Protein AF-A0A6N0JJJ0-F1 (afdb_monomer_lite)

Radius of gyration: 20.91 Å; chains: 1; bounding box: 57×47×56 Å

InterPro domains:
  IPR013830 SGNH hydrolase-type esterase domain [PF13472] (263-363)
  IPR036514 SGNH hydrolase superfamily [G3DSA:3.40.50.1110] (247-381)

Structure (mmCIF, N/CA/C/O backbone):
data_AF-A0A6N0JJJ0-F1
#
_entry.id   AF-A0A6N0JJJ0-F1
#
loop_
_atom_site.group_PDB
_atom_site.id
_atom_site.type_symbol
_atom_site.label_atom_id
_atom_site.label_alt_id
_atom_site.label_comp_id
_atom_site.label_asym_id
_atom_site.label_entity_id
_atom_site.label_seq_id
_atom_site.pdbx_PDB_ins_code
_atom_site.Cartn_x
_atom_site.Cartn_y
_atom_site.Cartn_z
_atom_site.occupancy
_atom_site.B_iso_or_equiv
_atom_site.auth_seq_id
_atom_site.auth_comp_id
_atom_site.auth_asym_id
_atom_site.auth_atom_id
_atom_site.pdbx_PDB_model_num
ATOM 1 N N . MET A 1 1 ? 23.566 4.523 -9.262 1.00 83.75 1 MET A N 1
ATOM 2 C CA . MET A 1 1 ? 22.625 4.003 -8.247 1.00 83.75 1 MET A CA 1
ATOM 3 C C . MET A 1 1 ? 23.111 4.468 -6.891 1.00 83.75 1 MET A C 1
ATOM 5 O O . MET A 1 1 ? 24.315 4.448 -6.682 1.00 83.75 1 MET A O 1
ATOM 9 N N . VAL A 1 2 ? 22.217 4.938 -6.024 1.00 90.56 2 VAL A N 1
ATOM 10 C CA . VAL A 1 2 ? 22.573 5.382 -4.672 1.00 90.56 2 VAL A CA 1
ATOM 11 C C . VAL A 1 2 ? 22.391 4.201 -3.726 1.00 90.56 2 VAL A C 1
ATOM 13 O O . VAL A 1 2 ? 21.317 3.600 -3.693 1.00 90.56 2 VAL A O 1
ATOM 16 N N . THR A 1 3 ? 23.437 3.852 -2.982 1.00 96.56 3 THR A N 1
ATOM 17 C CA . THR A 1 3 ? 23.423 2.700 -2.080 1.00 96.56 3 THR A CA 1
ATOM 18 C C . THR A 1 3 ? 24.256 2.958 -0.837 1.00 96.56 3 THR A C 1
ATOM 20 O O . THR A 1 3 ? 25.206 3.735 -0.865 1.00 96.56 3 THR A O 1
ATOM 23 N N . SER A 1 4 ? 23.910 2.255 0.231 1.00 98.00 4 SER A N 1
ATOM 24 C CA . SER A 1 4 ? 24.699 2.110 1.450 1.00 98.00 4 SER A CA 1
ATOM 25 C C . SER A 1 4 ? 24.478 0.702 2.006 1.00 98.00 4 SER A C 1
ATOM 27 O O . SER A 1 4 ? 23.735 -0.089 1.420 1.00 98.00 4 SER A O 1
ATOM 29 N N . THR A 1 5 ? 25.107 0.368 3.124 1.00 98.19 5 THR A N 1
ATOM 30 C CA . THR A 1 5 ? 24.914 -0.920 3.806 1.00 98.19 5 THR A CA 1
ATOM 31 C C . THR A 1 5 ? 24.770 -0.699 5.295 1.00 98.19 5 THR A C 1
ATOM 33 O O . THR A 1 5 ? 25.382 0.219 5.847 1.00 98.19 5 THR A O 1
ATOM 36 N N . THR A 1 6 ? 23.985 -1.543 5.955 1.00 98.56 6 THR A N 1
ATOM 37 C CA . THR A 1 6 ? 23.808 -1.460 7.400 1.00 98.56 6 THR A CA 1
ATOM 38 C C . THR A 1 6 ? 25.115 -1.759 8.135 1.00 98.56 6 THR A C 1
ATOM 40 O O . THR A 1 6 ? 25.863 -2.660 7.759 1.00 98.56 6 THR A O 1
ATOM 43 N N . THR A 1 7 ? 25.411 -1.014 9.199 1.00 98.50 7 THR A N 1
ATOM 44 C CA . THR A 1 7 ? 26.616 -1.244 10.028 1.00 98.50 7 THR A CA 1
ATOM 45 C C . THR A 1 7 ? 26.375 -2.234 11.164 1.00 98.50 7 THR A C 1
ATOM 47 O O . THR A 1 7 ? 27.320 -2.790 11.717 1.00 98.50 7 THR A O 1
ATOM 50 N N . ARG A 1 8 ? 25.108 -2.480 11.506 1.00 98.25 8 ARG A N 1
ATOM 51 C CA . ARG A 1 8 ? 24.664 -3.475 12.488 1.00 98.25 8 ARG A CA 1
ATOM 52 C C . ARG A 1 8 ? 23.281 -4.003 12.118 1.00 98.25 8 ARG A C 1
ATOM 54 O O . ARG A 1 8 ? 22.615 -3.433 11.255 1.00 98.25 8 ARG A O 1
ATOM 61 N N . ALA A 1 9 ? 22.865 -5.077 12.782 1.00 98.12 9 ALA A N 1
ATOM 62 C CA . ALA A 1 9 ? 21.513 -5.600 12.645 1.00 98.12 9 ALA A CA 1
ATOM 63 C C . ALA A 1 9 ? 20.462 -4.562 13.079 1.00 98.12 9 ALA A C 1
ATOM 65 O O . ALA A 1 9 ? 20.727 -3.714 13.938 1.00 98.12 9 ALA A O 1
ATOM 66 N N . VAL A 1 10 ? 19.283 -4.639 12.467 1.00 98.25 10 VAL A N 1
ATOM 67 C CA . VAL A 1 10 ? 18.126 -3.782 12.748 1.00 98.25 10 VAL A CA 1
ATOM 68 C C . VAL A 1 10 ? 16.939 -4.675 13.060 1.00 98.25 10 VAL A C 1
ATOM 70 O O . VAL A 1 10 ? 16.629 -5.568 12.273 1.00 98.25 10 VAL A O 1
ATOM 73 N N . ASP A 1 11 ? 16.259 -4.418 14.172 1.00 97.69 11 ASP A N 1
ATOM 74 C CA . ASP A 1 11 ? 15.086 -5.191 14.571 1.00 97.69 11 ASP A CA 1
ATOM 75 C C . ASP A 1 11 ? 13.821 -4.718 13.844 1.00 97.69 11 ASP A C 1
ATOM 77 O O . ASP A 1 11 ? 13.705 -3.553 13.437 1.00 97.69 11 ASP A O 1
ATOM 81 N N . ILE A 1 12 ? 12.830 -5.609 13.743 1.00 96.06 12 ILE A N 1
ATOM 82 C CA . ILE A 1 12 ? 11.472 -5.246 13.315 1.00 96.06 12 ILE A CA 1
ATOM 83 C C . ILE A 1 12 ? 10.945 -4.139 14.232 1.00 96.06 12 ILE A C 1
ATOM 85 O O . ILE A 1 12 ? 11.099 -4.192 15.449 1.00 96.06 12 ILE A O 1
ATOM 89 N N . GLY A 1 13 ? 10.294 -3.134 13.652 1.00 94.38 13 GLY A N 1
ATOM 90 C CA . GLY A 1 13 ? 9.742 -2.016 14.411 1.00 94.38 13 GLY A CA 1
ATOM 91 C C . GLY A 1 13 ? 10.728 -0.864 14.642 1.00 94.38 13 GLY A C 1
ATOM 92 O O . GLY A 1 13 ? 10.315 0.187 15.135 1.00 94.38 13 GLY A O 1
ATOM 93 N N . SER A 1 14 ? 11.998 -1.004 14.248 1.00 96.06 14 SER A N 1
ATOM 94 C CA . SER A 1 14 ? 12.982 0.080 14.355 1.00 96.06 14 SER A CA 1
ATOM 95 C C . SER A 1 14 ? 12.623 1.258 13.448 1.00 96.06 14 SER A C 1
ATOM 97 O O . SER A 1 14 ? 12.231 1.075 12.294 1.00 96.06 14 SER A O 1
ATOM 99 N N . LEU A 1 15 ? 12.798 2.481 13.951 1.00 96.06 15 LEU A N 1
ATOM 100 C CA . LEU A 1 15 ? 12.712 3.702 13.142 1.00 96.06 15 LEU A CA 1
ATOM 101 C C . LEU A 1 15 ? 14.075 4.137 12.602 1.00 96.06 15 LEU A C 1
ATOM 103 O O . LEU A 1 15 ? 14.122 5.012 11.752 1.00 96.06 15 LEU A O 1
ATOM 107 N N . GLU A 1 16 ? 15.174 3.553 13.066 1.00 97.31 16 GLU A N 1
ATOM 108 C CA . GLU A 1 16 ? 16.522 3.912 12.636 1.00 97.31 16 GLU A CA 1
ATOM 109 C C . GLU A 1 16 ? 17.175 2.751 11.883 1.00 97.31 16 GLU A C 1
ATOM 111 O O . GLU A 1 16 ? 17.168 1.614 12.353 1.00 97.31 16 GLU A O 1
ATOM 116 N N . ILE A 1 17 ? 17.765 3.054 10.726 1.00 98.19 17 ILE A N 1
ATOM 117 C CA . ILE A 1 17 ? 18.648 2.156 9.983 1.00 98.19 17 ILE A CA 1
ATOM 118 C C . ILE A 1 17 ? 20.065 2.753 10.036 1.00 98.19 17 ILE A C 1
ATOM 120 O O . ILE A 1 17 ? 20.337 3.749 9.358 1.00 98.19 17 ILE A O 1
ATOM 124 N N . PRO A 1 18 ? 20.980 2.182 10.835 1.00 98.44 18 PRO A N 1
ATOM 125 C CA . PRO A 1 18 ? 22.372 2.605 10.886 1.00 98.44 18 PRO A CA 1
ATOM 126 C C . PRO A 1 18 ? 23.096 2.094 9.640 1.00 98.44 18 PRO A C 1
ATOM 128 O O . PRO A 1 18 ? 23.033 0.905 9.332 1.00 98.44 18 PRO A O 1
ATOM 131 N N . VAL A 1 19 ? 23.785 2.977 8.924 1.00 98.62 19 VAL A N 1
ATOM 132 C CA . VAL A 1 19 ? 24.446 2.682 7.647 1.00 98.62 19 VAL A CA 1
ATOM 133 C C . VAL A 1 19 ? 25.861 3.254 7.603 1.00 98.62 19 VAL A C 1
ATOM 135 O O . VAL A 1 19 ? 26.217 4.104 8.415 1.00 98.62 19 VAL A O 1
ATOM 138 N N . ILE A 1 20 ? 26.682 2.784 6.662 1.00 98.38 20 ILE A N 1
ATOM 139 C CA . ILE A 1 20 ? 28.057 3.285 6.493 1.00 98.38 20 ILE A CA 1
ATOM 140 C C . ILE A 1 20 ? 28.052 4.767 6.102 1.00 98.38 20 ILE A C 1
ATOM 142 O O . ILE A 1 20 ? 28.790 5.559 6.681 1.00 98.38 20 ILE A O 1
ATOM 146 N N . ASP A 1 21 ? 27.203 5.132 5.144 1.00 97.81 21 ASP A N 1
ATOM 147 C CA . ASP A 1 21 ? 27.036 6.507 4.672 1.00 97.81 21 ASP A CA 1
ATOM 148 C C . ASP A 1 21 ? 25.556 6.791 4.398 1.00 97.81 21 ASP A C 1
ATOM 150 O O . ASP A 1 21 ? 24.941 6.172 3.525 1.00 97.81 21 ASP A O 1
ATOM 154 N N . ALA A 1 22 ? 24.971 7.697 5.178 1.00 97.94 22 ALA A N 1
ATOM 155 C CA . ALA A 1 22 ? 23.600 8.162 5.015 1.00 97.94 22 ALA A CA 1
ATOM 156 C C . ALA A 1 22 ? 23.509 9.461 4.192 1.00 97.94 22 ALA A C 1
ATOM 158 O O . ALA A 1 22 ? 22.423 9.814 3.733 1.00 97.94 22 ALA A O 1
ATOM 159 N N . THR A 1 23 ? 24.629 10.152 3.943 1.00 97.38 23 THR A N 1
ATOM 160 C CA . THR A 1 23 ? 24.660 11.471 3.278 1.00 97.38 23 THR A CA 1
ATOM 161 C C . THR A 1 23 ? 24.245 11.413 1.806 1.00 97.38 23 THR A C 1
ATOM 163 O O . THR A 1 23 ? 23.787 12.410 1.227 1.00 97.38 23 THR A O 1
ATOM 166 N N . VAL A 1 24 ? 24.345 10.219 1.217 1.00 96.31 24 VAL A N 1
ATOM 167 C CA . VAL A 1 24 ? 23.892 9.906 -0.141 1.00 96.31 24 VAL A CA 1
ATOM 168 C C . VAL A 1 24 ? 22.366 9.908 -0.280 1.00 96.31 24 VAL A C 1
ATOM 170 O O . VAL A 1 24 ? 21.855 10.040 -1.392 1.00 96.31 24 VAL A O 1
ATOM 173 N N . PHE A 1 25 ? 21.629 9.804 0.828 1.00 97.19 25 PHE A N 1
ATOM 174 C CA . PHE A 1 25 ? 20.171 9.850 0.850 1.00 97.19 25 PHE A CA 1
ATOM 175 C C . PHE A 1 25 ? 19.642 11.234 1.240 1.00 97.19 25 PHE A C 1
ATOM 177 O O . PHE A 1 25 ? 20.377 12.104 1.714 1.00 97.19 25 PHE A O 1
ATOM 184 N N . LYS A 1 26 ? 18.341 11.455 1.022 1.00 95.38 26 LYS A N 1
ATOM 185 C CA . LYS A 1 26 ? 17.643 12.705 1.356 1.00 95.38 26 LYS A CA 1
ATOM 186 C C . LYS A 1 26 ? 16.394 12.439 2.192 1.00 95.38 26 LYS A C 1
ATOM 188 O O . LYS A 1 26 ? 15.794 11.370 2.109 1.00 95.38 26 LYS A O 1
ATOM 193 N N . ALA A 1 27 ? 15.995 13.431 2.988 1.00 94.38 27 ALA A N 1
ATOM 194 C CA . ALA A 1 27 ? 14.685 13.428 3.632 1.00 94.38 27 ALA A CA 1
ATOM 195 C C . ALA A 1 27 ? 13.569 13.299 2.580 1.00 94.38 27 ALA A C 1
ATOM 197 O O . ALA A 1 27 ? 13.736 13.724 1.437 1.00 94.38 27 ALA A O 1
ATOM 198 N N . ASP A 1 28 ? 12.459 12.673 2.967 1.00 91.69 28 ASP A N 1
ATOM 199 C CA . ASP A 1 28 ? 11.288 12.371 2.132 1.00 91.69 28 ASP A CA 1
ATOM 200 C C . ASP A 1 28 ? 11.542 11.424 0.948 1.00 91.69 28 ASP A C 1
ATOM 202 O O . ASP A 1 28 ? 10.639 11.138 0.161 1.00 91.69 28 ASP A O 1
ATOM 206 N N . GLN A 1 29 ? 12.746 10.861 0.846 1.00 92.88 29 GLN A N 1
ATOM 207 C CA . GLN A 1 29 ? 13.073 9.862 -0.158 1.00 92.88 29 GLN A CA 1
ATOM 208 C C . GLN A 1 29 ? 12.495 8.493 0.217 1.00 92.88 29 GLN A C 1
ATOM 210 O O . GLN A 1 29 ? 12.649 8.021 1.345 1.00 92.88 29 GLN A O 1
ATOM 215 N N . LEU A 1 30 ? 11.888 7.816 -0.759 1.00 94.75 30 LEU A N 1
ATOM 216 C CA . LEU A 1 30 ? 11.569 6.393 -0.663 1.00 94.75 30 LEU A CA 1
ATOM 217 C C . LEU A 1 30 ? 12.840 5.566 -0.926 1.00 94.75 30 LEU A C 1
ATOM 219 O O . LEU A 1 30 ? 13.530 5.763 -1.934 1.00 94.75 30 LEU A O 1
ATOM 223 N N . ILE A 1 31 ? 13.140 4.634 -0.028 1.00 97.44 31 ILE A N 1
ATOM 224 C CA . ILE A 1 31 ? 14.268 3.700 -0.112 1.00 97.44 31 ILE A CA 1
ATOM 225 C C . ILE A 1 31 ? 13.790 2.254 -0.121 1.00 97.44 31 ILE A C 1
ATOM 227 O O . ILE A 1 31 ? 12.649 1.968 0.243 1.00 97.44 31 ILE A O 1
ATOM 231 N N . CYS A 1 32 ? 14.688 1.359 -0.525 1.00 97.75 32 CYS A N 1
ATOM 232 C CA . CYS A 1 32 ? 14.530 -0.086 -0.426 1.00 97.75 32 CYS A CA 1
ATOM 233 C C . CYS A 1 32 ? 15.623 -0.673 0.459 1.00 97.75 32 CYS A C 1
ATOM 235 O O . CYS A 1 32 ? 16.742 -0.166 0.462 1.00 97.75 32 CYS A O 1
ATOM 237 N N . PHE A 1 33 ? 15.332 -1.759 1.156 1.00 97.75 33 PHE A N 1
ATOM 238 C CA . PHE A 1 33 ? 16.313 -2.502 1.942 1.00 97.75 33 PHE A CA 1
ATOM 239 C C . PHE A 1 33 ? 15.950 -3.985 1.985 1.00 97.75 33 PHE A C 1
ATOM 241 O O . PHE A 1 33 ? 14.793 -4.352 1.770 1.00 97.75 33 PHE A O 1
ATOM 248 N N . VAL A 1 34 ? 16.951 -4.829 2.229 1.00 98.06 34 VAL A N 1
ATOM 249 C CA . VAL A 1 34 ? 16.802 -6.290 2.216 1.00 98.06 34 VAL A CA 1
ATOM 250 C C . VAL A 1 34 ? 16.662 -6.815 3.640 1.00 98.06 34 VAL A C 1
ATOM 252 O O . VAL A 1 34 ? 17.499 -6.532 4.498 1.00 98.06 34 VAL A O 1
ATOM 255 N N . GLY A 1 35 ? 15.589 -7.564 3.886 1.00 97.94 35 GLY A N 1
ATOM 256 C CA . GLY A 1 35 ? 15.343 -8.236 5.156 1.00 97.94 35 GLY A CA 1
ATOM 257 C C . GLY A 1 35 ? 16.169 -9.513 5.318 1.00 97.94 35 GLY A C 1
ATOM 258 O O . GLY A 1 35 ? 16.729 -10.049 4.362 1.00 97.94 35 GLY A O 1
ATOM 259 N N . THR A 1 36 ? 16.223 -10.040 6.540 1.00 97.81 36 THR A N 1
ATOM 260 C CA . THR A 1 36 ? 16.864 -11.336 6.847 1.00 97.81 36 THR A CA 1
ATOM 261 C C . THR A 1 36 ? 16.178 -12.536 6.185 1.00 97.81 36 THR A C 1
ATOM 263 O O . THR A 1 36 ? 16.749 -13.621 6.132 1.00 97.81 36 THR A O 1
ATOM 266 N N . ASP A 1 37 ? 14.973 -12.342 5.660 1.00 96.69 37 ASP A N 1
ATOM 267 C CA . ASP A 1 37 ? 14.190 -13.297 4.877 1.00 96.69 37 ASP A CA 1
ATOM 268 C C . ASP A 1 37 ? 14.508 -13.256 3.368 1.00 96.69 37 ASP A C 1
ATOM 270 O O . ASP A 1 37 ? 13.809 -13.884 2.573 1.00 96.69 37 ASP A O 1
ATOM 274 N N . ASN A 1 38 ? 15.547 -12.514 2.962 1.00 95.81 38 ASN A N 1
ATOM 275 C CA . ASN A 1 38 ? 15.940 -12.285 1.568 1.00 95.81 38 ASN A CA 1
ATOM 276 C C . ASN A 1 38 ? 14.847 -11.629 0.707 1.00 95.81 38 ASN A C 1
ATOM 278 O O . ASN A 1 38 ? 14.834 -11.776 -0.525 1.00 95.81 38 ASN A O 1
ATOM 282 N N . GLN A 1 39 ? 13.938 -10.888 1.340 1.00 97.62 39 GLN A N 1
ATOM 283 C CA . GLN A 1 39 ? 12.946 -10.084 0.646 1.00 97.62 39 GLN A CA 1
ATOM 284 C C . GLN A 1 39 ? 13.274 -8.594 0.707 1.00 97.62 39 GLN A C 1
ATOM 286 O O . GLN A 1 39 ? 13.921 -8.095 1.627 1.00 97.62 39 GLN A O 1
ATOM 291 N N . TYR A 1 40 ? 12.793 -7.869 -0.293 1.00 98.25 40 TYR A N 1
ATOM 292 C CA . TYR A 1 40 ? 12.917 -6.431 -0.412 1.00 98.25 40 TYR A CA 1
ATOM 293 C C . TYR A 1 40 ? 11.726 -5.743 0.259 1.00 98.25 40 TYR A C 1
ATOM 295 O O . TYR A 1 40 ? 10.553 -6.116 0.107 1.00 98.25 40 TYR A O 1
ATOM 303 N N . TYR A 1 41 ? 12.050 -4.700 1.007 1.00 97.75 41 TYR A N 1
ATOM 304 C CA . TYR A 1 41 ? 11.126 -3.849 1.739 1.00 97.75 41 TYR A CA 1
ATOM 305 C C . TYR A 1 41 ? 11.364 -2.396 1.358 1.00 97.75 41 TYR A C 1
ATOM 307 O O . TYR A 1 41 ? 12.441 -2.045 0.882 1.00 97.75 41 TYR A O 1
ATOM 315 N N . SER A 1 42 ? 10.364 -1.546 1.575 1.00 96.25 42 SER A N 1
ATOM 316 C CA . SER A 1 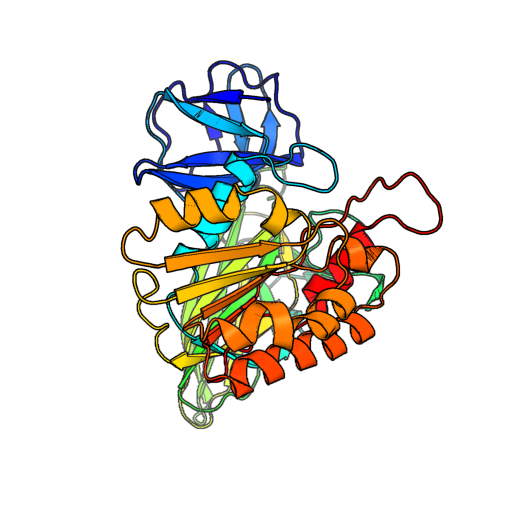42 ? 10.458 -0.110 1.321 1.00 96.25 42 SER A CA 1
ATOM 317 C C . SER A 1 42 ? 10.195 0.702 2.583 1.00 96.25 42 SER A C 1
ATOM 319 O O . SER A 1 42 ? 9.371 0.311 3.410 1.00 96.25 42 SER A O 1
ATOM 321 N N . GLY A 1 43 ? 10.820 1.872 2.686 1.00 95.69 43 GLY A N 1
ATOM 322 C CA . GLY A 1 43 ? 10.572 2.839 3.755 1.00 95.69 43 GLY A CA 1
ATOM 323 C C . GLY A 1 43 ? 10.810 4.266 3.277 1.00 95.69 43 GLY A C 1
ATOM 324 O O . GLY A 1 43 ? 11.537 4.484 2.311 1.00 95.69 43 GLY A O 1
ATOM 325 N N . VAL A 1 44 ? 10.187 5.243 3.935 1.00 95.88 44 VAL A N 1
ATOM 326 C CA . VAL A 1 44 ? 10.394 6.667 3.626 1.00 95.88 44 VAL A CA 1
ATOM 327 C C . VAL A 1 44 ? 11.302 7.279 4.677 1.00 95.88 44 VAL A C 1
ATOM 329 O O . VAL A 1 44 ? 11.062 7.109 5.872 1.00 95.88 44 VAL A O 1
ATOM 332 N N . ILE A 1 45 ? 12.319 8.007 4.235 1.00 96.69 45 ILE A N 1
ATOM 333 C CA . ILE A 1 45 ? 13.266 8.693 5.109 1.00 96.69 45 ILE A CA 1
ATOM 334 C C . ILE A 1 45 ? 12.602 9.931 5.717 1.00 96.69 45 ILE A C 1
ATOM 336 O O . ILE A 1 45 ? 12.078 10.783 5.006 1.00 96.69 45 ILE A O 1
ATOM 340 N N . LYS A 1 46 ? 12.650 10.056 7.042 1.00 95.12 46 LYS A N 1
ATOM 341 C CA . LYS A 1 46 ? 12.330 11.291 7.766 1.00 95.12 46 LYS A CA 1
ATOM 342 C C . LYS A 1 46 ? 13.525 12.240 7.752 1.00 95.12 46 LYS A C 1
ATOM 344 O O . LYS A 1 46 ? 13.371 13.410 7.426 1.00 95.12 46 LYS A O 1
ATOM 349 N N . SER A 1 47 ? 14.707 11.731 8.086 1.00 96.00 47 SER A N 1
ATOM 350 C CA . SER A 1 47 ? 15.970 12.466 8.033 1.00 96.00 47 SER A CA 1
ATOM 351 C C . SER A 1 47 ? 17.139 11.509 7.805 1.00 96.00 47 SER A C 1
ATOM 353 O O . SER A 1 47 ? 17.062 10.323 8.123 1.00 96.00 47 SER A O 1
ATOM 355 N N . ALA A 1 48 ? 18.224 12.031 7.240 1.00 97.06 48 ALA A N 1
ATOM 356 C CA . ALA A 1 48 ? 19.474 11.307 7.058 1.00 97.06 48 ALA A CA 1
ATOM 357 C C . ALA A 1 48 ? 20.597 12.078 7.762 1.00 97.06 48 ALA A C 1
ATOM 359 O O . ALA A 1 48 ? 20.777 13.271 7.510 1.00 97.06 48 ALA A O 1
ATOM 360 N N . GLY A 1 49 ? 21.297 11.409 8.678 1.00 96.50 49 GLY A N 1
ATOM 361 C CA . GLY A 1 49 ? 22.517 11.907 9.309 1.00 96.50 49 GLY A CA 1
ATOM 362 C C . GLY A 1 49 ? 23.754 11.582 8.468 1.00 96.50 49 GLY A C 1
ATOM 363 O O . GLY A 1 49 ? 23.677 11.468 7.246 1.00 96.50 49 GLY A O 1
ATOM 364 N N . SER A 1 50 ? 24.901 11.395 9.124 1.00 97.25 50 SER A N 1
ATOM 365 C CA . SER A 1 50 ? 26.116 10.885 8.471 1.00 97.25 50 SER A CA 1
ATOM 366 C C . SER A 1 50 ? 26.124 9.358 8.366 1.00 97.25 50 SER A C 1
ATOM 368 O O . SER A 1 50 ? 26.462 8.824 7.318 1.00 97.25 50 SER A O 1
ATOM 370 N N . THR A 1 51 ? 25.711 8.658 9.426 1.00 97.88 51 THR A N 1
ATOM 371 C CA . THR A 1 51 ? 25.773 7.186 9.539 1.00 97.88 51 THR A CA 1
ATOM 372 C C . THR A 1 51 ? 24.446 6.553 9.962 1.00 97.88 51 THR A C 1
ATOM 374 O O . THR A 1 51 ? 24.388 5.380 10.333 1.00 97.88 51 THR A O 1
ATOM 377 N N . SER A 1 52 ? 23.347 7.306 9.920 1.00 97.69 52 SER A N 1
ATOM 378 C CA . SER A 1 52 ? 22.023 6.761 10.205 1.00 97.69 52 SER A CA 1
ATOM 379 C C . SER A 1 52 ? 20.920 7.408 9.384 1.00 97.69 52 SER A C 1
ATOM 381 O O . SER A 1 52 ? 20.958 8.591 9.039 1.00 97.69 52 SER A O 1
ATOM 383 N N . ILE A 1 53 ? 19.930 6.584 9.058 1.00 98.25 53 ILE A N 1
ATOM 384 C CA . ILE A 1 53 ? 18.706 6.960 8.367 1.00 98.25 53 ILE A CA 1
ATOM 385 C C . ILE A 1 53 ? 17.563 6.804 9.363 1.00 98.25 53 ILE A C 1
ATOM 387 O O . ILE A 1 53 ? 17.311 5.703 9.849 1.00 98.25 53 ILE A O 1
ATOM 391 N N . LEU A 1 54 ? 16.847 7.889 9.641 1.00 97.44 54 LEU A N 1
ATOM 392 C CA . LEU A 1 54 ? 15.607 7.849 10.407 1.00 97.44 54 LEU A CA 1
ATOM 393 C C . LEU A 1 54 ? 14.434 7.675 9.439 1.00 97.44 54 LEU A C 1
ATOM 395 O O . LEU A 1 54 ? 14.287 8.450 8.496 1.00 97.44 54 LEU A O 1
ATOM 399 N N . LEU A 1 55 ? 13.582 6.685 9.673 1.00 97.12 55 LEU A N 1
ATOM 400 C CA . LEU A 1 55 ? 12.389 6.377 8.895 1.00 97.12 55 LEU A CA 1
ATOM 401 C C . LEU A 1 55 ? 11.154 7.115 9.425 1.00 97.12 55 LEU A C 1
ATOM 403 O O . LEU A 1 55 ? 11.004 7.363 10.621 1.00 97.12 55 LEU A O 1
ATOM 407 N N . LYS A 1 56 ? 10.213 7.399 8.523 1.00 95.81 56 LYS A N 1
ATOM 408 C CA . LYS A 1 56 ? 8.877 7.912 8.857 1.00 95.81 56 LYS A CA 1
ATOM 409 C C . LYS A 1 56 ? 7.921 6.837 9.365 1.00 95.81 56 LYS A C 1
ATOM 411 O O . LYS A 1 56 ? 6.954 7.150 10.049 1.00 95.81 56 LYS A O 1
ATOM 416 N N . THR A 1 57 ? 8.141 5.579 9.007 1.00 94.25 57 THR A N 1
ATOM 417 C CA . THR A 1 57 ? 7.364 4.440 9.511 1.00 94.25 57 THR A CA 1
ATOM 418 C C . THR A 1 57 ? 8.325 3.349 9.934 1.00 94.25 57 THR A C 1
ATOM 420 O O . THR A 1 57 ? 9.410 3.219 9.371 1.00 94.25 57 THR A O 1
ATOM 423 N N . ALA A 1 58 ? 7.942 2.605 10.963 1.00 93.88 58 ALA A N 1
ATOM 424 C CA . ALA A 1 58 ? 8.784 1.562 11.519 1.00 93.88 58 ALA A CA 1
ATOM 425 C C . ALA A 1 58 ? 9.101 0.468 10.487 1.00 93.88 58 ALA A C 1
ATOM 427 O O . ALA A 1 58 ? 8.210 0.058 9.733 1.00 93.88 58 ALA A O 1
ATOM 428 N N . SER A 1 59 ? 10.347 -0.020 10.486 1.00 94.94 59 SER A N 1
ATOM 429 C CA . SER A 1 59 ? 10.785 -1.088 9.588 1.00 94.94 59 SER A CA 1
ATOM 430 C C . SER A 1 59 ? 9.876 -2.313 9.742 1.00 94.94 59 SER A C 1
ATOM 432 O O . SER A 1 59 ? 9.689 -2.797 10.863 1.00 94.94 59 SER A O 1
ATOM 434 N N . PRO A 1 60 ? 9.301 -2.836 8.647 1.00 93.75 60 PRO A N 1
ATOM 435 C CA . PRO A 1 60 ? 8.431 -4.007 8.699 1.00 93.75 60 PRO A CA 1
ATOM 436 C C . PRO A 1 60 ? 9.202 -5.325 8.860 1.00 93.75 60 PRO A C 1
ATOM 438 O O . PRO A 1 60 ? 8.573 -6.350 9.098 1.00 93.75 60 PRO A O 1
ATOM 441 N N . ALA A 1 61 ? 10.530 -5.306 8.719 1.00 96.50 61 ALA A N 1
ATOM 442 C CA . ALA A 1 61 ? 11.383 -6.489 8.734 1.00 96.50 61 ALA A CA 1
ATOM 443 C C . ALA A 1 61 ? 12.672 -6.245 9.524 1.00 96.50 61 ALA A C 1
ATOM 445 O O . ALA A 1 61 ? 13.096 -5.099 9.701 1.00 96.50 61 ALA A O 1
ATOM 446 N N . ALA A 1 62 ? 13.285 -7.338 9.979 1.00 98.06 62 ALA A N 1
ATOM 447 C CA . ALA A 1 62 ? 14.631 -7.312 10.529 1.00 98.06 62 ALA A CA 1
ATOM 448 C C . ALA A 1 62 ? 15.651 -7.272 9.385 1.00 98.06 62 ALA A C 1
ATOM 450 O O . ALA A 1 62 ? 15.438 -7.899 8.347 1.00 98.06 62 ALA A O 1
ATOM 451 N N . LEU A 1 63 ? 16.758 -6.554 9.573 1.00 98.44 63 LEU A N 1
ATOM 452 C CA . LEU A 1 63 ? 17.863 -6.473 8.617 1.00 98.44 63 LEU A CA 1
ATOM 453 C C . LEU A 1 63 ? 19.126 -7.041 9.269 1.00 98.44 63 LEU A C 1
ATOM 455 O O . LEU A 1 63 ? 19.412 -6.762 10.435 1.00 98.44 63 LEU A O 1
ATOM 459 N N . ALA A 1 64 ? 19.911 -7.800 8.507 1.00 98.25 64 ALA A N 1
ATOM 460 C CA . ALA A 1 64 ? 21.235 -8.238 8.940 1.00 98.25 64 ALA A CA 1
ATOM 461 C C . ALA A 1 64 ? 22.226 -7.060 8.974 1.00 98.25 64 ALA A C 1
ATOM 463 O O . ALA A 1 64 ? 22.005 -6.032 8.332 1.00 98.25 64 ALA A O 1
ATOM 464 N N . ALA A 1 65 ? 23.347 -7.215 9.683 1.00 98.25 65 ALA A N 1
ATOM 465 C CA . ALA A 1 65 ? 24.504 -6.341 9.486 1.00 98.25 65 ALA A CA 1
ATOM 466 C C . ALA A 1 65 ? 25.073 -6.550 8.070 1.00 98.25 65 ALA A C 1
ATOM 468 O O . ALA A 1 65 ? 25.152 -7.684 7.600 1.00 98.25 65 ALA A O 1
ATOM 469 N N . GLY A 1 66 ? 25.451 -5.470 7.388 1.00 98.25 66 GLY A N 1
ATOM 470 C CA . GLY A 1 66 ? 25.881 -5.506 5.989 1.00 98.25 66 GLY A CA 1
ATOM 471 C C . GLY A 1 66 ? 24.737 -5.621 4.974 1.00 98.25 66 GLY A C 1
ATOM 472 O O . GLY A 1 66 ? 25.006 -5.683 3.776 1.00 98.25 66 GLY A O 1
ATOM 473 N N . ALA A 1 67 ? 23.472 -5.621 5.411 1.00 98.19 67 ALA A N 1
ATOM 474 C CA . ALA A 1 67 ? 22.327 -5.620 4.508 1.00 98.19 67 ALA A CA 1
ATOM 475 C C . ALA A 1 67 ? 22.320 -4.337 3.659 1.00 98.19 67 ALA A C 1
ATOM 477 O O . ALA A 1 67 ? 22.548 -3.243 4.187 1.00 98.19 67 ALA A O 1
ATOM 478 N N . PRO A 1 68 ? 22.063 -4.432 2.348 1.00 98.00 68 PRO A N 1
ATOM 479 C CA . PRO A 1 68 ? 22.113 -3.267 1.490 1.00 98.00 68 PRO A CA 1
ATOM 480 C C . PRO A 1 68 ? 20.854 -2.399 1.606 1.00 98.00 68 PRO A C 1
ATOM 482 O O . PRO A 1 68 ? 19.741 -2.883 1.837 1.00 98.00 68 PRO A O 1
ATOM 485 N N . VAL A 1 69 ? 21.053 -1.096 1.410 1.00 98.31 69 VAL A N 1
ATOM 486 C CA . VAL A 1 69 ? 20.020 -0.056 1.408 1.00 98.31 69 VAL A CA 1
ATOM 487 C C . VAL A 1 69 ? 20.164 0.764 0.130 1.00 98.31 69 VAL A C 1
ATOM 489 O O . VAL A 1 69 ? 21.244 1.274 -0.155 1.00 98.31 69 VAL A O 1
ATOM 492 N N . TYR A 1 70 ? 19.080 0.928 -0.624 1.00 98.06 70 TYR A N 1
ATOM 493 C CA . TYR A 1 70 ? 19.076 1.507 -1.969 1.00 98.06 70 TYR A CA 1
ATOM 494 C C . TYR A 1 70 ? 18.058 2.637 -2.114 1.00 98.06 70 TYR A C 1
ATOM 496 O O . TYR A 1 70 ? 17.031 2.659 -1.436 1.00 98.06 70 TYR A O 1
ATOM 504 N N . ASN A 1 71 ? 18.264 3.538 -3.076 1.00 96.81 71 ASN A N 1
ATOM 505 C CA . ASN A 1 71 ? 17.190 4.425 -3.524 1.00 96.81 71 ASN A CA 1
ATOM 506 C C . ASN A 1 71 ? 16.077 3.642 -4.246 1.00 96.81 71 ASN A C 1
ATOM 508 O O . ASN A 1 71 ? 16.353 2.803 -5.108 1.00 96.81 71 ASN A O 1
ATOM 512 N N . PHE A 1 72 ? 14.811 3.956 -3.949 1.00 96.75 72 PHE A N 1
ATOM 513 C CA . PHE A 1 72 ? 13.672 3.291 -4.591 1.00 96.75 72 PHE A CA 1
ATOM 514 C C . PHE A 1 72 ? 13.472 3.730 -6.038 1.00 96.75 72 PHE A C 1
ATOM 516 O O . PHE A 1 72 ? 13.238 2.895 -6.898 1.00 96.75 72 PHE A O 1
ATOM 523 N N . TYR A 1 73 ? 13.551 5.030 -6.326 1.00 93.94 73 TYR A N 1
ATOM 524 C CA . TYR A 1 73 ? 13.302 5.581 -7.662 1.00 93.94 73 TYR A CA 1
ATOM 525 C C . TYR A 1 73 ? 14.598 5.796 -8.434 1.00 93.94 73 TYR A C 1
ATOM 527 O O . TYR A 1 73 ? 15.545 6.352 -7.881 1.00 93.94 73 TYR A O 1
ATOM 535 N N . ARG A 1 74 ? 14.639 5.409 -9.716 1.00 92.12 74 ARG A N 1
ATOM 536 C CA . ARG A 1 74 ? 15.763 5.741 -10.616 1.00 92.12 74 ARG A CA 1
ATOM 537 C C . ARG A 1 74 ? 15.603 7.113 -11.277 1.00 92.12 74 ARG A C 1
ATOM 539 O O . ARG A 1 74 ? 16.602 7.723 -11.635 1.00 92.12 74 ARG A O 1
ATOM 546 N N . ASN A 1 75 ? 14.360 7.553 -11.473 1.00 88.62 75 ASN A N 1
ATOM 547 C CA . ASN A 1 75 ? 13.968 8.849 -12.035 1.00 88.62 75 ASN A CA 1
ATOM 548 C C . ASN A 1 75 ? 12.557 9.222 -11.541 1.00 88.62 75 ASN A C 1
ATOM 550 O O . ASN A 1 75 ? 12.004 8.499 -10.712 1.00 88.62 75 ASN A O 1
ATOM 554 N N . GLU A 1 76 ? 11.958 10.313 -12.034 1.00 82.06 76 GLU A N 1
ATOM 555 C CA . GLU A 1 76 ? 10.671 10.795 -11.510 1.00 82.06 76 GLU A CA 1
ATOM 556 C C . GLU A 1 76 ? 9.464 9.881 -11.775 1.00 82.06 76 GLU A C 1
ATOM 558 O O . GLU A 1 76 ? 8.410 10.095 -11.181 1.00 82.06 76 GLU A O 1
ATOM 563 N N . ALA A 1 77 ? 9.592 8.891 -12.663 1.00 85.06 77 ALA A N 1
ATOM 564 C CA . ALA A 1 77 ? 8.469 8.070 -13.120 1.00 85.06 77 ALA A CA 1
ATOM 565 C C . ALA A 1 77 ? 8.654 6.565 -12.891 1.00 85.06 77 ALA A C 1
ATOM 567 O O . ALA A 1 77 ? 7.689 5.821 -13.022 1.00 85.06 77 ALA A O 1
ATOM 568 N N . HIS A 1 78 ? 9.866 6.100 -12.578 1.00 91.00 78 HIS A N 1
ATOM 569 C CA . HIS A 1 78 ? 10.172 4.673 -12.495 1.00 91.00 78 HIS A CA 1
ATOM 570 C C . HIS A 1 78 ? 10.992 4.329 -11.257 1.00 91.00 78 HIS A C 1
ATOM 572 O O . HIS A 1 78 ? 11.964 5.009 -10.905 1.00 91.00 78 HIS A O 1
ATOM 578 N N . ALA A 1 79 ? 10.655 3.192 -10.656 1.00 94.31 79 ALA A N 1
ATOM 579 C CA . ALA A 1 79 ? 11.505 2.549 -9.673 1.00 94.31 79 ALA A CA 1
ATOM 580 C C . ALA A 1 79 ? 12.871 2.151 -10.270 1.00 94.31 79 ALA A C 1
ATOM 582 O O . ALA A 1 79 ? 13.023 1.969 -11.480 1.00 94.31 79 ALA A O 1
ATOM 583 N N . SER A 1 80 ? 13.874 2.032 -9.406 1.00 95.88 80 SER A N 1
ATOM 584 C CA . SER A 1 80 ? 15.119 1.309 -9.655 1.00 95.88 80 SER A CA 1
ATOM 585 C C . SER A 1 80 ? 14.848 -0.197 -9.700 1.00 95.88 80 SER A C 1
ATOM 587 O O . SER A 1 80 ? 13.737 -0.640 -9.408 1.00 95.88 80 SER A O 1
ATOM 589 N N . GLU A 1 81 ? 15.855 -0.994 -10.045 1.00 96.56 81 GLU A N 1
ATOM 590 C CA . GLU A 1 81 ? 15.777 -2.458 -9.978 1.00 96.56 81 GLU A CA 1
ATOM 591 C C . GLU A 1 81 ? 15.239 -2.929 -8.618 1.00 96.56 81 GLU A C 1
ATOM 593 O O . GLU A 1 81 ? 14.184 -3.556 -8.542 1.00 96.56 81 GLU A O 1
ATOM 598 N N . TYR A 1 82 ? 15.875 -2.499 -7.527 1.00 97.44 82 TYR A N 1
ATOM 599 C CA . TYR A 1 82 ? 15.481 -2.894 -6.174 1.00 97.44 82 TYR A CA 1
ATOM 600 C C . TYR A 1 82 ? 14.149 -2.288 -5.718 1.00 97.44 82 TYR A C 1
ATOM 602 O O . TYR A 1 82 ? 13.454 -2.890 -4.901 1.00 97.44 82 TYR A O 1
ATOM 610 N N . GLY A 1 83 ? 13.748 -1.140 -6.276 1.00 97.06 83 GLY A N 1
ATOM 611 C CA . GLY A 1 83 ? 12.394 -0.612 -6.097 1.00 97.06 83 GLY A CA 1
ATOM 612 C C . GLY A 1 83 ? 11.331 -1.509 -6.728 1.00 97.06 83 GLY A C 1
ATOM 613 O O . GLY A 1 83 ? 10.311 -1.782 -6.098 1.00 97.06 83 GLY A O 1
ATOM 614 N N . ASN A 1 84 ? 11.589 -2.045 -7.926 1.00 96.69 84 ASN A N 1
ATOM 615 C CA . ASN A 1 84 ? 10.712 -3.053 -8.526 1.00 96.69 84 ASN A CA 1
ATOM 616 C C . ASN A 1 84 ? 10.704 -4.332 -7.684 1.00 96.69 84 ASN A C 1
ATOM 618 O O . ASN A 1 84 ? 9.638 -4.894 -7.453 1.00 96.69 84 ASN A O 1
ATOM 622 N N . TYR A 1 85 ? 11.850 -4.751 -7.142 1.00 97.94 85 TYR A N 1
ATOM 623 C CA . TYR A 1 85 ? 11.902 -5.949 -6.302 1.00 97.94 85 TYR A CA 1
ATOM 624 C C . TYR A 1 85 ? 11.080 -5.787 -5.016 1.00 97.94 85 TYR A C 1
ATOM 626 O O . TYR A 1 85 ? 10.326 -6.688 -4.653 1.00 97.94 85 TYR A O 1
ATOM 634 N N . ALA A 1 86 ? 11.138 -4.612 -4.379 1.00 97.44 86 ALA A N 1
ATOM 635 C CA . ALA A 1 86 ? 10.309 -4.291 -3.219 1.00 97.44 86 ALA A CA 1
ATOM 636 C C . ALA A 1 86 ? 8.804 -4.304 -3.545 1.00 97.44 86 ALA A C 1
ATOM 638 O O . ALA A 1 86 ? 8.004 -4.749 -2.719 1.00 97.44 86 ALA A O 1
ATOM 639 N N . ILE A 1 87 ? 8.411 -3.857 -4.747 1.00 95.56 87 ILE A N 1
ATOM 640 C CA . ILE A 1 87 ? 7.022 -3.955 -5.223 1.00 95.56 87 ILE A CA 1
ATOM 641 C C . ILE A 1 87 ? 6.604 -5.421 -5.350 1.00 95.56 87 ILE A C 1
ATOM 643 O O . ILE A 1 87 ? 5.542 -5.785 -4.843 1.00 95.56 87 ILE A O 1
ATOM 647 N N . ILE A 1 88 ? 7.419 -6.269 -5.984 1.00 96.69 88 ILE A N 1
ATOM 648 C CA . ILE A 1 88 ? 7.081 -7.683 -6.210 1.00 96.69 88 ILE A CA 1
ATOM 649 C C . ILE A 1 88 ? 6.972 -8.451 -4.901 1.00 96.69 88 ILE A C 1
ATOM 651 O O . ILE A 1 88 ? 5.929 -9.053 -4.640 1.00 96.69 88 ILE A O 1
ATOM 655 N N . ASP A 1 89 ? 7.972 -8.351 -4.032 1.00 97.56 89 ASP A N 1
ATOM 656 C CA . ASP A 1 89 ? 7.933 -9.042 -2.744 1.00 97.56 89 ASP A CA 1
ATOM 657 C C . ASP A 1 89 ? 6.788 -8.517 -1.873 1.00 97.56 89 ASP A C 1
ATOM 659 O O . ASP A 1 89 ? 6.051 -9.285 -1.253 1.00 97.56 89 ASP A O 1
ATOM 663 N N . GLY A 1 90 ? 6.564 -7.199 -1.888 1.00 94.88 90 GLY A N 1
ATOM 664 C CA . GLY A 1 90 ? 5.420 -6.578 -1.230 1.00 94.88 90 GLY A CA 1
ATOM 665 C C . GLY A 1 90 ? 4.078 -7.081 -1.754 1.00 94.88 90 GLY A C 1
ATOM 666 O O . GLY A 1 90 ? 3.133 -7.180 -0.975 1.00 94.88 90 GLY A O 1
ATOM 667 N N . SER A 1 91 ? 3.986 -7.415 -3.038 1.00 92.62 91 SER A N 1
ATOM 668 C CA . SER A 1 91 ? 2.763 -7.920 -3.665 1.00 92.62 91 SER A CA 1
ATOM 669 C C . SER A 1 91 ? 2.500 -9.371 -3.294 1.00 92.62 91 SER A C 1
ATOM 671 O O . SER A 1 91 ? 1.401 -9.689 -2.849 1.00 92.62 91 SER A O 1
ATOM 673 N N . ILE A 1 92 ? 3.518 -10.230 -3.395 1.00 93.44 92 ILE A N 1
ATOM 674 C CA . ILE A 1 92 ? 3.419 -11.649 -3.025 1.00 93.44 92 ILE A CA 1
ATOM 675 C C . ILE A 1 92 ? 3.039 -11.786 -1.545 1.00 93.44 92 ILE A C 1
ATOM 677 O O . ILE A 1 92 ? 2.107 -12.517 -1.222 1.00 93.44 92 ILE A O 1
ATOM 681 N N . ARG A 1 93 ? 3.666 -11.006 -0.649 1.00 91.69 93 ARG A N 1
ATOM 682 C CA . ARG A 1 93 ? 3.311 -10.982 0.784 1.00 91.69 93 ARG A CA 1
ATOM 683 C C . ARG A 1 93 ? 1.858 -10.579 1.048 1.00 91.69 93 ARG A C 1
ATOM 685 O O . ARG A 1 93 ? 1.275 -11.007 2.038 1.00 91.69 93 ARG A O 1
ATOM 692 N N . GLN A 1 94 ? 1.286 -9.712 0.214 1.00 87.44 94 GLN A N 1
ATOM 693 C CA . GLN A 1 94 ? -0.068 -9.192 0.417 1.00 87.44 94 GLN A CA 1
ATOM 694 C C . GLN A 1 94 ? -1.158 -10.097 -0.164 1.00 87.44 94 GLN A C 1
ATOM 696 O O . GLN A 1 94 ? -2.281 -10.081 0.339 1.00 87.44 94 GLN A O 1
ATOM 701 N N . LEU A 1 95 ? -0.847 -10.888 -1.190 1.00 88.12 95 LEU A N 1
ATOM 702 C CA . LEU A 1 95 ? -1.800 -11.744 -1.898 1.00 88.12 95 LEU A CA 1
ATOM 703 C C . LEU A 1 95 ? -2.000 -13.083 -1.184 1.00 88.12 95 LEU A C 1
ATOM 705 O O . LEU A 1 95 ? -1.671 -14.148 -1.697 1.00 88.12 95 LEU A O 1
ATOM 709 N N . THR A 1 96 ? -2.565 -13.023 0.019 1.00 83.06 96 THR A N 1
ATOM 710 C CA . THR A 1 96 ? -2.889 -14.221 0.815 1.00 83.06 96 THR A CA 1
ATOM 711 C C . THR A 1 96 ? -4.332 -14.691 0.623 1.00 83.06 96 THR A C 1
ATOM 713 O O . THR A 1 96 ? -4.644 -15.855 0.873 1.00 83.06 96 THR A O 1
ATOM 716 N N . HIS A 1 97 ? -5.217 -13.804 0.169 1.00 84.94 97 HIS A N 1
ATOM 717 C CA . HIS A 1 97 ? -6.635 -14.070 -0.058 1.00 84.94 97 HIS A CA 1
ATOM 718 C C . HIS A 1 97 ? -7.211 -13.138 -1.128 1.00 84.94 97 HIS A C 1
ATOM 720 O O . HIS A 1 97 ? -6.676 -12.054 -1.367 1.00 84.94 97 HIS A O 1
ATOM 726 N N . ALA A 1 98 ? -8.290 -13.584 -1.769 1.00 85.44 98 ALA A N 1
ATOM 727 C CA . ALA A 1 98 ? -9.080 -12.783 -2.684 1.00 85.44 98 ALA A CA 1
ATOM 728 C C . ALA A 1 98 ? -10.039 -11.885 -1.898 1.00 85.44 98 ALA A C 1
ATOM 730 O O . ALA A 1 98 ? -10.659 -12.287 -0.905 1.00 85.44 98 ALA A O 1
ATOM 731 N N . GLU A 1 99 ? -10.167 -10.655 -2.372 1.00 88.50 99 GLU A N 1
ATOM 732 C CA . GLU A 1 99 ? -10.984 -9.617 -1.768 1.00 88.50 99 GLU A CA 1
ATOM 733 C C . GLU A 1 99 ? -12.048 -9.142 -2.763 1.00 88.50 99 GLU A C 1
ATOM 735 O O . GLU A 1 99 ? -11.795 -8.988 -3.958 1.00 88.50 99 GLU A O 1
ATOM 740 N N . MET A 1 100 ? -13.249 -8.893 -2.251 1.00 88.25 100 MET A N 1
ATOM 741 C CA . MET A 1 100 ? -14.325 -8.211 -2.964 1.00 88.25 100 MET A CA 1
ATOM 742 C C . MET A 1 100 ? -14.638 -6.918 -2.222 1.00 88.25 100 MET A C 1
ATOM 744 O O . MET A 1 100 ? -14.946 -6.955 -1.027 1.00 88.25 100 MET A O 1
ATOM 748 N N . HIS A 1 101 ? -14.580 -5.775 -2.904 1.00 90.69 101 HIS A N 1
ATOM 749 C CA . HIS A 1 101 ? -15.006 -4.511 -2.317 1.00 90.69 101 HIS A CA 1
ATOM 750 C C . HIS A 1 101 ? -16.490 -4.565 -1.939 1.00 90.69 101 HIS A C 1
ATOM 752 O O . HIS A 1 101 ? -17.323 -5.055 -2.700 1.00 90.69 101 HIS A O 1
ATOM 758 N N . VAL A 1 102 ? -16.823 -4.071 -0.746 1.00 91.94 102 VAL A N 1
ATOM 759 C CA . VAL A 1 102 ? -18.207 -4.038 -0.254 1.00 91.94 102 VAL A CA 1
ATOM 760 C C . VAL A 1 102 ? -18.656 -2.613 0.014 1.00 91.94 102 VAL A C 1
ATOM 762 O O . VAL A 1 102 ? -19.682 -2.180 -0.503 1.00 91.94 102 VAL A O 1
ATOM 765 N N . VAL A 1 103 ? -17.899 -1.876 0.827 1.00 93.38 103 VAL A N 1
ATOM 766 C CA . VAL A 1 103 ? -18.249 -0.508 1.219 1.00 93.38 103 VAL A CA 1
ATOM 767 C C . VAL A 1 103 ? -17.003 0.363 1.259 1.00 93.38 103 VAL A C 1
ATOM 769 O O . VAL A 1 103 ? -15.924 -0.060 1.673 1.00 93.38 103 VAL A O 1
ATOM 772 N N . THR A 1 104 ? -17.191 1.618 0.866 1.00 93.31 104 THR A N 1
ATOM 773 C CA . THR A 1 104 ? -16.228 2.699 1.033 1.00 93.31 104 THR A CA 1
ATOM 774 C C . THR A 1 104 ? -16.845 3.791 1.897 1.00 93.31 104 THR A C 1
ATOM 776 O O . THR A 1 104 ? -17.940 4.258 1.591 1.00 93.31 104 THR A O 1
ATOM 779 N N . GLN A 1 105 ? -16.124 4.258 2.916 1.00 94.50 105 GLN A N 1
ATOM 780 C CA . GLN A 1 105 ? -16.482 5.477 3.644 1.00 94.50 105 GLN A CA 1
ATOM 781 C C . GLN A 1 105 ? -15.480 6.585 3.333 1.00 94.50 105 GLN A C 1
ATOM 783 O O . GLN A 1 105 ? -14.268 6.397 3.452 1.00 94.50 105 GLN A O 1
ATOM 788 N N . SER A 1 106 ? -15.995 7.744 2.916 1.00 92.88 106 SER A N 1
ATOM 789 C CA . SER A 1 106 ? -15.196 8.962 2.736 1.00 92.88 106 SER A CA 1
ATOM 790 C C . SER A 1 106 ? -14.499 9.333 4.048 1.00 92.88 106 SER A C 1
ATOM 792 O O . SER A 1 106 ? -15.100 9.126 5.099 1.00 92.88 106 SER A O 1
ATOM 794 N N . PRO A 1 107 ? -13.308 9.957 4.033 1.00 93.00 107 PRO A N 1
ATOM 795 C CA . PRO A 1 107 ? -12.693 10.454 5.264 1.00 93.00 107 PRO A CA 1
ATOM 796 C C . PRO A 1 107 ? -13.599 11.393 6.086 1.00 93.00 107 PRO A C 1
ATOM 798 O O . PRO A 1 107 ? -13.443 11.502 7.295 1.00 93.00 107 PRO A O 1
ATOM 801 N N . ALA A 1 108 ? -14.590 12.036 5.458 1.00 92.94 108 ALA A N 1
ATOM 802 C CA . ALA A 1 108 ? -15.597 12.832 6.160 1.00 92.94 108 ALA A CA 1
ATOM 803 C C . ALA A 1 108 ? -16.478 12.017 7.136 1.00 92.94 108 ALA A C 1
ATOM 805 O O . ALA A 1 108 ? -17.198 12.610 7.931 1.00 92.94 108 ALA A O 1
ATOM 806 N N . SER A 1 109 ? -16.441 10.677 7.096 1.00 95.50 109 SER A N 1
ATOM 807 C CA . SER A 1 109 ? -17.136 9.821 8.067 1.00 95.50 109 SER A CA 1
ATOM 808 C C . SER A 1 109 ? -16.467 9.788 9.440 1.00 95.50 109 SER A C 1
ATOM 810 O O . SER A 1 109 ? -17.061 9.261 10.380 1.00 95.50 109 SER A O 1
ATOM 812 N N . TRP A 1 110 ? -15.218 10.251 9.545 1.00 97.81 110 TRP A N 1
ATOM 813 C CA . TRP A 1 110 ? -14.493 10.313 10.807 1.00 97.81 110 TRP A CA 1
ATOM 814 C C . TRP A 1 110 ? -14.994 11.487 11.645 1.00 97.81 110 TRP A C 1
ATOM 816 O O . TRP A 1 110 ? -14.964 12.636 11.209 1.00 97.81 110 TRP A O 1
ATOM 826 N N . VAL A 1 111 ? -15.406 11.198 12.874 1.00 98.06 111 VAL A N 1
ATOM 827 C CA . VAL A 1 111 ? -15.798 12.191 13.877 1.00 98.06 111 VAL A CA 1
ATOM 828 C C . VAL A 1 111 ? -14.926 12.052 15.116 1.00 98.06 111 VAL A C 1
ATOM 830 O O . VAL A 1 111 ? -14.373 10.982 15.375 1.00 98.06 111 VAL A O 1
ATOM 833 N N . GLY A 1 112 ? -14.783 13.135 15.881 1.00 97.94 112 GLY A N 1
ATOM 834 C CA . GLY A 1 112 ? -14.035 13.113 17.137 1.00 97.94 112 GLY A CA 1
ATOM 835 C C . GLY A 1 112 ? -14.554 12.027 18.080 1.00 97.94 112 GLY A C 1
ATOM 836 O O . GLY A 1 112 ? -15.761 11.847 18.228 1.00 97.94 112 GLY A O 1
ATOM 837 N N . SER A 1 113 ? -13.638 11.293 18.705 1.00 96.50 113 SER A N 1
ATOM 838 C CA . SER A 1 113 ? -13.950 10.296 19.729 1.00 96.50 113 SER A CA 1
ATOM 839 C C . SER A 1 113 ? -13.140 10.574 20.993 1.00 96.50 113 SER A C 1
ATOM 841 O O . SER A 1 113 ? -11.990 11.029 20.932 1.00 96.50 113 SER A O 1
ATOM 843 N N . SER A 1 114 ? -13.755 10.321 22.152 1.00 94.62 114 SER A N 1
ATOM 844 C CA . SER A 1 114 ? -13.235 10.768 23.448 1.00 94.62 114 SER A CA 1
ATOM 845 C C . SER A 1 114 ? -12.969 12.284 23.424 1.00 94.62 114 SER A C 1
ATOM 847 O O . SER A 1 114 ? -13.896 13.050 23.184 1.00 94.62 114 SER A O 1
ATOM 849 N N . SER A 1 115 ? -11.732 12.733 23.650 1.00 95.75 115 SER A N 1
ATOM 850 C CA . SER A 1 115 ? -11.341 14.149 23.598 1.00 95.75 115 SER A CA 1
ATOM 851 C C . SER A 1 115 ? -10.637 14.556 22.294 1.00 95.75 115 SER A C 1
ATOM 853 O O . SER A 1 115 ? -10.048 15.633 22.230 1.00 95.75 115 SER A O 1
ATOM 855 N N . GLY A 1 116 ? -10.648 13.700 21.264 1.00 97.62 116 GLY A N 1
ATOM 856 C CA . GLY A 1 116 ? -10.048 14.005 19.964 1.00 97.62 116 GLY A CA 1
ATOM 857 C C . GLY A 1 116 ? -10.923 14.927 19.113 1.00 97.62 116 GLY A C 1
ATOM 858 O O . GLY A 1 116 ? -12.148 14.814 19.119 1.00 97.62 116 GLY A O 1
ATOM 859 N N . VAL A 1 117 ? -10.289 15.821 18.354 1.00 98.12 117 VAL A N 1
ATOM 860 C CA . VAL A 1 117 ? -10.950 16.752 17.425 1.00 98.12 117 VAL A CA 1
ATOM 861 C C . VAL A 1 117 ? -10.560 16.400 15.995 1.00 98.12 117 VAL A C 1
ATOM 863 O O . VAL A 1 117 ? -9.380 16.191 15.722 1.00 98.12 117 VAL A O 1
ATOM 866 N N . VAL A 1 118 ? -11.535 16.358 15.084 1.00 98.25 118 VAL A N 1
ATOM 867 C CA . VAL A 1 118 ? -11.315 16.048 13.664 1.00 98.25 118 VAL A CA 1
ATOM 868 C C . VAL A 1 118 ? -11.572 17.283 12.806 1.00 98.25 118 VAL A C 1
ATOM 870 O O . VAL A 1 118 ? -12.618 17.918 12.925 1.00 98.25 118 VAL A O 1
ATOM 873 N N . THR A 1 119 ? -10.630 17.601 11.922 1.00 97.25 119 THR A N 1
ATOM 874 C CA . THR A 1 119 ? -10.748 18.643 10.894 1.00 97.25 119 THR A CA 1
ATOM 875 C C . THR A 1 119 ? -10.327 18.100 9.527 1.00 97.25 119 THR A C 1
ATOM 877 O O . THR A 1 119 ? -9.810 16.989 9.411 1.00 97.25 119 THR A O 1
ATOM 880 N N . GLN A 1 120 ? -10.573 18.857 8.457 1.00 95.62 120 GLN A N 1
ATOM 881 C CA . GLN A 1 120 ? -10.132 18.473 7.115 1.00 95.62 120 GLN A CA 1
ATOM 882 C C . GLN A 1 120 ? -8.644 18.794 6.910 1.00 95.62 120 GLN A C 1
ATOM 884 O O . GLN A 1 120 ? -8.223 19.938 7.072 1.00 95.62 120 GLN A O 1
ATOM 889 N N . ASP A 1 121 ? -7.867 17.802 6.482 1.00 93.19 121 ASP A N 1
ATOM 890 C CA . ASP A 1 121 ? -6.493 17.961 6.009 1.00 93.19 121 ASP A CA 1
ATOM 891 C C . ASP A 1 121 ? -6.500 18.393 4.536 1.00 93.19 121 ASP A C 1
ATOM 893 O O . ASP A 1 121 ? -6.714 17.589 3.618 1.00 93.19 121 ASP A O 1
ATOM 897 N N . GLN A 1 122 ? -6.269 19.684 4.309 1.00 89.50 122 GLN A N 1
ATOM 898 C CA . GLN A 1 122 ? -6.233 20.295 2.977 1.00 89.50 122 GLN A CA 1
ATOM 899 C C . GLN A 1 122 ? -4.812 20.387 2.400 1.00 89.50 122 GLN A C 1
ATOM 901 O O . GLN A 1 122 ? -4.606 20.997 1.352 1.00 89.50 122 GLN A O 1
ATOM 906 N N . THR A 1 123 ? -3.810 19.800 3.063 1.00 88.06 123 THR A N 1
ATOM 907 C CA . THR A 1 123 ? -2.414 19.974 2.658 1.00 88.06 123 THR A CA 1
ATOM 908 C C . THR A 1 123 ? -2.080 19.208 1.374 1.00 88.06 123 THR A C 1
ATOM 910 O O . THR A 1 123 ? -2.446 18.043 1.176 1.00 88.06 123 THR A O 1
ATOM 913 N N . PHE A 1 124 ? -1.326 19.842 0.477 1.00 86.06 124 PHE A N 1
ATOM 914 C CA . PHE A 1 124 ? -0.848 19.217 -0.753 1.00 86.06 124 PHE A CA 1
ATOM 915 C C . PHE A 1 124 ? 0.525 18.557 -0.531 1.00 86.06 124 PHE A C 1
ATOM 917 O O . PHE A 1 124 ? 1.558 19.063 -0.954 1.00 86.06 124 PHE A O 1
ATOM 924 N N . THR A 1 125 ? 0.555 17.422 0.181 1.00 86.81 125 THR A N 1
ATOM 925 C CA . THR A 1 125 ? 1.809 16.705 0.511 1.00 86.81 125 THR A CA 1
ATOM 926 C C . THR A 1 125 ? 1.667 15.189 0.369 1.00 86.81 125 THR A C 1
ATOM 928 O O . THR A 1 125 ? 0.578 14.660 0.578 1.00 86.81 125 THR A O 1
ATOM 931 N N . TYR A 1 126 ? 2.749 14.457 0.078 1.00 87.19 126 TYR A N 1
ATOM 932 C CA . TYR A 1 126 ? 2.725 12.980 0.087 1.00 87.19 126 TYR A CA 1
ATOM 933 C C . TYR A 1 126 ? 2.318 12.377 1.445 1.00 87.19 126 TYR A C 1
ATOM 935 O O . TYR A 1 126 ? 2.050 11.185 1.520 1.00 87.19 126 TYR A O 1
ATOM 943 N N . ASN A 1 127 ? 2.271 13.194 2.500 1.00 89.62 127 ASN A N 1
ATOM 944 C CA . ASN A 1 127 ? 1.891 12.823 3.855 1.00 89.62 127 ASN A CA 1
ATOM 945 C C . ASN A 1 127 ? 0.381 12.967 4.131 1.00 89.62 127 ASN A C 1
ATOM 947 O O . ASN A 1 127 ? -0.084 12.485 5.163 1.00 89.62 127 ASN A O 1
ATOM 951 N N . ASN A 1 128 ? -0.392 13.578 3.227 1.00 91.62 128 ASN A N 1
ATOM 952 C CA . ASN A 1 128 ? -1.849 13.651 3.334 1.00 91.62 128 ASN A CA 1
ATOM 953 C C . ASN A 1 128 ? -2.491 12.415 2.667 1.00 91.62 128 ASN A C 1
ATOM 955 O O . ASN A 1 128 ? -2.354 12.253 1.451 1.00 91.62 128 ASN A O 1
ATOM 959 N N . PRO A 1 129 ? -3.218 11.558 3.413 1.00 92.56 129 PRO A N 1
ATOM 960 C CA . PRO A 1 129 ? -3.886 10.377 2.863 1.00 92.56 129 PRO A CA 1
ATOM 961 C C . PRO A 1 129 ? -5.166 10.695 2.063 1.00 92.56 129 PRO A C 1
ATOM 963 O O . PRO A 1 129 ? -5.866 9.770 1.655 1.00 92.56 129 PRO A O 1
ATOM 966 N N . GLY A 1 130 ? -5.502 11.972 1.861 1.00 91.38 130 GLY A N 1
ATOM 967 C CA . GLY A 1 130 ? -6.642 12.428 1.068 1.00 91.38 130 GLY A CA 1
ATOM 968 C C . GLY A 1 130 ? -6.273 13.195 -0.206 1.00 91.38 130 GLY A C 1
ATOM 969 O O . GLY A 1 130 ? -5.110 13.487 -0.503 1.00 91.38 130 GLY A O 1
ATOM 970 N N . ALA A 1 131 ? -7.306 13.548 -0.971 1.00 85.88 131 ALA A N 1
ATOM 971 C CA . ALA A 1 131 ? -7.191 14.177 -2.283 1.00 85.88 131 ALA A CA 1
ATOM 972 C C . ALA A 1 131 ? -8.149 15.370 -2.434 1.00 85.88 131 ALA A C 1
ATOM 974 O O . ALA A 1 131 ? -9.355 15.185 -2.621 1.00 85.88 131 ALA A O 1
ATOM 975 N N . LEU A 1 132 ? -7.588 16.587 -2.430 1.00 80.38 132 LEU A N 1
ATOM 976 C CA . LEU A 1 132 ? -8.307 17.862 -2.583 1.00 80.38 132 LEU A CA 1
ATOM 977 C C . LEU A 1 132 ? -9.249 17.868 -3.798 1.00 80.38 132 LEU A C 1
ATOM 979 O O . LEU A 1 132 ? -10.420 18.205 -3.664 1.00 80.38 132 LEU A O 1
ATOM 983 N N . ILE A 1 133 ? -8.762 17.434 -4.966 1.00 78.81 133 ILE A N 1
ATOM 984 C CA . ILE A 1 133 ? -9.508 17.504 -6.236 1.00 78.81 133 ILE A CA 1
ATOM 985 C C . ILE A 1 133 ? -10.790 16.658 -6.256 1.00 78.81 133 ILE A C 1
ATOM 987 O O . ILE A 1 133 ? -11.700 16.926 -7.032 1.00 78.81 133 ILE A O 1
ATOM 991 N N . THR A 1 134 ? -10.870 15.640 -5.398 1.00 80.06 134 THR A N 1
ATOM 992 C CA . THR A 1 134 ? -12.029 14.733 -5.308 1.00 80.06 134 THR A CA 1
ATOM 993 C C . THR A 1 134 ? -12.979 15.108 -4.168 1.00 80.06 134 THR A C 1
ATOM 995 O O . THR A 1 134 ? -13.976 14.426 -3.942 1.00 80.06 134 THR A O 1
ATOM 998 N N . GLY A 1 135 ? -12.647 16.141 -3.382 1.00 83.19 135 GLY A N 1
ATOM 999 C CA . GLY A 1 135 ? -13.346 16.470 -2.137 1.00 83.19 135 GLY A CA 1
ATOM 1000 C C . GLY A 1 135 ? -13.146 15.445 -1.009 1.00 83.19 135 GLY A C 1
ATOM 1001 O O . GLY A 1 135 ? -13.753 15.574 0.052 1.00 83.19 135 GLY A O 1
ATOM 1002 N N . ARG A 1 136 ? -12.293 14.426 -1.199 1.00 84.62 136 ARG A N 1
ATOM 1003 C CA . ARG A 1 136 ? -11.971 13.393 -0.198 1.00 84.62 136 ARG A CA 1
ATOM 1004 C C . ARG A 1 136 ? -10.744 13.801 0.615 1.00 84.62 136 ARG A C 1
ATOM 1006 O O . ARG A 1 136 ? -9.702 13.148 0.555 1.00 84.62 136 ARG A O 1
ATOM 1013 N N . PHE A 1 137 ? -10.856 14.921 1.321 1.00 90.25 137 PHE A N 1
ATOM 1014 C CA . PHE A 1 137 ? -9.820 15.446 2.219 1.00 90.25 137 PHE A CA 1
ATOM 1015 C C . PHE A 1 137 ? -9.416 14.415 3.265 1.00 90.25 137 PHE A C 1
ATOM 1017 O O . PHE A 1 137 ? -10.277 13.677 3.718 1.00 90.25 137 PHE A O 1
ATOM 1024 N N . GLY A 1 138 ? -8.152 14.376 3.687 1.00 94.12 138 GLY A N 1
ATOM 1025 C CA . GLY A 1 138 ? -7.789 13.580 4.860 1.00 94.12 138 GLY A CA 1
ATOM 1026 C C . GLY A 1 138 ? -8.535 14.090 6.099 1.00 94.12 138 GLY A C 1
ATOM 1027 O O . GLY A 1 138 ? -8.922 15.256 6.160 1.00 94.12 138 GLY A O 1
ATOM 1028 N N . ALA A 1 139 ? -8.749 13.234 7.089 1.00 96.94 139 ALA A N 1
ATOM 1029 C CA . ALA A 1 139 ? -9.267 13.629 8.393 1.00 96.94 139 ALA A CA 1
ATOM 1030 C C . ALA A 1 139 ? -8.086 13.845 9.346 1.00 96.94 139 ALA A C 1
ATOM 1032 O O . ALA A 1 139 ? -7.498 12.876 9.827 1.00 96.94 139 ALA A O 1
ATOM 1033 N N . LEU A 1 140 ? -7.719 15.105 9.590 1.00 97.19 140 LEU A N 1
ATOM 1034 C CA . LEU A 1 140 ? -6.697 15.475 10.565 1.00 97.19 140 LEU A CA 1
ATOM 1035 C C . LEU A 1 140 ? -7.283 15.347 11.969 1.00 97.19 140 LEU A C 1
ATOM 1037 O O . LEU A 1 140 ? -8.234 16.041 12.325 1.00 97.19 140 LEU A O 1
ATOM 1041 N N . VAL A 1 141 ? -6.693 14.478 12.775 1.00 97.62 141 VAL A N 1
ATOM 1042 C CA . VAL A 1 141 ? -7.090 14.227 14.155 1.00 97.62 141 VAL A CA 1
ATOM 1043 C C . VAL A 1 141 ? -6.097 14.905 15.088 1.00 97.62 141 VAL A C 1
ATOM 1045 O O . VAL A 1 141 ? -4.896 14.648 15.028 1.00 97.62 141 VAL A O 1
ATOM 1048 N N . THR A 1 142 ? -6.603 15.770 15.961 1.00 97.25 142 THR A N 1
ATOM 1049 C CA . THR A 1 142 ? -5.841 16.402 17.040 1.00 97.25 142 THR A CA 1
ATOM 1050 C C . THR A 1 142 ? -6.233 15.775 18.368 1.00 97.25 142 THR A C 1
ATOM 1052 O O . THR A 1 142 ? -7.393 15.828 18.777 1.00 97.25 142 THR A O 1
ATOM 1055 N N . CYS A 1 143 ? -5.255 15.190 19.050 1.00 97.12 143 CYS A N 1
ATOM 1056 C CA . CYS A 1 143 ? -5.440 14.447 20.286 1.00 97.12 143 CYS A CA 1
ATOM 1057 C C . CYS A 1 143 ? -4.743 15.173 21.439 1.00 97.12 143 CYS A C 1
ATOM 1059 O O . CYS A 1 143 ? -3.527 15.345 21.373 1.00 97.12 143 CYS A O 1
ATOM 1061 N N . PRO A 1 144 ? -5.443 15.552 22.524 1.00 95.50 144 PRO A N 1
ATOM 1062 C CA . PRO A 1 144 ? -4.800 16.156 23.693 1.00 95.50 144 PRO A CA 1
ATOM 1063 C C . PRO A 1 144 ? -4.068 15.136 24.583 1.00 95.50 144 PRO A C 1
ATOM 1065 O O . PRO A 1 144 ? -3.224 15.519 25.389 1.00 95.50 144 PRO A O 1
ATOM 1068 N N . GLY A 1 145 ? -4.371 13.840 24.459 1.00 94.44 145 GLY A N 1
ATOM 1069 C CA . GLY A 1 145 ? -3.819 12.811 25.337 1.00 94.44 145 GLY A CA 1
ATOM 1070 C C . GLY A 1 145 ? -4.065 11.385 24.857 1.00 94.44 145 GLY A C 1
ATOM 1071 O O . GLY A 1 145 ? -4.538 11.159 23.739 1.00 94.44 145 GLY A O 1
ATOM 1072 N N . LEU A 1 146 ? -3.736 10.427 25.725 1.00 95.62 146 LEU A N 1
ATOM 1073 C CA . LEU A 1 146 ? -3.924 8.995 25.498 1.00 95.62 146 LEU A CA 1
ATOM 1074 C C . LEU A 1 146 ? -5.393 8.677 25.183 1.00 95.62 146 LEU A C 1
ATOM 1076 O O . LEU A 1 146 ? -6.298 9.249 25.786 1.00 95.62 146 LEU A O 1
ATOM 1080 N N . SER A 1 147 ? -5.625 7.745 24.259 1.00 95.69 147 SER A N 1
ATOM 1081 C CA . SER A 1 147 ? -6.947 7.280 23.811 1.00 95.69 147 SER A CA 1
ATOM 1082 C C . SER A 1 147 ? -7.823 8.302 23.082 1.00 95.69 147 SER A C 1
ATOM 1084 O O . SER A 1 147 ? -8.811 7.893 22.477 1.00 95.69 147 SER A O 1
ATOM 1086 N N . ALA A 1 148 ? -7.475 9.592 23.069 1.00 97.50 148 ALA A N 1
ATOM 1087 C CA . ALA A 1 148 ? -8.144 10.566 22.214 1.00 97.50 148 ALA A CA 1
ATOM 1088 C C . ALA A 1 148 ? -7.958 10.193 20.737 1.00 97.50 148 ALA A C 1
ATOM 1090 O O . ALA A 1 148 ? -6.896 9.692 20.348 1.00 97.50 148 ALA A O 1
ATOM 1091 N N . GLY A 1 149 ? -8.972 10.434 19.908 1.00 97.81 149 GLY A N 1
ATOM 1092 C CA . GLY A 1 149 ? -8.909 10.001 18.520 1.00 97.81 149 GLY A CA 1
ATOM 1093 C C . GLY A 1 149 ? -10.154 10.311 17.709 1.00 97.81 149 GLY A C 1
ATOM 1094 O O . GLY A 1 149 ? -10.868 11.272 17.987 1.00 97.81 149 GLY A O 1
ATOM 1095 N N . ALA A 1 150 ? -10.445 9.454 16.738 1.00 98.50 150 ALA A N 1
ATOM 1096 C CA . ALA A 1 150 ? -11.619 9.545 15.882 1.00 98.50 150 ALA A CA 1
ATOM 1097 C C . ALA A 1 150 ? -12.324 8.190 15.745 1.00 98.50 150 ALA A C 1
ATOM 1099 O O . ALA A 1 150 ? -11.689 7.138 15.821 1.00 98.50 150 ALA A O 1
ATOM 1100 N N . ALA A 1 151 ? -13.631 8.226 15.507 1.00 98.50 151 ALA A N 1
ATOM 1101 C CA . ALA A 1 151 ? -14.438 7.060 15.173 1.00 98.50 151 ALA A CA 1
ATOM 1102 C C . ALA A 1 151 ? -15.123 7.264 13.819 1.00 98.50 151 ALA A C 1
ATOM 1104 O O . ALA A 1 151 ? -15.499 8.387 13.480 1.00 98.50 151 ALA A O 1
ATOM 1105 N N . SER A 1 152 ? -15.258 6.202 13.027 1.00 98.38 152 SER A N 1
ATOM 1106 C CA . SER A 1 152 ? -16.024 6.251 11.782 1.00 98.38 152 SER A CA 1
ATOM 1107 C C . SER A 1 152 ? -17.520 6.075 12.049 1.00 98.38 152 SER A C 1
ATOM 1109 O O . SER A 1 152 ? -17.932 5.601 13.109 1.00 98.38 152 SER A O 1
ATOM 1111 N N . SER A 1 153 ? -18.361 6.441 11.080 1.00 97.06 153 SER A N 1
ATOM 1112 C CA . SER A 1 153 ? -19.785 6.098 11.141 1.00 97.06 153 SER A CA 1
ATOM 1113 C C . SER A 1 153 ? -19.980 4.571 11.080 1.00 97.06 153 SER A C 1
ATOM 1115 O O . SER A 1 153 ? -19.255 3.914 10.327 1.00 97.06 153 SER A O 1
ATOM 1117 N N . PRO A 1 154 ? -20.965 3.992 11.790 1.00 97.19 154 PRO A N 1
ATOM 1118 C CA . PRO A 1 154 ? -21.271 2.568 11.679 1.00 97.19 154 PRO A CA 1
ATOM 1119 C C . PRO A 1 154 ? -21.685 2.151 10.263 1.00 97.19 154 PRO A C 1
ATOM 1121 O O . PRO A 1 154 ? -22.373 2.888 9.556 1.00 97.19 154 PRO A O 1
ATOM 1124 N N . VAL A 1 155 ? -21.300 0.938 9.870 1.00 96.94 155 VAL A N 1
ATOM 1125 C CA . VAL A 1 155 ? -21.664 0.291 8.604 1.00 96.94 155 VAL A CA 1
ATOM 1126 C C . VAL A 1 155 ? -22.278 -1.070 8.900 1.00 96.94 155 VAL A C 1
ATOM 1128 O O . VAL A 1 155 ? -21.698 -1.876 9.624 1.00 96.94 155 VAL A O 1
ATOM 1131 N N . ALA A 1 156 ? -23.436 -1.352 8.308 1.00 95.62 156 ALA A N 1
ATOM 1132 C CA . ALA A 1 156 ? -24.004 -2.694 8.314 1.00 95.62 156 ALA A CA 1
ATOM 1133 C C . ALA A 1 156 ? -23.271 -3.568 7.288 1.00 95.62 156 ALA A C 1
ATOM 1135 O O . ALA A 1 156 ? -23.258 -3.261 6.094 1.00 95.62 156 ALA A O 1
ATOM 1136 N N . LEU A 1 157 ? -22.678 -4.667 7.748 1.00 93.69 157 LEU A N 1
ATOM 1137 C CA . LEU A 1 157 ? -22.051 -5.673 6.895 1.00 93.69 157 LEU A CA 1
ATOM 1138 C C . LEU A 1 157 ? -22.819 -6.989 7.024 1.00 93.69 157 LEU A C 1
ATOM 1140 O O . LEU A 1 157 ? -23.387 -7.298 8.069 1.00 93.69 157 LEU A O 1
ATOM 1144 N N . ARG A 1 158 ? -22.839 -7.788 5.953 1.00 92.88 158 ARG A N 1
ATOM 1145 C CA . ARG A 1 158 ? -23.331 -9.169 6.050 1.00 92.88 158 ARG A CA 1
ATOM 1146 C C . ARG A 1 158 ? -22.385 -9.974 6.939 1.00 92.88 158 ARG A C 1
ATOM 1148 O O . ARG A 1 158 ? -21.234 -9.591 7.113 1.00 92.88 158 ARG A O 1
ATOM 1155 N N . ALA A 1 159 ? -22.858 -11.101 7.459 1.00 93.69 159 ALA A N 1
ATOM 1156 C CA . ALA A 1 159 ? -21.988 -12.019 8.181 1.00 93.69 159 ALA A CA 1
ATOM 1157 C C . ALA A 1 159 ? -20.880 -12.558 7.264 1.00 93.69 159 ALA A C 1
ATOM 1159 O O . ALA A 1 159 ? -21.133 -12.922 6.107 1.00 93.69 159 ALA A O 1
ATOM 1160 N N . GLY A 1 160 ? -19.657 -12.621 7.780 1.00 94.88 160 GLY A N 1
ATOM 1161 C CA . GLY A 1 160 ? -18.507 -13.129 7.041 1.00 94.88 160 GLY A CA 1
ATOM 1162 C C . GLY A 1 160 ? -17.182 -12.583 7.548 1.00 94.88 160 GLY A C 1
ATOM 1163 O O . GLY A 1 160 ? -17.131 -11.873 8.548 1.00 94.88 160 GLY A O 1
ATOM 1164 N N . VAL A 1 161 ? -16.114 -12.926 6.830 1.00 95.75 161 VAL A N 1
ATOM 1165 C CA . VAL A 1 161 ? -14.753 -12.457 7.098 1.00 95.75 161 VAL A CA 1
ATOM 1166 C C . VAL A 1 161 ? -14.447 -11.257 6.208 1.00 95.75 161 VAL A C 1
ATOM 1168 O O . VAL A 1 161 ? -14.744 -11.264 5.010 1.00 95.75 161 VAL A O 1
ATOM 1171 N N . TYR A 1 162 ? -13.840 -10.235 6.794 1.00 95.62 162 TYR A N 1
ATOM 1172 C CA . TYR A 1 162 ? -13.515 -8.978 6.140 1.00 95.62 162 TYR A CA 1
ATOM 1173 C C . TYR A 1 162 ? -12.078 -8.568 6.431 1.00 95.62 162 TYR A C 1
ATOM 1175 O O . TYR A 1 162 ? -11.543 -8.860 7.498 1.00 95.62 162 TYR A O 1
ATOM 1183 N N . ASN A 1 163 ? -11.499 -7.826 5.494 1.00 94.38 163 ASN A N 1
ATOM 1184 C CA . ASN A 1 163 ? -10.302 -7.030 5.685 1.00 94.38 163 ASN A CA 1
ATOM 1185 C C . ASN A 1 163 ? -10.685 -5.556 5.538 1.00 94.38 163 ASN A C 1
ATOM 1187 O O . ASN A 1 163 ? -11.171 -5.138 4.482 1.00 94.38 163 ASN A O 1
ATOM 1191 N N . VAL A 1 164 ? -10.495 -4.758 6.586 1.00 96.12 164 VAL A N 1
ATOM 1192 C CA . VAL A 1 164 ? -10.640 -3.303 6.478 1.00 96.12 164 VAL A CA 1
ATOM 1193 C C . VAL A 1 164 ? -9.298 -2.671 6.157 1.00 96.12 164 VAL A C 1
ATOM 1195 O O . VAL A 1 164 ? -8.285 -3.018 6.759 1.00 96.12 164 VAL A O 1
ATOM 1198 N N . GLN A 1 165 ? -9.297 -1.732 5.216 1.00 95.12 165 GLN A N 1
ATOM 1199 C CA . GLN A 1 165 ? -8.106 -1.029 4.759 1.00 95.12 165 GLN A CA 1
ATOM 1200 C C . GLN A 1 165 ? -8.254 0.474 4.997 1.00 95.12 165 GLN A C 1
ATOM 1202 O O . GLN A 1 165 ? -9.246 1.073 4.572 1.00 95.12 165 GLN A O 1
ATOM 1207 N N . VAL A 1 166 ? -7.267 1.084 5.658 1.00 95.69 166 VAL A N 1
ATOM 1208 C CA . VAL A 1 166 ? -7.245 2.525 5.954 1.00 95.69 166 VAL A CA 1
ATOM 1209 C C . VAL A 1 166 ? -5.826 3.073 5.801 1.00 95.69 166 VAL A C 1
ATOM 1211 O O . VAL A 1 166 ? -4.928 2.631 6.521 1.00 95.69 166 VAL A O 1
ATOM 1214 N N . PRO A 1 167 ? -5.569 4.030 4.892 1.00 94.88 167 PRO A N 1
ATOM 1215 C CA . PRO A 1 167 ? -4.305 4.745 4.873 1.00 94.88 167 PRO A CA 1
ATOM 1216 C C . PRO A 1 167 ? -4.271 5.744 6.032 1.00 94.88 167 PRO A C 1
ATOM 1218 O O . PRO A 1 167 ? -5.189 6.545 6.206 1.00 94.88 167 PRO A O 1
ATOM 1221 N N . ILE A 1 168 ? -3.208 5.689 6.829 1.00 96.00 168 ILE A N 1
ATOM 1222 C CA . ILE A 1 168 ? -3.020 6.531 8.011 1.00 96.00 168 ILE A CA 1
ATOM 1223 C C . ILE A 1 168 ? -1.644 7.167 7.939 1.00 96.00 168 ILE A C 1
ATOM 1225 O O . ILE A 1 168 ? -0.649 6.456 7.815 1.00 96.00 168 ILE A O 1
ATOM 1229 N N . ASN A 1 169 ? -1.581 8.490 8.070 1.00 95.88 169 ASN A N 1
ATOM 1230 C CA . ASN A 1 169 ? -0.357 9.146 8.501 1.00 95.88 169 ASN A CA 1
ATOM 1231 C C . ASN A 1 169 ? -0.346 9.164 10.028 1.00 95.88 169 ASN A C 1
ATOM 1233 O O . ASN A 1 169 ? -1.169 9.843 10.633 1.00 95.88 169 ASN A O 1
ATOM 1237 N N . VAL A 1 170 ? 0.592 8.438 10.639 1.00 93.56 170 VAL A N 1
ATOM 1238 C CA . VAL A 1 170 ? 0.728 8.345 12.106 1.00 93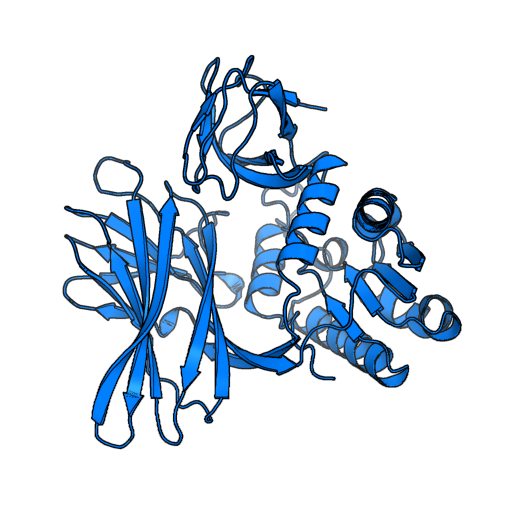.56 170 VAL A CA 1
ATOM 1239 C C . VAL A 1 170 ? 1.072 9.702 12.742 1.00 93.56 170 VAL A C 1
ATOM 1241 O O . VAL A 1 170 ? 0.880 9.886 13.940 1.00 93.56 170 VAL A O 1
ATOM 1244 N N . GLY A 1 171 ? 1.547 10.652 11.929 1.00 91.62 171 GLY A N 1
ATOM 1245 C CA . GLY A 1 171 ? 1.867 12.016 12.318 1.00 91.62 171 GLY A CA 1
ATOM 1246 C C . GLY A 1 171 ? 2.925 12.074 13.415 1.00 91.62 171 GLY A C 1
ATOM 1247 O O . GLY A 1 171 ? 3.838 11.244 13.452 1.00 91.62 171 GLY A O 1
ATOM 1248 N N . GLN A 1 172 ? 2.840 13.081 14.282 1.00 89.69 172 GLN A N 1
ATOM 1249 C CA . GLN A 1 172 ? 3.821 13.315 15.343 1.00 89.69 172 GLN A CA 1
ATOM 1250 C C . GLN A 1 172 ? 3.133 13.566 16.678 1.00 89.69 172 GLN A C 1
ATOM 1252 O O . GLN A 1 172 ? 2.037 14.129 16.755 1.00 89.69 172 GLN A O 1
ATOM 1257 N N . ARG A 1 173 ? 3.826 13.200 17.753 1.00 93.94 173 ARG A N 1
ATOM 1258 C CA . ARG A 1 173 ? 3.486 13.669 19.096 1.00 93.94 173 ARG A CA 1
ATOM 1259 C C . ARG A 1 173 ? 3.895 15.130 19.252 1.00 93.94 173 ARG A C 1
ATOM 1261 O O . ARG A 1 173 ? 4.809 15.607 18.575 1.00 93.94 173 ARG A O 1
ATOM 1268 N N . VAL A 1 174 ? 3.261 15.825 20.194 1.00 89.00 174 VAL A N 1
ATOM 1269 C CA . VAL A 1 174 ? 3.684 17.169 20.612 1.00 89.00 174 VAL A CA 1
ATOM 1270 C C . VAL A 1 174 ? 5.175 17.135 20.966 1.00 89.00 174 VAL A C 1
ATOM 1272 O O . VAL A 1 174 ? 5.621 16.272 21.721 1.00 89.00 174 VAL A O 1
ATOM 1275 N N . GLY A 1 175 ? 5.950 18.049 20.377 1.00 87.56 175 GLY A N 1
ATOM 1276 C CA . GLY A 1 175 ? 7.415 18.066 20.474 1.00 87.56 175 GLY A CA 1
ATOM 1277 C C . GLY A 1 175 ? 8.154 17.339 19.341 1.00 87.56 175 GLY A C 1
ATOM 1278 O O . GLY A 1 175 ? 9.376 17.278 19.374 1.00 87.56 175 GLY A O 1
ATOM 1279 N N . GLY A 1 176 ? 7.448 16.812 18.332 1.00 87.44 176 GLY A N 1
ATOM 1280 C CA . GLY A 1 176 ? 8.059 16.239 17.123 1.00 87.44 176 GLY A CA 1
ATOM 1281 C C . GLY A 1 176 ? 8.537 14.790 17.265 1.00 87.44 176 GLY A C 1
ATOM 1282 O O . GLY A 1 176 ? 9.268 14.295 16.407 1.00 87.44 176 GLY A O 1
ATOM 1283 N N . TYR A 1 177 ? 8.135 14.104 18.337 1.00 90.19 177 TYR A N 1
ATOM 1284 C CA . TYR A 1 177 ? 8.502 12.710 18.585 1.00 90.19 177 TYR A CA 1
ATOM 1285 C C . TYR A 1 177 ? 7.663 11.738 17.752 1.00 90.19 177 TYR A C 1
ATOM 1287 O O . TYR A 1 177 ? 6.510 12.018 17.407 1.00 90.19 177 TYR A O 1
ATOM 1295 N N . ALA A 1 178 ? 8.226 10.553 17.508 1.00 92.56 178 ALA A N 1
ATOM 1296 C CA . ALA A 1 178 ? 7.489 9.430 16.947 1.00 92.56 178 ALA A CA 1
ATOM 1297 C C . ALA A 1 178 ? 6.270 9.085 17.814 1.00 92.56 178 ALA A C 1
ATOM 1299 O O . ALA A 1 178 ? 6.335 9.137 19.046 1.00 92.56 178 ALA A O 1
ATOM 1300 N N . GLY A 1 179 ? 5.170 8.723 17.166 1.00 92.81 179 GLY A N 1
ATOM 1301 C CA . GLY A 1 179 ? 3.929 8.320 17.804 1.00 92.81 179 GLY A CA 1
ATOM 1302 C C . GLY A 1 179 ? 3.452 6.962 17.318 1.00 92.81 179 GLY A C 1
ATOM 1303 O O . GLY A 1 179 ? 3.877 6.457 16.280 1.00 92.81 179 GLY A O 1
ATOM 1304 N N . ALA A 1 180 ? 2.543 6.375 18.084 1.00 94.75 180 ALA A N 1
ATOM 1305 C CA . ALA A 1 180 ? 1.745 5.236 17.664 1.00 94.75 180 ALA A CA 1
ATOM 1306 C C . ALA A 1 180 ? 0.240 5.550 17.617 1.00 94.75 180 ALA A C 1
ATOM 1308 O O . ALA A 1 180 ? -0.280 6.298 18.452 1.00 94.75 180 ALA A O 1
ATOM 1309 N N . VAL A 1 181 ? -0.450 4.942 16.652 1.00 96.94 181 VAL A N 1
ATOM 1310 C CA . VAL A 1 181 ? -1.913 4.967 16.506 1.00 96.94 181 VAL A CA 1
ATOM 1311 C C . VAL A 1 181 ? -2.428 3.533 16.581 1.00 96.94 181 VAL A C 1
ATOM 1313 O O . VAL A 1 181 ? -1.891 2.646 15.912 1.00 96.94 181 VAL A O 1
ATOM 1316 N N . ILE A 1 182 ? -3.457 3.317 17.399 1.00 97.38 182 ILE A N 1
ATOM 1317 C CA . ILE A 1 182 ? -4.217 2.064 17.472 1.00 97.38 182 ILE A CA 1
ATOM 1318 C C . ILE A 1 182 ? -5.476 2.229 16.629 1.00 97.38 182 ILE A C 1
ATOM 1320 O O . ILE A 1 182 ? -6.154 3.246 16.742 1.00 97.38 182 ILE A O 1
ATOM 1324 N N . VAL A 1 183 ? -5.790 1.238 15.804 1.00 98.06 183 VAL A N 1
ATOM 1325 C CA . VAL A 1 183 ? -7.029 1.145 15.033 1.00 98.06 183 VAL A CA 1
ATOM 1326 C C . VAL A 1 183 ? -7.763 -0.109 15.468 1.00 98.06 183 VAL A C 1
ATOM 1328 O O . VAL A 1 183 ? -7.291 -1.219 15.224 1.00 98.06 183 VAL A O 1
ATOM 1331 N N . ASP A 1 184 ? -8.917 0.087 16.087 1.00 98.44 184 ASP A N 1
ATOM 1332 C CA . ASP A 1 184 ? -9.821 -0.973 16.505 1.00 98.44 184 ASP A CA 1
ATOM 1333 C C . ASP A 1 184 ? -10.989 -1.084 15.520 1.00 98.44 184 ASP A C 1
ATOM 1335 O O . ASP A 1 184 ? -11.528 -0.077 15.055 1.00 98.44 184 ASP A O 1
ATOM 1339 N N . VAL A 1 185 ? -11.397 -2.315 15.222 1.00 98.44 185 VAL A N 1
ATOM 1340 C CA . VAL A 1 185 ? -12.671 -2.634 14.577 1.00 98.44 185 VAL A CA 1
ATOM 1341 C C . VAL A 1 185 ? -13.655 -2.983 15.682 1.00 98.44 185 VAL A C 1
ATOM 1343 O O . VAL A 1 185 ? -13.465 -3.969 16.394 1.00 98.44 185 VAL A O 1
ATOM 1346 N N . VAL A 1 186 ? -14.700 -2.175 15.829 1.00 98.44 186 VAL A N 1
ATOM 1347 C CA . VAL A 1 186 ? -15.705 -2.332 16.880 1.00 98.44 186 VAL A CA 1
ATOM 1348 C C . VAL A 1 186 ? -17.008 -2.810 16.258 1.00 98.44 186 VAL A C 1
ATOM 1350 O O . VAL A 1 186 ? -17.591 -2.123 15.418 1.00 98.44 186 VAL A O 1
ATOM 1353 N N . GLU A 1 187 ? -17.475 -3.979 16.681 1.00 98.25 187 GLU A N 1
ATOM 1354 C CA . GLU A 1 187 ? -18.782 -4.523 16.324 1.00 98.25 187 GLU A CA 1
ATOM 1355 C C . GLU A 1 187 ? -19.831 -4.083 17.342 1.00 98.25 187 GLU A C 1
ATOM 1357 O O . GLU A 1 187 ? -19.567 -4.071 18.542 1.00 98.25 187 GLU A O 1
ATOM 1362 N N . THR A 1 188 ? -21.025 -3.734 16.867 1.00 98.06 188 THR A N 1
ATOM 1363 C CA . THR A 1 188 ? -22.244 -3.633 17.676 1.00 98.06 188 THR A CA 1
ATOM 1364 C C . THR A 1 188 ? -23.244 -4.660 17.162 1.00 98.06 188 THR A C 1
ATOM 1366 O O . THR A 1 188 ? -23.686 -4.563 16.014 1.00 98.06 188 THR A O 1
ATOM 1369 N N . THR A 1 189 ? -23.580 -5.651 17.988 1.00 95.88 189 THR A N 1
ATOM 1370 C CA . THR A 1 189 ? -24.499 -6.736 17.617 1.00 95.88 189 THR A CA 1
ATOM 1371 C C . THR A 1 189 ? -25.946 -6.249 17.548 1.00 95.88 189 THR A C 1
ATOM 1373 O O . THR A 1 189 ? -26.289 -5.192 18.082 1.00 95.88 189 THR A O 1
ATOM 1376 N N . ALA A 1 190 ? -26.834 -7.053 16.957 1.00 92.69 190 ALA A N 1
ATOM 1377 C CA . ALA A 1 190 ? -28.273 -6.770 16.936 1.00 92.69 190 ALA A CA 1
ATOM 1378 C C . ALA A 1 190 ? -28.894 -6.638 18.346 1.00 92.69 190 ALA A C 1
ATOM 1380 O O . ALA A 1 190 ? -29.909 -5.967 18.513 1.00 92.69 190 ALA A O 1
ATOM 1381 N N . ALA A 1 191 ? -28.271 -7.243 19.364 1.00 94.56 191 ALA A N 1
ATOM 1382 C CA . ALA A 1 191 ? -28.665 -7.117 20.768 1.00 94.56 191 ALA A CA 1
ATOM 1383 C C . ALA A 1 191 ? -28.093 -5.858 21.458 1.00 94.56 191 ALA A C 1
ATOM 1385 O O . ALA A 1 191 ? -28.287 -5.679 22.658 1.00 94.56 191 ALA A O 1
ATOM 1386 N N . GLY A 1 192 ? -27.364 -5.002 20.731 1.00 95.19 192 GLY A N 1
ATOM 1387 C CA . GLY A 1 192 ? -26.752 -3.776 21.250 1.00 95.19 192 GLY A CA 1
ATOM 1388 C C . GLY A 1 192 ? -25.438 -3.983 22.010 1.00 95.19 192 GLY A C 1
ATOM 1389 O O . GLY A 1 192 ? -24.943 -3.043 22.628 1.00 95.19 192 GLY A O 1
ATOM 1390 N N . GLN A 1 193 ? -24.858 -5.188 21.985 1.00 96.56 193 GLN A N 1
ATOM 1391 C CA . GLN A 1 193 ? -23.576 -5.463 22.641 1.00 96.56 193 GLN A CA 1
ATOM 1392 C C . GLN A 1 193 ? -22.415 -4.987 21.775 1.00 96.56 193 GLN A C 1
ATOM 1394 O O . GLN A 1 193 ? -22.425 -5.218 20.566 1.00 96.56 193 GLN A O 1
ATOM 1399 N N . THR A 1 194 ? -21.405 -4.373 22.391 1.00 97.38 194 THR A N 1
ATOM 1400 C CA . THR A 1 194 ? -20.219 -3.870 21.693 1.00 97.38 194 THR A CA 1
ATOM 1401 C C . THR A 1 194 ? -18.966 -4.672 22.030 1.00 97.38 194 THR A C 1
ATOM 1403 O O . THR A 1 194 ? -18.742 -5.035 23.185 1.00 97.38 194 THR A O 1
ATOM 1406 N N . ALA A 1 195 ? -18.136 -4.948 21.023 1.00 97.50 195 ALA A N 1
ATOM 1407 C CA . ALA A 1 195 ? -16.864 -5.646 21.201 1.00 97.50 195 ALA A CA 1
ATOM 1408 C C . ALA A 1 195 ? -15.817 -5.191 20.178 1.00 97.50 195 ALA A C 1
ATOM 1410 O O . ALA A 1 195 ? -16.142 -4.905 19.027 1.00 97.50 195 ALA A O 1
ATOM 1411 N N . VAL A 1 196 ? -14.546 -5.165 20.589 1.00 98.06 196 VAL A N 1
ATOM 1412 C CA . VAL A 1 196 ? -13.415 -5.023 19.662 1.00 98.06 196 VAL A CA 1
ATOM 1413 C C . VAL A 1 196 ? -13.140 -6.389 19.042 1.00 98.06 196 VAL A C 1
ATOM 1415 O O . VAL A 1 196 ? -12.817 -7.339 19.752 1.00 98.06 196 VAL A O 1
ATOM 1418 N N . ILE A 1 197 ? -13.276 -6.484 17.723 1.00 97.75 197 ILE A N 1
ATOM 1419 C CA . ILE A 1 197 ? -13.149 -7.733 16.952 1.00 97.75 197 ILE A CA 1
ATOM 1420 C C . ILE A 1 197 ? -11.932 -7.742 16.017 1.00 97.75 197 ILE A C 1
ATOM 1422 O O . ILE A 1 197 ? -11.729 -8.683 15.252 1.00 97.75 197 ILE A O 1
ATOM 1426 N N . GLY A 1 198 ? -11.112 -6.696 16.088 1.00 97.50 198 GLY A N 1
ATOM 1427 C CA . GLY A 1 198 ? -9.840 -6.586 15.394 1.00 97.50 198 GLY A CA 1
ATOM 1428 C C . GLY A 1 198 ? -9.085 -5.356 15.881 1.00 97.50 198 GLY A C 1
ATOM 1429 O O . GLY A 1 198 ? -9.695 -4.321 16.125 1.00 97.50 198 GLY A O 1
ATOM 1430 N N . THR A 1 199 ? -7.766 -5.466 16.011 1.00 97.62 199 THR A N 1
ATOM 1431 C CA . THR A 1 199 ? -6.900 -4.359 16.431 1.00 97.62 199 THR A CA 1
ATOM 1432 C C . THR A 1 199 ? -5.640 -4.351 15.581 1.00 97.62 199 THR A C 1
ATOM 1434 O O . THR A 1 199 ? -5.074 -5.401 15.265 1.00 97.62 199 THR A O 1
ATOM 1437 N N . GLN A 1 200 ? -5.183 -3.158 15.216 1.00 96.44 200 GLN A N 1
ATOM 1438 C CA . GLN A 1 200 ? -3.876 -2.919 14.615 1.00 96.44 200 GLN A CA 1
ATOM 1439 C C . GLN A 1 200 ? -3.200 -1.733 15.286 1.00 96.44 200 GLN A C 1
ATOM 1441 O O . GLN A 1 200 ? -3.837 -0.720 15.556 1.00 96.44 200 GLN A O 1
ATOM 1446 N N . THR A 1 201 ? -1.890 -1.833 15.484 1.00 94.50 201 THR A N 1
ATOM 1447 C CA . THR A 1 201 ? -1.075 -0.734 16.003 1.00 94.50 201 THR A CA 1
ATOM 1448 C C . THR A 1 201 ? -0.009 -0.390 14.984 1.00 94.50 201 THR A C 1
ATOM 1450 O O . THR A 1 201 ? 0.682 -1.271 14.473 1.00 94.50 201 THR A O 1
ATOM 1453 N N . THR A 1 202 ? 0.152 0.898 14.703 1.00 92.81 202 THR A N 1
ATOM 1454 C CA . THR A 1 202 ? 1.196 1.389 13.805 1.00 92.81 202 THR A CA 1
ATOM 1455 C C . THR A 1 202 ? 2.054 2.433 14.494 1.00 92.81 202 THR A C 1
ATOM 1457 O O . THR A 1 202 ? 1.533 3.342 15.136 1.00 92.81 202 THR A O 1
ATOM 1460 N N . LEU A 1 203 ? 3.370 2.300 14.341 1.00 93.69 203 LEU A N 1
ATOM 1461 C CA . LEU A 1 203 ? 4.378 3.240 14.824 1.00 93.69 203 LEU A CA 1
ATOM 1462 C C . LEU A 1 203 ? 4.911 4.064 13.647 1.00 93.69 203 LEU A C 1
ATOM 1464 O O . LEU A 1 203 ? 5.214 3.521 12.578 1.00 93.69 203 LEU A O 1
ATOM 1468 N N . GLY A 1 204 ? 5.067 5.367 13.854 1.00 92.38 204 GLY A N 1
ATOM 1469 C CA . GLY A 1 204 ? 5.609 6.259 12.841 1.00 92.38 204 GLY A CA 1
ATOM 1470 C C . GLY A 1 204 ? 6.022 7.623 13.374 1.00 92.38 204 GLY A C 1
ATOM 1471 O O . GLY A 1 204 ? 5.836 7.963 14.537 1.00 92.38 204 GLY A O 1
ATOM 1472 N N . ASN A 1 205 ? 6.617 8.399 12.484 1.00 91.31 205 ASN A N 1
ATOM 1473 C CA . ASN A 1 205 ? 7.051 9.768 12.681 1.00 91.31 205 ASN A CA 1
ATOM 1474 C C . ASN A 1 205 ? 6.726 10.544 11.399 1.00 91.31 205 ASN A C 1
ATOM 1476 O O . ASN A 1 205 ? 7.611 10.849 10.597 1.00 91.31 205 ASN A O 1
ATOM 1480 N N . ASP A 1 206 ? 5.433 10.805 11.202 1.00 89.38 206 ASP A N 1
ATOM 1481 C CA . ASP A 1 206 ? 4.874 11.552 10.073 1.00 89.38 206 ASP A CA 1
ATOM 1482 C C . ASP A 1 206 ? 5.015 10.859 8.704 1.00 89.38 206 ASP A C 1
ATOM 1484 O O . ASP A 1 206 ? 5.476 11.451 7.725 1.00 89.38 206 ASP A O 1
ATOM 1488 N N . GLY A 1 207 ? 4.637 9.577 8.642 1.00 89.50 207 GLY A N 1
ATOM 1489 C CA . GLY A 1 207 ? 4.581 8.786 7.411 1.00 89.50 207 GLY A CA 1
ATOM 1490 C C . GLY A 1 207 ? 3.260 8.051 7.226 1.00 89.50 207 GLY A C 1
ATOM 1491 O O . GLY A 1 207 ? 2.667 7.568 8.194 1.00 89.50 207 GLY A O 1
ATOM 1492 N N . ILE A 1 208 ? 2.837 7.934 5.964 1.00 91.88 208 ILE A N 1
ATOM 1493 C CA . ILE A 1 208 ? 1.657 7.157 5.577 1.00 91.88 208 ILE A CA 1
ATOM 1494 C C . ILE A 1 208 ? 1.966 5.660 5.599 1.00 91.88 208 ILE A C 1
ATOM 1496 O O . ILE A 1 208 ? 2.965 5.206 5.039 1.00 91.88 208 ILE A O 1
ATOM 1500 N N . ARG A 1 209 ? 1.044 4.883 6.169 1.00 91.19 209 ARG A N 1
ATOM 1501 C CA . ARG A 1 209 ? 0.981 3.427 6.054 1.00 91.19 209 ARG A CA 1
ATOM 1502 C C . ARG A 1 209 ? -0.453 2.989 5.784 1.00 91.19 209 ARG A C 1
ATOM 1504 O O . ARG A 1 209 ? -1.389 3.535 6.361 1.00 91.19 209 ARG A O 1
ATOM 1511 N N . LEU A 1 210 ? -0.627 1.986 4.928 1.00 92.31 210 LEU A N 1
ATOM 1512 C CA . LEU A 1 210 ? -1.910 1.306 4.785 1.00 92.31 210 LEU A CA 1
ATOM 1513 C C . LEU A 1 210 ? -2.068 0.305 5.931 1.00 92.31 210 LEU A C 1
ATOM 1515 O O . LEU A 1 210 ? -1.308 -0.659 6.023 1.00 92.31 210 LEU A O 1
ATOM 1519 N N . ILE A 1 211 ? -3.041 0.545 6.801 1.00 93.81 211 ILE A N 1
ATOM 1520 C CA . ILE A 1 211 ? -3.437 -0.390 7.850 1.00 93.81 211 ILE A CA 1
ATOM 1521 C C . ILE A 1 211 ? -4.454 -1.356 7.269 1.00 93.81 211 ILE A C 1
ATOM 1523 O O . ILE A 1 211 ? -5.403 -0.931 6.614 1.00 93.81 211 ILE A O 1
ATOM 1527 N N . LYS A 1 212 ? -4.226 -2.648 7.503 1.00 94.00 212 LYS A N 1
ATOM 1528 C CA . LYS A 1 212 ? -5.113 -3.746 7.125 1.00 94.00 212 LYS A CA 1
ATOM 1529 C C . LYS A 1 212 ? -5.472 -4.521 8.386 1.00 94.00 212 LYS A C 1
ATOM 1531 O O . LYS A 1 212 ? -4.568 -4.919 9.117 1.00 94.00 212 LYS A O 1
ATOM 1536 N N . CYS A 1 213 ? -6.757 -4.702 8.662 1.00 95.56 213 CYS A N 1
ATOM 1537 C CA . CYS A 1 213 ? -7.223 -5.438 9.834 1.00 95.56 213 CYS A CA 1
ATOM 1538 C C . CYS A 1 213 ? -8.282 -6.462 9.422 1.00 95.56 213 CYS A C 1
ATOM 1540 O O . CYS A 1 213 ? -9.330 -6.103 8.885 1.00 95.56 213 CYS A O 1
ATOM 1542 N N . MET A 1 214 ? -7.989 -7.734 9.681 1.00 95.38 214 MET A N 1
ATOM 1543 C CA . MET A 1 214 ? -8.906 -8.846 9.455 1.00 95.38 214 MET A CA 1
ATOM 1544 C C . MET A 1 214 ? -9.868 -8.987 10.635 1.00 95.38 214 MET A C 1
ATOM 1546 O O . MET A 1 214 ? -9.434 -8.942 11.785 1.00 95.38 214 MET A O 1
ATOM 1550 N N . PHE A 1 215 ? -11.151 -9.196 10.359 1.00 96.75 215 PHE A N 1
ATOM 1551 C CA . PHE A 1 215 ? -12.183 -9.415 11.374 1.00 96.75 215 PHE A CA 1
ATOM 1552 C C . PHE A 1 215 ? -13.338 -10.250 10.812 1.00 96.75 215 PHE A C 1
ATOM 1554 O O . PHE A 1 215 ? -13.440 -10.459 9.602 1.00 96.75 215 PHE A O 1
ATOM 1561 N N . SER A 1 216 ? -14.211 -10.746 11.688 1.00 96.62 216 SER A N 1
ATOM 1562 C CA . SER A 1 216 ? -15.440 -11.449 11.300 1.00 96.62 216 SER A CA 1
ATOM 1563 C C . SER A 1 216 ? -16.655 -10.772 11.913 1.00 96.62 216 SER A C 1
ATOM 1565 O O . SER A 1 216 ? -16.586 -10.325 13.051 1.00 96.62 216 SER A O 1
ATOM 1567 N N . THR A 1 217 ? -17.757 -10.711 11.172 1.00 94.56 217 THR A N 1
ATOM 1568 C CA . THR A 1 217 ? -19.012 -10.093 11.623 1.00 94.56 217 THR A CA 1
ATOM 1569 C C . THR A 1 217 ? -20.126 -11.116 11.767 1.00 94.56 217 THR A C 1
ATOM 1571 O O . THR A 1 217 ? -20.213 -12.089 11.008 1.00 94.56 217 THR A O 1
ATOM 1574 N N . GLN A 1 218 ? -21.016 -10.865 12.722 1.00 93.25 218 GLN A N 1
ATOM 1575 C CA . GLN A 1 218 ? -22.225 -11.650 12.943 1.00 93.25 218 GLN A CA 1
ATOM 1576 C C . GLN A 1 218 ? -23.412 -11.102 12.126 1.00 93.25 218 GLN A C 1
ATOM 1578 O O . GLN A 1 218 ? -23.420 -9.933 11.725 1.00 93.25 218 GLN A O 1
ATOM 1583 N N . PRO A 1 219 ? -24.443 -11.925 11.851 1.00 93.19 219 PRO A N 1
ATOM 1584 C CA . PRO A 1 219 ? -25.655 -11.454 11.189 1.00 93.19 219 PRO A CA 1
ATOM 1585 C C . PRO A 1 219 ? -26.335 -10.321 11.971 1.00 93.19 219 PRO A C 1
ATOM 1587 O O . PRO A 1 219 ? -26.556 -10.430 13.173 1.00 93.19 219 PRO A O 1
ATOM 1590 N N . GLY A 1 220 ? -26.711 -9.249 11.271 1.00 89.50 220 GLY A N 1
ATOM 1591 C CA . GLY A 1 220 ? -27.417 -8.111 11.868 1.00 89.50 220 GLY A CA 1
ATOM 1592 C C . GLY A 1 220 ? -26.531 -7.136 12.649 1.00 89.50 220 GLY A C 1
ATOM 1593 O O . GLY A 1 220 ? -27.054 -6.167 13.192 1.00 89.50 220 GLY A O 1
ATOM 1594 N N . SER A 1 221 ? -25.215 -7.356 12.692 1.00 94.81 221 SER A N 1
ATOM 1595 C CA . SER A 1 221 ? -24.270 -6.434 13.320 1.00 94.81 221 SER A CA 1
ATOM 1596 C C . SER A 1 221 ? -23.972 -5.205 12.460 1.00 94.81 221 SER A C 1
ATOM 1598 O O . SER A 1 221 ? -24.051 -5.224 11.227 1.00 94.81 221 SER A O 1
ATOM 1600 N N . THR A 1 222 ? -23.529 -4.140 13.125 1.00 97.56 222 THR A N 1
ATOM 1601 C CA . THR A 1 222 ? -22.817 -3.029 12.484 1.00 97.56 222 THR A CA 1
ATOM 1602 C C . THR A 1 222 ? -21.373 -2.994 12.959 1.00 97.56 222 THR A C 1
ATOM 1604 O O . THR A 1 222 ? -21.065 -3.447 14.060 1.00 97.56 222 THR A O 1
ATOM 1607 N N . VAL A 1 223 ? -20.483 -2.449 12.136 1.00 98.06 223 VAL A N 1
ATOM 1608 C CA . VAL A 1 223 ? -19.087 -2.210 12.503 1.00 98.06 223 VAL A CA 1
ATOM 1609 C C . VAL A 1 223 ? -18.720 -0.752 12.301 1.00 98.06 223 VAL A C 1
ATOM 1611 O O . VAL A 1 223 ? -19.184 -0.113 11.361 1.00 98.06 223 VAL A O 1
ATOM 1614 N N . HIS A 1 224 ? -17.852 -0.231 13.155 1.00 98.12 224 HIS A N 1
ATOM 1615 C CA . HIS A 1 224 ? -17.158 1.030 12.922 1.00 98.12 224 HIS A CA 1
ATOM 1616 C C . HIS A 1 224 ? -15.686 0.880 13.291 1.00 98.12 224 HIS A C 1
ATOM 1618 O O . HIS A 1 224 ? -15.285 -0.088 13.939 1.00 98.12 224 HIS A O 1
ATOM 1624 N N . LEU A 1 225 ? -14.874 1.833 12.851 1.00 98.38 225 LEU A N 1
ATOM 1625 C CA . LEU A 1 225 ? -13.478 1.910 13.249 1.00 98.38 225 LEU A CA 1
ATOM 1626 C C . LEU A 1 225 ? -13.293 2.939 14.346 1.00 98.38 225 LEU A C 1
ATOM 1628 O O . LEU A 1 225 ? -13.914 4.000 14.309 1.00 98.38 225 LEU A O 1
ATOM 1632 N N . GLN A 1 226 ? -12.372 2.662 15.261 1.00 98.31 226 GLN A N 1
ATOM 1633 C CA . GLN A 1 226 ? -11.892 3.625 16.238 1.00 98.31 226 GLN A CA 1
ATOM 1634 C C . GLN A 1 226 ? -10.375 3.762 16.113 1.00 98.31 226 GLN A C 1
ATOM 1636 O O . GLN A 1 226 ? -9.635 2.821 16.380 1.00 98.31 226 GLN A O 1
ATOM 1641 N N . ALA A 1 227 ? -9.903 4.937 15.703 1.00 98.12 227 ALA A N 1
ATOM 1642 C CA . ALA A 1 227 ? -8.485 5.259 15.608 1.00 98.12 227 ALA A CA 1
ATOM 1643 C C . ALA A 1 227 ? -8.082 6.152 16.784 1.00 98.12 227 ALA A C 1
ATOM 1645 O O . ALA A 1 227 ? -8.635 7.239 16.949 1.00 98.12 227 ALA A O 1
ATOM 1646 N N . ARG A 1 228 ? -7.126 5.715 17.606 1.00 97.62 228 ARG A N 1
ATOM 1647 C CA . ARG A 1 228 ? -6.768 6.363 18.875 1.00 97.62 228 ARG A CA 1
ATOM 1648 C C . ARG A 1 228 ? -5.274 6.603 19.006 1.00 97.62 228 ARG A C 1
ATOM 1650 O O . ARG A 1 228 ? -4.453 5.775 18.612 1.00 97.62 228 ARG A O 1
ATOM 1657 N N . ASN A 1 229 ? -4.931 7.715 19.646 1.00 96.88 229 ASN A N 1
ATOM 1658 C CA . ASN A 1 229 ? -3.577 7.996 20.097 1.00 96.88 229 ASN A CA 1
ATOM 1659 C C . ASN A 1 229 ? -3.153 6.960 21.151 1.00 96.88 229 ASN A C 1
ATOM 1661 O O . ASN A 1 229 ? -3.765 6.868 22.217 1.00 96.88 229 ASN A O 1
ATOM 1665 N N . ALA A 1 230 ? -2.091 6.209 20.865 1.00 95.25 230 ALA A N 1
ATOM 1666 C CA . ALA A 1 230 ? -1.542 5.203 21.774 1.00 95.25 230 ALA A CA 1
ATOM 1667 C C . ALA A 1 230 ? -0.522 5.779 22.771 1.00 95.25 230 ALA A C 1
ATOM 1669 O O . ALA A 1 230 ? 0.015 5.057 23.606 1.00 95.25 230 ALA A O 1
ATOM 1670 N N . ASN A 1 231 ? -0.209 7.070 22.660 1.00 92.81 231 ASN A N 1
ATOM 1671 C CA . ASN A 1 231 ? 0.885 7.694 23.389 1.00 92.81 231 ASN A CA 1
ATOM 1672 C C . ASN A 1 231 ? 0.365 8.524 24.563 1.00 92.81 231 ASN A C 1
ATOM 1674 O O . ASN A 1 231 ? -0.720 9.104 24.508 1.00 92.81 231 ASN A O 1
ATOM 1678 N N . SER A 1 232 ? 1.186 8.659 25.605 1.00 89.00 232 SER A N 1
ATOM 1679 C CA . SER A 1 232 ? 0.981 9.702 26.607 1.00 89.00 232 SER A CA 1
ATOM 1680 C C . SER A 1 232 ? 1.240 11.087 25.995 1.00 89.00 232 SER A C 1
ATOM 1682 O O . SER A 1 232 ? 2.175 11.276 25.205 1.00 89.00 232 SER A O 1
ATOM 1684 N N . GLY A 1 233 ? 0.411 12.063 26.369 1.00 90.50 233 GLY A N 1
ATOM 1685 C CA . GLY A 1 233 ? 0.473 13.430 25.847 1.00 90.50 233 GLY A CA 1
ATOM 1686 C C . GLY A 1 233 ? -0.180 13.609 24.474 1.00 90.50 233 GLY A C 1
ATOM 1687 O O . GLY A 1 233 ? -0.762 12.678 23.911 1.00 90.50 233 GLY A O 1
ATOM 1688 N N . GLY A 1 234 ? -0.111 14.838 23.962 1.00 94.25 234 GLY A N 1
ATOM 1689 C CA . GLY A 1 234 ? -0.790 15.212 22.727 1.00 94.25 234 GLY A CA 1
ATOM 1690 C C . GLY A 1 234 ? -0.135 14.652 21.461 1.00 94.25 234 GLY A C 1
ATOM 1691 O O . GLY A 1 234 ? 1.074 14.406 21.428 1.00 94.25 234 GLY A O 1
ATOM 1692 N N . ALA A 1 235 ? -0.932 14.478 20.409 1.00 95.38 235 ALA A N 1
ATOM 1693 C CA . ALA A 1 235 ? -0.490 14.013 19.098 1.00 95.38 235 ALA A CA 1
ATOM 1694 C C . ALA A 1 235 ? -1.401 14.523 17.974 1.00 95.38 235 ALA A C 1
ATOM 1696 O O . ALA A 1 235 ? -2.560 14.866 18.210 1.00 95.38 235 ALA A O 1
ATOM 1697 N N . HIS A 1 236 ? -0.877 14.512 16.751 1.00 95.06 236 HIS A N 1
ATOM 1698 C CA . HIS A 1 236 ? -1.647 14.719 15.529 1.00 95.06 236 HIS A CA 1
ATOM 1699 C C . HIS A 1 236 ? -1.424 13.542 14.587 1.00 95.06 236 HIS A C 1
ATOM 1701 O O . HIS A 1 236 ? -0.287 13.100 14.444 1.00 95.06 236 HIS A O 1
ATOM 1707 N N . PHE A 1 237 ? -2.479 13.059 13.936 1.00 96.62 237 PHE A N 1
ATOM 1708 C CA . PHE A 1 237 ? -2.402 12.043 12.882 1.00 96.62 237 PHE A CA 1
ATOM 1709 C C . PHE A 1 237 ? -3.501 12.277 11.840 1.00 96.62 237 PHE A C 1
ATOM 1711 O O . PHE A 1 237 ? -4.526 12.870 12.163 1.00 96.62 237 PHE A O 1
ATOM 1718 N N . SER A 1 238 ? -3.310 11.814 10.604 1.00 96.75 238 SER A N 1
ATOM 1719 C CA . SER A 1 238 ? -4.306 11.963 9.530 1.00 96.75 238 SER A CA 1
ATOM 1720 C C . SER A 1 238 ? -4.848 10.603 9.097 1.00 96.75 238 SER A C 1
ATOM 1722 O O . SER A 1 238 ? -4.083 9.669 8.849 1.00 96.75 238 SER A O 1
ATOM 1724 N N . LEU A 1 239 ? -6.169 10.499 8.965 1.00 97.25 239 LEU A N 1
ATOM 1725 C CA . LEU A 1 239 ? -6.875 9.303 8.505 1.00 97.25 239 LEU A CA 1
ATOM 1726 C C . LEU A 1 239 ? -7.405 9.509 7.086 1.00 97.25 239 LEU A C 1
ATOM 1728 O O . LEU A 1 239 ? -7.946 10.563 6.756 1.00 97.25 239 LEU A O 1
ATOM 1732 N N . GLY A 1 240 ? -7.260 8.497 6.239 1.00 95.75 240 GLY A N 1
ATOM 1733 C CA . GLY A 1 240 ? -7.836 8.493 4.902 1.00 95.75 240 GLY A CA 1
ATOM 1734 C C . GLY A 1 240 ? -9.171 7.757 4.813 1.00 95.75 240 GLY A C 1
ATOM 1735 O O . GLY A 1 240 ? -9.887 7.552 5.796 1.00 95.75 240 GLY A O 1
ATOM 1736 N N . GLN A 1 241 ? -9.501 7.380 3.581 1.00 94.25 241 GLN A N 1
ATOM 1737 C CA . GLN A 1 241 ? -10.715 6.648 3.235 1.00 94.25 241 GLN A CA 1
ATOM 1738 C C . GLN A 1 241 ? -10.691 5.235 3.822 1.00 94.25 241 GLN A C 1
ATOM 1740 O O . GLN A 1 241 ? -9.653 4.577 3.818 1.00 94.25 241 GLN A O 1
ATOM 1745 N N . ILE A 1 242 ? -11.850 4.748 4.263 1.00 96.00 242 ILE A N 1
ATOM 1746 C CA . ILE A 1 242 ? -12.005 3.380 4.762 1.00 96.00 242 ILE A CA 1
ATOM 1747 C C . ILE A 1 242 ? -12.552 2.508 3.638 1.00 96.00 242 ILE A C 1
ATOM 1749 O O . ILE A 1 242 ? -13.547 2.872 3.005 1.00 96.00 242 ILE A O 1
ATOM 1753 N N . ARG A 1 243 ? -11.933 1.348 3.410 1.00 94.81 243 ARG A N 1
ATOM 1754 C CA . ARG A 1 243 ? -12.443 0.318 2.497 1.00 94.81 243 ARG A CA 1
ATOM 1755 C C . ARG A 1 243 ? -12.694 -0.971 3.258 1.00 94.81 243 ARG A C 1
ATOM 1757 O O . ARG A 1 243 ? -11.781 -1.511 3.872 1.00 94.81 243 ARG A O 1
ATOM 1764 N N . TYR A 1 244 ? -13.923 -1.460 3.186 1.00 94.94 244 TYR A N 1
ATOM 1765 C CA . TYR A 1 244 ? -14.303 -2.773 3.686 1.00 94.94 244 TYR A CA 1
ATOM 1766 C C . TYR A 1 244 ? -14.311 -3.751 2.519 1.00 94.94 244 TYR A C 1
ATOM 1768 O O . TYR A 1 244 ? -15.142 -3.635 1.612 1.00 94.94 244 TYR A O 1
ATOM 1776 N N . CYS A 1 245 ? -13.393 -4.709 2.558 1.00 93.38 245 CYS A N 1
ATOM 1777 C CA . CYS A 1 245 ? -13.298 -5.780 1.583 1.00 93.38 245 CYS A CA 1
ATOM 1778 C C . CYS A 1 245 ? -13.745 -7.088 2.232 1.00 93.38 245 CYS A C 1
ATOM 1780 O O . CYS A 1 245 ? -13.234 -7.464 3.285 1.00 93.38 245 CYS A O 1
ATOM 1782 N N . ARG A 1 246 ? -14.698 -7.792 1.623 1.00 93.31 246 ARG A N 1
ATOM 1783 C CA . ARG A 1 246 ? -15.043 -9.152 2.039 1.00 93.31 246 ARG A CA 1
ATOM 1784 C C . ARG A 1 246 ? -13.980 -10.105 1.523 1.00 93.31 246 ARG A C 1
ATOM 1786 O O . ARG A 1 246 ? -13.627 -10.049 0.346 1.00 93.31 246 ARG A O 1
ATOM 1793 N N . VAL A 1 247 ? -13.524 -11.004 2.381 1.00 92.31 247 VAL A N 1
ATOM 1794 C CA . VAL A 1 247 ? -12.661 -12.106 1.966 1.00 92.31 247 VAL A CA 1
ATOM 1795 C C . VAL A 1 247 ? -13.529 -13.180 1.325 1.00 92.31 247 VAL A C 1
ATOM 1797 O O . VAL A 1 247 ? -14.496 -13.643 1.933 1.00 92.31 247 VAL A O 1
ATOM 1800 N N . THR A 1 248 ? -13.228 -13.507 0.072 1.00 86.62 248 THR A N 1
ATOM 1801 C CA . THR A 1 248 ? -14.059 -14.387 -0.761 1.00 86.62 248 THR A CA 1
ATOM 1802 C C . THR A 1 248 ? -13.447 -15.768 -0.892 1.00 86.62 248 THR A C 1
ATOM 1804 O O . THR A 1 248 ? -14.103 -16.742 -0.544 1.00 86.62 248 THR A O 1
ATOM 1807 N N . ASP A 1 249 ? -12.176 -15.836 -1.279 1.00 78.88 249 ASP A N 1
ATOM 1808 C CA . ASP A 1 249 ? -11.474 -17.087 -1.549 1.00 78.88 249 ASP A CA 1
ATOM 1809 C C . ASP A 1 249 ? -9.994 -17.007 -1.162 1.00 78.88 249 ASP A C 1
ATOM 1811 O O . ASP A 1 249 ? -9.452 -15.946 -0.839 1.00 78.88 249 ASP A O 1
ATOM 1815 N N . LYS A 1 250 ? -9.305 -18.148 -1.208 1.00 77.69 250 LYS A N 1
ATOM 1816 C CA . LYS A 1 250 ? -7.838 -18.171 -1.195 1.00 77.69 250 LYS A CA 1
ATOM 1817 C C . LYS A 1 250 ? -7.319 -17.861 -2.596 1.00 77.69 250 LYS A C 1
ATOM 1819 O O . LYS A 1 250 ? -7.876 -18.332 -3.584 1.00 77.69 250 LYS A O 1
ATOM 1824 N N . ILE A 1 251 ? -6.222 -17.114 -2.679 1.00 81.88 251 ILE A N 1
ATOM 1825 C CA . ILE A 1 251 ? -5.487 -16.962 -3.939 1.00 81.88 251 ILE A CA 1
ATOM 1826 C C . ILE A 1 251 ? -4.982 -18.352 -4.359 1.00 81.88 251 ILE A C 1
ATOM 1828 O O . ILE A 1 251 ? -4.505 -19.113 -3.510 1.00 81.88 251 ILE A O 1
ATOM 1832 N N . LYS A 1 252 ? -5.106 -18.700 -5.649 1.00 84.19 252 LYS A N 1
ATOM 1833 C CA . LYS A 1 252 ? -4.471 -19.907 -6.206 1.00 84.19 252 LYS A CA 1
ATOM 1834 C C . LYS A 1 252 ? -2.968 -19.886 -5.893 1.00 84.19 252 LYS A C 1
ATOM 1836 O O . LYS A 1 252 ? -2.394 -18.816 -5.722 1.00 84.19 252 LYS A O 1
ATOM 1841 N N . ASN A 1 253 ? -2.317 -21.048 -5.831 1.00 91.38 253 ASN A N 1
ATOM 1842 C CA . ASN A 1 253 ? -0.877 -21.089 -5.568 1.00 91.38 253 ASN A CA 1
ATOM 1843 C C . ASN A 1 253 ? -0.115 -20.247 -6.607 1.00 91.38 253 ASN A C 1
ATOM 1845 O O . ASN A 1 253 ? -0.081 -20.609 -7.782 1.00 91.38 253 ASN A O 1
ATOM 1849 N N . LEU A 1 254 ? 0.480 -19.138 -6.156 1.00 93.75 254 LEU A N 1
ATOM 1850 C CA . LEU A 1 254 ? 1.208 -18.211 -7.018 1.00 93.75 254 LEU A CA 1
ATOM 1851 C C . LEU A 1 254 ? 2.500 -18.823 -7.566 1.00 93.75 254 LEU A C 1
ATOM 1853 O O . LEU A 1 254 ? 2.991 -18.364 -8.584 1.00 93.75 254 LEU A O 1
ATOM 1857 N N . ASP A 1 255 ? 3.059 -19.841 -6.910 1.00 96.75 255 ASP A N 1
ATOM 1858 C CA . ASP A 1 255 ? 4.262 -20.539 -7.373 1.00 96.75 255 ASP A CA 1
ATOM 1859 C C . ASP A 1 255 ? 3.897 -21.708 -8.303 1.00 96.75 255 ASP A C 1
ATOM 1861 O O . ASP A 1 255 ? 4.376 -22.827 -8.157 1.00 96.75 255 ASP A O 1
ATOM 1865 N N . SER A 1 256 ? 2.925 -21.502 -9.192 1.00 96.5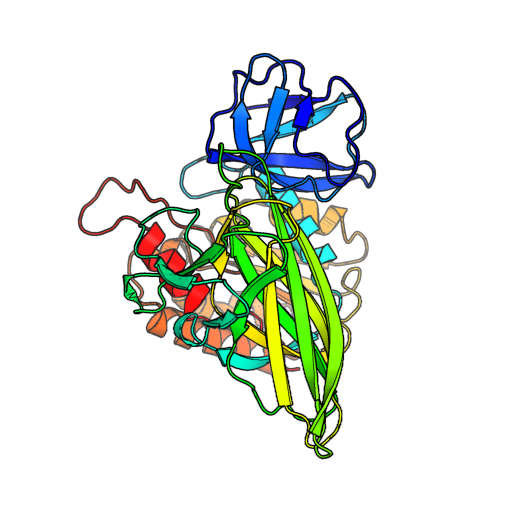0 256 SER A N 1
ATOM 1866 C CA . SER A 1 256 ? 2.514 -22.495 -10.185 1.00 96.50 256 SER A CA 1
ATOM 1867 C C . SER A 1 256 ? 1.691 -21.858 -11.299 1.00 96.50 256 SER A C 1
ATOM 1869 O O . SER A 1 256 ? 1.062 -20.822 -11.101 1.00 96.50 256 SER A O 1
ATOM 1871 N N . GLY A 1 257 ? 1.628 -22.523 -12.451 1.00 97.00 257 GLY A N 1
ATOM 1872 C CA . GLY A 1 257 ? 0.821 -22.063 -13.580 1.00 97.00 257 GLY A CA 1
ATOM 1873 C C . GLY A 1 257 ? 1.472 -20.915 -14.348 1.00 97.00 257 GLY A C 1
ATOM 1874 O O . GLY A 1 257 ? 2.658 -20.620 -14.186 1.00 97.00 257 GLY A O 1
ATOM 1875 N N . ARG A 1 258 ? 0.698 -20.291 -15.237 1.00 98.31 258 ARG A N 1
ATOM 1876 C CA . ARG A 1 258 ? 1.174 -19.238 -16.141 1.00 98.31 258 ARG A CA 1
ATOM 1877 C C . ARG A 1 258 ? 0.723 -17.856 -15.690 1.00 98.31 258 ARG A C 1
ATOM 1879 O O .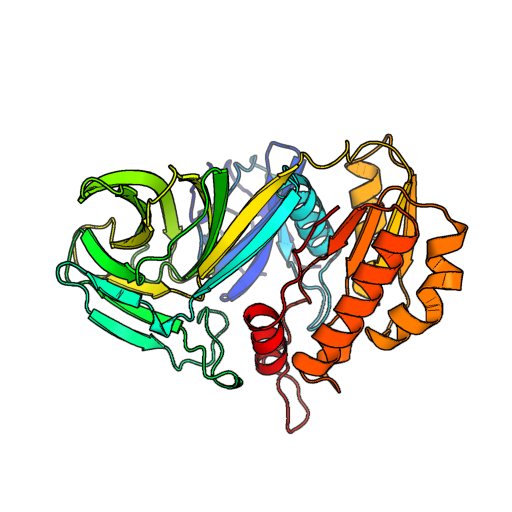 ARG A 1 258 ? -0.471 -17.572 -15.595 1.00 98.31 258 ARG A O 1
ATOM 1886 N N . HIS A 1 259 ? 1.687 -16.964 -15.503 1.00 98.25 259 HIS A N 1
ATOM 1887 C CA . HIS A 1 259 ? 1.492 -15.582 -15.092 1.00 98.25 259 HIS A CA 1
ATOM 1888 C C . HIS A 1 259 ? 1.832 -14.657 -16.254 1.00 98.25 259 HIS A C 1
ATOM 1890 O O . HIS A 1 259 ? 2.966 -14.627 -16.723 1.00 98.25 259 HIS A O 1
ATOM 1896 N N . VAL A 1 260 ? 0.872 -13.852 -16.699 1.00 98.62 260 VAL A N 1
ATOM 1897 C CA . VAL A 1 260 ? 1.129 -12.787 -17.672 1.00 98.62 260 VAL A CA 1
ATOM 1898 C C . VAL A 1 260 ? 1.221 -11.456 -16.941 1.00 98.62 260 VAL A C 1
ATOM 1900 O O . VAL A 1 260 ? 0.243 -10.979 -16.370 1.00 98.62 260 VAL A O 1
ATOM 1903 N N . LEU A 1 261 ? 2.401 -10.845 -16.983 1.00 98.31 261 LEU A N 1
ATOM 1904 C CA . LEU A 1 261 ? 2.646 -9.479 -16.536 1.00 98.31 261 LEU A CA 1
ATOM 1905 C C . LEU A 1 261 ? 2.274 -8.527 -17.677 1.00 98.31 261 LEU A C 1
ATOM 1907 O O . LEU A 1 261 ? 2.976 -8.462 -18.686 1.00 98.31 261 LEU A O 1
ATOM 1911 N N . PHE A 1 262 ? 1.172 -7.799 -17.541 1.00 98.25 262 PHE A N 1
ATOM 1912 C CA . PHE A 1 262 ? 0.575 -6.955 -18.572 1.00 98.25 262 PHE A CA 1
ATOM 1913 C C . PHE A 1 262 ? 0.615 -5.484 -18.161 1.00 98.25 262 PHE A C 1
ATOM 1915 O O . PHE A 1 262 ? 0.113 -5.110 -17.104 1.00 98.25 262 PHE A O 1
ATOM 1922 N N . GLY A 1 263 ? 1.229 -4.622 -18.968 1.00 97.31 263 GLY A N 1
ATOM 1923 C CA . GLY A 1 263 ? 1.399 -3.241 -18.531 1.00 97.31 263 GLY A CA 1
ATOM 1924 C C . GLY A 1 263 ? 2.185 -2.333 -19.447 1.00 97.31 263 GLY A C 1
ATOM 1925 O O . GLY A 1 263 ? 2.384 -2.621 -20.626 1.00 97.31 263 GLY A O 1
ATOM 1926 N N . ASP A 1 264 ? 2.638 -1.233 -18.865 1.00 95.62 264 ASP A N 1
ATOM 1927 C CA . ASP A 1 264 ? 3.414 -0.198 -19.536 1.00 95.62 264 ASP A CA 1
ATOM 1928 C C . ASP A 1 264 ? 4.940 -0.396 -19.362 1.00 95.62 264 ASP A C 1
ATOM 1930 O O . ASP A 1 264 ? 5.444 -1.524 -19.275 1.00 95.62 264 ASP A O 1
ATOM 1934 N N . SER A 1 265 ? 5.702 0.703 -19.315 1.00 95.25 265 SER A N 1
ATOM 1935 C CA . SER A 1 265 ? 7.153 0.721 -19.103 1.00 95.25 265 SER A CA 1
ATOM 1936 C C . SER A 1 265 ? 7.607 0.133 -17.763 1.00 95.25 265 SER A C 1
ATOM 1938 O O . SER A 1 265 ? 8.754 -0.318 -17.671 1.00 95.25 265 SER A O 1
ATOM 1940 N N . TRP A 1 266 ? 6.747 0.095 -16.739 1.00 94.19 266 TRP A N 1
ATOM 1941 C CA . TRP A 1 266 ? 7.054 -0.569 -15.469 1.00 94.19 266 TRP A CA 1
ATOM 1942 C C . TRP A 1 266 ? 7.201 -2.077 -15.638 1.00 94.19 266 TRP A C 1
ATOM 1944 O O . TRP A 1 266 ? 8.119 -2.675 -15.084 1.00 94.19 266 TRP A O 1
ATOM 1954 N N . VAL A 1 267 ? 6.349 -2.676 -16.470 1.00 96.06 267 VAL A N 1
ATOM 1955 C CA . VAL A 1 267 ? 6.427 -4.101 -16.806 1.00 96.06 267 VAL A CA 1
ATOM 1956 C C . VAL A 1 267 ? 7.464 -4.341 -17.901 1.00 96.06 267 VAL A C 1
ATOM 1958 O O . VAL A 1 267 ? 8.162 -5.350 -17.884 1.00 96.06 267 VAL A O 1
ATOM 1961 N N . ALA A 1 268 ? 7.601 -3.422 -18.861 1.00 96.19 268 ALA A N 1
ATOM 1962 C CA . ALA A 1 268 ? 8.458 -3.619 -20.026 1.00 96.19 268 ALA A CA 1
ATOM 1963 C C . ALA A 1 268 ? 9.957 -3.708 -19.691 1.00 96.19 268 ALA A C 1
ATOM 1965 O O . ALA A 1 268 ? 10.697 -4.316 -20.458 1.00 96.19 268 ALA A O 1
ATOM 1966 N N . ASN A 1 269 ? 10.414 -3.129 -18.580 1.00 91.94 269 ASN A N 1
ATOM 1967 C CA . ASN A 1 269 ? 11.843 -3.042 -18.260 1.00 91.94 269 ASN A CA 1
ATOM 1968 C C . ASN A 1 269 ? 12.513 -4.383 -17.884 1.00 91.94 269 ASN A C 1
ATOM 1970 O O . ASN A 1 269 ? 13.735 -4.457 -17.949 1.00 91.94 269 ASN A O 1
ATOM 1974 N N . GLY A 1 270 ? 11.744 -5.416 -17.520 1.00 92.94 270 GLY A N 1
ATOM 1975 C CA . GLY A 1 270 ? 12.256 -6.743 -17.155 1.00 92.94 270 GLY A CA 1
ATOM 1976 C C . GLY A 1 270 ? 12.413 -7.000 -15.653 1.00 92.94 270 GLY A C 1
ATOM 1977 O O . GLY A 1 270 ? 12.126 -8.107 -15.220 1.00 92.94 270 GLY A O 1
ATOM 1978 N N . TRP A 1 271 ? 12.717 -5.995 -14.826 1.00 96.12 271 TRP A N 1
ATOM 1979 C CA . TRP A 1 271 ? 13.021 -6.191 -13.397 1.00 96.12 271 TRP A CA 1
ATOM 1980 C C . TRP A 1 271 ? 11.868 -6.803 -12.589 1.00 96.12 271 TRP A C 1
ATOM 1982 O O . TRP A 1 271 ? 12.086 -7.611 -11.689 1.00 96.12 271 TRP A O 1
ATOM 1992 N N . VAL A 1 272 ? 10.626 -6.443 -12.922 1.00 94.94 272 VAL A N 1
ATOM 1993 C CA . VAL A 1 272 ? 9.420 -7.062 -12.343 1.00 94.94 272 VAL A CA 1
ATOM 1994 C C . VAL A 1 272 ? 9.372 -8.556 -12.673 1.00 94.94 272 VAL A C 1
ATOM 1996 O O . VAL A 1 272 ? 9.122 -9.374 -11.792 1.00 94.94 272 VAL A O 1
ATOM 1999 N N . THR A 1 273 ? 9.647 -8.917 -13.927 1.00 95.94 273 THR A N 1
ATOM 2000 C CA . THR A 1 273 ? 9.682 -10.309 -14.389 1.00 95.94 273 THR A CA 1
ATOM 2001 C C . THR A 1 273 ? 10.814 -11.083 -13.727 1.00 95.94 273 THR A C 1
ATOM 2003 O O . THR A 1 273 ? 10.566 -12.166 -13.209 1.00 95.94 273 THR A O 1
ATOM 2006 N N . ASP A 1 274 ? 12.017 -10.513 -13.668 1.00 97.06 274 ASP A N 1
ATOM 2007 C CA . ASP A 1 274 ? 13.199 -11.171 -13.105 1.00 97.06 274 ASP A CA 1
ATOM 2008 C C . ASP A 1 274 ? 12.996 -11.521 -11.627 1.00 97.06 274 ASP A C 1
ATOM 2010 O O . ASP A 1 274 ? 13.206 -12.667 -11.218 1.00 97.06 274 ASP A O 1
ATOM 2014 N N . ARG A 1 275 ? 12.506 -10.567 -10.819 1.00 97.38 275 ARG A N 1
ATOM 2015 C CA . ARG A 1 275 ? 12.229 -10.848 -9.404 1.00 97.38 275 ARG A CA 1
ATOM 2016 C C . ARG A 1 275 ? 11.092 -11.829 -9.221 1.00 97.38 275 ARG A C 1
ATOM 2018 O O . ARG A 1 275 ? 11.176 -12.675 -8.336 1.00 97.38 275 ARG A O 1
ATOM 2025 N N . MET A 1 276 ? 10.041 -11.716 -10.025 1.00 97.00 276 MET A N 1
ATOM 2026 C CA . MET A 1 276 ? 8.900 -12.610 -9.909 1.00 97.00 276 MET A CA 1
ATOM 2027 C C . MET A 1 276 ? 9.288 -14.055 -10.229 1.00 97.00 276 MET A C 1
ATOM 2029 O O . MET A 1 276 ? 8.931 -14.939 -9.461 1.00 97.00 276 MET A O 1
ATOM 2033 N N . SER A 1 277 ? 10.093 -14.287 -11.269 1.00 97.50 277 SER A N 1
ATOM 2034 C CA . SER A 1 277 ? 10.640 -15.614 -11.586 1.00 97.50 277 SER A CA 1
ATOM 2035 C C . SER A 1 277 ? 11.545 -16.154 -10.475 1.00 97.50 277 SER A C 1
ATOM 2037 O O . SER A 1 277 ? 11.527 -17.346 -10.190 1.00 97.50 277 SER A O 1
ATOM 2039 N N . ALA A 1 278 ? 12.324 -15.290 -9.814 1.00 97.31 278 ALA A N 1
ATOM 2040 C CA . ALA A 1 278 ? 13.156 -15.698 -8.681 1.00 97.31 278 ALA A CA 1
ATOM 2041 C C . ALA A 1 278 ? 12.334 -16.039 -7.425 1.00 97.31 278 ALA A C 1
ATOM 2043 O O . ALA A 1 278 ? 12.717 -16.921 -6.660 1.00 97.31 278 ALA A O 1
ATOM 2044 N N . ALA A 1 279 ? 11.227 -15.329 -7.192 1.00 96.38 279 ALA A N 1
ATOM 2045 C CA . ALA A 1 279 ? 10.350 -15.544 -6.044 1.00 96.38 279 ALA A CA 1
ATOM 2046 C C . ALA A 1 279 ? 9.369 -16.712 -6.244 1.00 96.38 279 ALA A C 1
ATOM 2048 O O . ALA A 1 279 ? 8.907 -17.282 -5.258 1.00 96.38 279 ALA A O 1
ATOM 2049 N N . LEU A 1 280 ? 9.053 -17.043 -7.499 1.00 97.12 280 LEU A N 1
ATOM 2050 C CA . LEU A 1 280 ? 8.083 -18.061 -7.907 1.00 97.12 280 LEU A CA 1
ATOM 2051 C C . LEU A 1 280 ? 8.729 -19.015 -8.936 1.00 97.12 280 LEU A C 1
ATOM 2053 O O . LEU A 1 280 ? 8.369 -18.991 -10.117 1.00 97.12 280 LEU A O 1
ATOM 2057 N N . PRO A 1 281 ? 9.730 -19.817 -8.524 1.00 97.56 281 PRO A N 1
ATOM 2058 C CA . PRO A 1 281 ? 10.549 -20.615 -9.439 1.00 97.56 281 PRO A CA 1
ATOM 2059 C C . PRO A 1 281 ? 9.782 -21.723 -10.176 1.00 97.56 281 PRO A C 1
ATOM 2061 O O . PRO A 1 281 ? 10.291 -22.251 -11.164 1.00 97.56 281 PRO A O 1
ATOM 2064 N N . ASN A 1 282 ? 8.586 -22.093 -9.713 1.00 98.25 282 ASN A N 1
ATOM 2065 C CA . ASN A 1 282 ? 7.758 -23.137 -10.317 1.00 98.25 282 ASN A CA 1
ATOM 2066 C C . ASN A 1 282 ? 6.642 -22.570 -11.218 1.00 98.25 282 ASN A C 1
ATOM 2068 O O . ASN A 1 282 ? 5.850 -23.334 -11.779 1.00 98.25 282 ASN A O 1
ATOM 2072 N N . ALA A 1 283 ? 6.567 -21.245 -11.372 1.00 98.19 283 ALA A N 1
ATOM 2073 C CA . ALA A 1 283 ? 5.618 -20.564 -12.246 1.00 98.19 283 ALA A CA 1
ATOM 2074 C C . ALA A 1 283 ? 6.246 -20.166 -13.597 1.00 98.19 283 ALA A C 1
ATOM 2076 O O . ALA A 1 283 ? 7.419 -19.808 -13.693 1.00 98.19 283 ALA A O 1
ATOM 2077 N N . GLU A 1 284 ? 5.441 -20.163 -14.662 1.00 98.44 284 GLU A N 1
ATOM 2078 C CA . GLU A 1 284 ? 5.825 -19.604 -15.961 1.00 98.44 284 GLU A CA 1
ATOM 2079 C C . GLU A 1 284 ? 5.480 -18.109 -15.992 1.00 98.44 284 GLU A C 1
ATOM 2081 O O . GLU A 1 284 ? 4.306 -17.740 -16.063 1.00 98.44 284 GLU A O 1
ATOM 2086 N N . ILE A 1 285 ? 6.489 -17.234 -15.963 1.00 98.50 285 ILE A N 1
ATOM 2087 C CA . ILE A 1 285 ? 6.287 -15.779 -15.973 1.00 98.50 285 ILE A CA 1
ATOM 2088 C C . ILE A 1 285 ? 6.508 -15.211 -17.381 1.00 98.50 285 ILE A C 1
ATOM 2090 O O . ILE A 1 285 ? 7.605 -15.274 -17.934 1.00 98.50 285 ILE A O 1
ATOM 2094 N N . ILE A 1 286 ? 5.474 -14.592 -17.954 1.00 98.38 286 ILE A N 1
ATOM 2095 C CA . ILE A 1 286 ? 5.490 -14.016 -19.303 1.00 98.38 286 ILE A CA 1
ATOM 2096 C C . ILE A 1 286 ? 5.313 -12.500 -19.232 1.00 98.38 286 ILE A C 1
ATOM 2098 O O . ILE A 1 286 ? 4.318 -11.985 -18.723 1.00 98.38 286 ILE A O 1
ATOM 2102 N N . ARG A 1 287 ? 6.262 -11.763 -19.812 1.00 98.19 287 ARG A N 1
ATOM 2103 C CA . ARG A 1 287 ? 6.252 -10.296 -19.866 1.00 98.19 287 ARG A CA 1
ATOM 2104 C C . ARG A 1 287 ? 5.527 -9.778 -21.111 1.00 98.19 287 ARG A C 1
ATOM 2106 O O . ARG A 1 287 ? 5.917 -10.084 -22.235 1.00 98.19 287 ARG A O 1
ATOM 2113 N N . LYS A 1 288 ? 4.520 -8.926 -20.912 1.00 98.25 288 LYS A N 1
ATOM 2114 C CA . LYS A 1 288 ? 3.733 -8.227 -21.946 1.00 98.25 288 LYS A CA 1
ATOM 2115 C C . LYS A 1 288 ? 3.622 -6.725 -21.652 1.00 98.25 288 LYS A C 1
ATOM 2117 O O . LYS A 1 288 ? 2.553 -6.122 -21.771 1.00 98.25 288 LYS A O 1
ATOM 2122 N N . GLY A 1 289 ? 4.740 -6.117 -21.262 1.00 97.62 289 GLY A N 1
ATOM 2123 C CA . GLY A 1 289 ? 4.860 -4.670 -21.078 1.00 97.62 289 GLY A CA 1
ATOM 2124 C C . GLY A 1 289 ? 5.215 -3.939 -22.375 1.00 97.62 289 GLY A C 1
ATOM 2125 O O . GLY A 1 289 ? 6.126 -4.387 -23.072 1.00 97.62 289 GLY A O 1
ATOM 2126 N N . ILE A 1 290 ? 4.562 -2.810 -22.670 1.00 97.81 290 ILE A N 1
ATOM 2127 C CA . ILE A 1 290 ? 4.923 -1.912 -23.784 1.00 97.81 290 ILE A CA 1
ATOM 2128 C C . ILE A 1 290 ? 5.183 -0.500 -23.230 1.00 97.81 290 ILE A C 1
ATOM 2130 O O . ILE A 1 290 ? 4.293 0.086 -22.615 1.00 97.81 290 ILE A O 1
ATOM 2134 N N . PRO A 1 291 ? 6.389 0.077 -23.398 1.00 96.62 291 PRO A N 1
ATOM 2135 C CA . PRO A 1 291 ? 6.681 1.414 -22.890 1.00 96.62 291 PRO A CA 1
ATOM 2136 C C . PRO A 1 291 ? 5.736 2.483 -23.448 1.00 96.62 291 PRO A C 1
ATOM 2138 O O . PRO A 1 291 ? 5.498 2.533 -24.650 1.00 96.62 291 PRO A O 1
ATOM 2141 N N . GLY A 1 292 ? 5.247 3.368 -22.576 1.00 94.62 292 GLY A N 1
ATOM 2142 C CA . GLY A 1 292 ? 4.356 4.468 -22.961 1.00 94.62 292 GLY A CA 1
ATOM 2143 C C . GLY A 1 292 ? 2.886 4.079 -23.141 1.00 94.62 292 GLY A C 1
ATOM 2144 O O . GLY A 1 292 ? 2.072 4.954 -23.437 1.00 94.62 292 GLY A O 1
ATOM 2145 N N . ASP A 1 293 ? 2.527 2.807 -22.941 1.00 96.56 293 ASP A N 1
ATOM 2146 C CA . ASP A 1 293 ? 1.131 2.384 -22.994 1.00 96.56 293 ASP A CA 1
ATOM 2147 C C . ASP A 1 293 ? 0.278 3.108 -21.946 1.00 96.56 293 ASP A C 1
ATOM 2149 O O . ASP A 1 293 ? 0.647 3.249 -20.778 1.00 96.56 293 ASP A O 1
ATOM 2153 N N . PHE A 1 294 ? -0.899 3.517 -22.401 1.00 96.62 294 PHE A N 1
ATOM 2154 C CA . PHE A 1 294 ? -2.036 3.929 -21.586 1.00 96.62 294 PHE A CA 1
ATOM 2155 C C . PHE A 1 294 ? -2.947 2.716 -21.374 1.00 96.62 294 PHE A C 1
ATOM 2157 O O . PHE A 1 294 ? -2.860 1.735 -22.124 1.00 96.62 294 PHE A O 1
ATOM 2164 N N . ILE A 1 295 ? -3.903 2.805 -20.452 1.00 97.31 295 ILE A N 1
ATOM 2165 C CA . ILE A 1 295 ? -4.858 1.717 -20.203 1.00 97.31 295 ILE A CA 1
ATOM 2166 C C . ILE A 1 295 ? -5.682 1.356 -21.460 1.00 97.31 295 ILE A C 1
ATOM 2168 O O . ILE A 1 295 ? -5.903 0.171 -21.718 1.00 97.31 295 ILE A O 1
ATOM 2172 N N . ARG A 1 296 ? -5.986 2.317 -22.349 1.00 97.31 296 ARG A N 1
ATOM 2173 C CA . ARG A 1 296 ? -6.594 2.038 -23.671 1.00 97.31 296 ARG A CA 1
ATOM 2174 C C . ARG A 1 296 ? -5.752 1.130 -24.565 1.00 97.31 296 ARG A C 1
ATOM 2176 O O . ARG A 1 296 ? -6.300 0.356 -25.346 1.00 97.31 296 ARG A O 1
ATOM 2183 N N . GLY A 1 297 ? -4.425 1.231 -24.472 1.00 98.06 297 GLY A N 1
ATOM 2184 C CA . GLY A 1 297 ? -3.492 0.403 -25.236 1.00 98.06 297 GLY A CA 1
ATOM 2185 C C . GLY A 1 297 ? -3.563 -1.043 -24.767 1.00 98.06 297 GLY A C 1
ATOM 2186 O O . GLY A 1 297 ? -3.716 -1.952 -25.583 1.00 98.06 297 GLY A O 1
ATOM 2187 N N . LEU A 1 298 ? -3.589 -1.241 -23.444 1.00 98.38 298 LEU A N 1
ATOM 2188 C CA . LEU A 1 298 ? -3.845 -2.543 -22.830 1.00 98.38 298 LEU A CA 1
ATOM 2189 C C . LEU A 1 298 ? -5.194 -3.118 -23.292 1.00 98.38 298 LEU A C 1
ATOM 2191 O O . LEU A 1 298 ? -5.264 -4.288 -23.665 1.00 98.38 298 LEU A O 1
ATOM 2195 N N . VAL A 1 299 ? -6.261 -2.311 -23.319 1.00 98.50 299 VAL A N 1
ATOM 2196 C CA . VAL A 1 299 ? -7.582 -2.767 -23.793 1.00 98.50 299 VAL A CA 1
ATOM 2197 C C . VAL A 1 299 ? -7.509 -3.240 -25.245 1.00 98.50 299 VAL A C 1
ATOM 2199 O O . VAL A 1 299 ? -7.981 -4.336 -25.550 1.00 98.50 299 VAL A O 1
ATOM 2202 N N . ALA A 1 300 ? -6.884 -2.455 -26.125 1.00 98.50 300 ALA A N 1
ATOM 2203 C CA . ALA A 1 300 ? -6.790 -2.764 -27.549 1.00 98.50 300 ALA A CA 1
ATOM 2204 C C . ALA A 1 300 ? -5.998 -4.050 -27.839 1.00 98.50 300 ALA A C 1
ATOM 2206 O O . ALA A 1 300 ? -6.341 -4.782 -28.766 1.00 98.50 300 ALA A O 1
ATOM 2207 N N . ARG A 1 301 ? -4.957 -4.346 -27.050 1.00 98.50 301 ARG A N 1
ATOM 2208 C CA . ARG A 1 301 ? -4.059 -5.482 -27.313 1.00 98.50 301 ARG A CA 1
ATOM 2209 C C . ARG A 1 301 ? -4.317 -6.726 -26.471 1.00 98.50 301 ARG A C 1
ATOM 2211 O O . ARG A 1 301 ? -3.678 -7.743 -26.719 1.00 98.50 301 ARG A O 1
ATOM 2218 N N . PHE A 1 302 ? -5.250 -6.696 -25.517 1.00 98.81 302 PHE A N 1
ATOM 2219 C CA . PHE A 1 302 ? -5.514 -7.829 -24.619 1.00 98.81 302 PHE A CA 1
ATOM 2220 C C . PHE A 1 302 ? -5.721 -9.160 -25.366 1.00 98.81 302 PHE A C 1
ATOM 2222 O O . PHE A 1 302 ? -5.113 -10.177 -25.027 1.00 98.81 302 PHE A O 1
ATOM 2229 N N . TRP A 1 303 ? -6.552 -9.148 -26.411 1.00 98.56 303 TRP A N 1
ATOM 2230 C CA . TRP A 1 303 ? -6.905 -10.351 -27.173 1.00 98.56 303 TRP A CA 1
ATOM 2231 C C . TRP A 1 303 ? -5.775 -10.887 -28.054 1.00 98.56 303 TRP A C 1
ATOM 2233 O O . TRP A 1 303 ? -5.815 -12.047 -28.451 1.00 98.56 303 TRP A O 1
ATOM 2243 N N . THR A 1 304 ? -4.755 -10.074 -28.315 1.00 98.50 304 THR A N 1
ATOM 2244 C CA . THR A 1 304 ? -3.557 -10.475 -29.062 1.00 98.50 304 THR A CA 1
ATOM 2245 C C . THR A 1 304 ? -2.445 -10.916 -28.113 1.00 98.50 304 THR A C 1
ATOM 2247 O O . THR A 1 304 ? -1.793 -11.933 -28.339 1.00 98.50 304 THR A O 1
ATOM 2250 N N . ASP A 1 305 ? -2.242 -10.174 -27.025 1.00 98.62 305 ASP A N 1
ATOM 2251 C CA . ASP A 1 305 ? -1.070 -10.324 -26.167 1.00 98.62 305 ASP A CA 1
ATOM 2252 C C . ASP A 1 305 ? -1.281 -11.256 -24.977 1.00 98.62 305 ASP A C 1
ATOM 2254 O O . ASP A 1 305 ? -0.307 -11.836 -24.499 1.00 98.62 305 ASP A O 1
ATOM 2258 N N . VAL A 1 306 ? -2.515 -11.383 -24.482 1.00 98.75 306 VAL A N 1
ATOM 2259 C CA . VAL A 1 306 ? -2.820 -12.090 -23.229 1.00 98.75 306 VAL A CA 1
ATOM 2260 C C . VAL A 1 306 ? -3.665 -13.327 -23.488 1.00 98.75 306 VAL A C 1
ATOM 2262 O O . VAL A 1 306 ? -3.246 -14.431 -23.149 1.00 98.75 306 VAL A O 1
ATOM 2265 N N . ALA A 1 307 ? -4.835 -13.167 -24.113 1.00 98.62 307 ALA A N 1
ATOM 2266 C CA . ALA A 1 307 ? -5.798 -14.260 -24.265 1.00 98.62 307 ALA A CA 1
ATOM 2267 C C . ALA A 1 307 ? -5.218 -15.531 -24.930 1.00 98.62 307 ALA A C 1
ATOM 2269 O O . ALA A 1 307 ? -5.453 -16.623 -24.406 1.00 98.62 307 ALA A O 1
ATOM 2270 N N . PRO A 1 308 ? -4.401 -15.447 -26.004 1.00 98.69 308 PRO A N 1
ATOM 2271 C CA . PRO A 1 308 ? -3.847 -16.638 -26.653 1.00 98.69 308 PRO A CA 1
ATOM 2272 C C . PRO A 1 308 ? -2.877 -17.430 -25.768 1.00 98.69 308 PRO A C 1
ATOM 2274 O O . PRO A 1 308 ? -2.670 -18.619 -26.002 1.00 98.69 308 PRO A O 1
ATOM 2277 N N . LEU A 1 309 ? -2.302 -16.792 -24.741 1.00 98.62 309 LEU A N 1
ATOM 2278 C CA . LEU A 1 309 ? -1.379 -17.434 -23.806 1.00 98.62 309 LEU A CA 1
ATOM 2279 C C . LEU A 1 309 ? -2.092 -18.322 -22.782 1.00 98.62 309 LEU A C 1
ATOM 2281 O O . LEU A 1 309 ? -1.423 -19.109 -22.120 1.00 98.62 309 LEU A O 1
ATOM 2285 N N . LYS A 1 310 ? -3.423 -18.218 -22.641 1.00 98.06 310 LYS A N 1
ATOM 2286 C CA . LYS A 1 310 ? -4.218 -18.974 -21.654 1.00 98.06 310 LYS A CA 1
ATOM 2287 C C . LYS A 1 310 ? -3.600 -18.921 -20.238 1.00 98.06 310 LYS A C 1
ATOM 2289 O O . LYS A 1 310 ? -3.207 -19.965 -19.718 1.00 98.06 310 LYS A O 1
ATOM 2294 N N . PRO A 1 311 ? -3.397 -17.722 -19.662 1.00 98.12 311 PRO A N 1
ATOM 2295 C CA . PRO A 1 311 ? -2.795 -17.580 -18.341 1.00 98.12 311 PRO A CA 1
ATOM 2296 C C . PRO A 1 311 ? -3.713 -18.069 -17.218 1.00 98.12 311 PRO A C 1
ATOM 2298 O O . PRO A 1 311 ? -4.932 -17.962 -17.316 1.00 98.12 311 PRO A O 1
ATOM 2301 N N . ASP A 1 312 ? -3.111 -18.498 -16.112 1.00 96.44 312 ASP A N 1
ATOM 2302 C CA . ASP A 1 312 ? -3.800 -18.692 -14.834 1.00 96.44 312 ASP A CA 1
ATOM 2303 C C . ASP A 1 312 ? -3.953 -17.366 -14.084 1.00 96.44 312 ASP A C 1
ATOM 2305 O O . ASP A 1 312 ? -4.958 -17.150 -13.404 1.00 96.44 312 ASP A O 1
ATOM 2309 N N . PHE A 1 313 ? -2.976 -16.465 -14.242 1.00 95.88 313 PHE A N 1
ATOM 23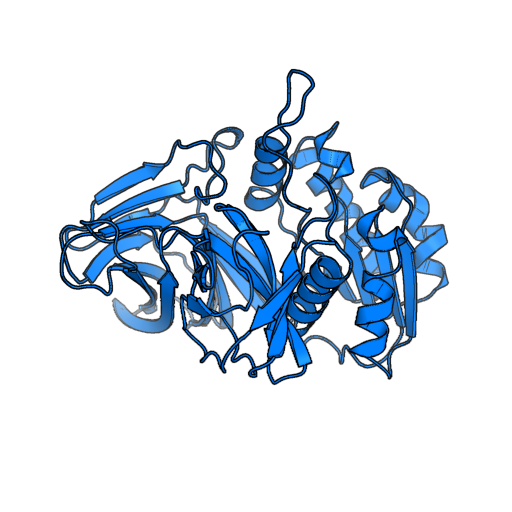10 C CA . PHE A 1 313 ? -2.941 -15.152 -13.603 1.00 95.88 313 PHE A CA 1
ATOM 2311 C C . PHE A 1 313 ? -2.588 -14.049 -14.595 1.00 95.88 313 PHE A C 1
ATOM 2313 O O . PHE A 1 313 ? -1.649 -14.180 -15.384 1.00 95.88 313 PHE A O 1
ATOM 2320 N N . VAL A 1 314 ? -3.275 -12.912 -14.497 1.00 97.25 314 VAL A N 1
ATOM 2321 C CA . VAL A 1 314 ? -2.918 -11.693 -15.232 1.00 97.25 314 VAL A CA 1
ATOM 2322 C C . VAL A 1 314 ? -2.649 -10.575 -14.236 1.00 97.25 314 VAL A C 1
ATOM 2324 O O . VAL A 1 314 ? -3.547 -10.137 -13.518 1.00 97.25 314 VAL A O 1
ATOM 2327 N N . TRP A 1 315 ? -1.400 -10.120 -14.210 1.00 96.44 315 TRP A N 1
ATOM 2328 C CA . TRP A 1 315 ? -0.909 -9.055 -13.344 1.00 96.44 315 TRP A CA 1
ATOM 2329 C C . TRP A 1 315 ? -0.878 -7.762 -14.134 1.00 96.44 315 TRP A C 1
ATOM 2331 O O . TRP A 1 315 ? -0.180 -7.686 -15.142 1.00 96.44 315 TRP A O 1
ATOM 2341 N N . VAL A 1 316 ? -1.622 -6.752 -13.703 1.00 96.31 316 VAL A N 1
ATOM 2342 C CA . VAL A 1 316 ? -1.786 -5.513 -14.459 1.00 96.31 316 VAL A CA 1
ATOM 2343 C C . VAL A 1 316 ? -1.112 -4.351 -13.739 1.00 96.31 316 VAL A C 1
ATOM 2345 O O . VAL A 1 316 ? -1.473 -4.034 -12.603 1.00 96.31 316 VAL A O 1
ATOM 2348 N N . MET A 1 317 ? -0.167 -3.693 -14.422 1.00 93.81 317 MET A N 1
ATOM 2349 C CA . MET A 1 317 ? 0.404 -2.401 -14.016 1.00 93.81 317 MET A CA 1
ATOM 2350 C C . MET A 1 317 ? 0.206 -1.365 -15.116 1.00 93.81 317 MET A C 1
ATOM 2352 O O . MET A 1 317 ? 0.729 -1.521 -16.217 1.00 93.81 317 MET A O 1
ATOM 2356 N N . CYS A 1 318 ? -0.529 -0.300 -14.820 1.00 94.12 318 CYS A N 1
ATOM 2357 C CA . CYS A 1 318 ? -0.702 0.836 -15.721 1.00 94.12 318 CYS A CA 1
ATOM 2358 C C . CYS A 1 318 ? -1.157 2.063 -14.916 1.00 94.12 318 CYS A C 1
ATOM 2360 O O . CYS A 1 318 ? -1.480 1.942 -13.730 1.00 94.12 318 CYS A O 1
ATOM 2362 N N . GLY A 1 319 ? -1.204 3.237 -15.543 1.00 93.25 319 GLY A N 1
ATOM 2363 C CA . GLY A 1 319 ? -1.701 4.474 -14.939 1.00 93.25 319 GLY A CA 1
ATOM 2364 C C . GLY A 1 319 ? -0.693 5.616 -14.918 1.00 93.25 319 GLY A C 1
ATOM 2365 O O . GLY A 1 319 ? -1.104 6.774 -14.883 1.00 93.25 319 GLY A O 1
ATOM 2366 N N . THR A 1 320 ? 0.614 5.333 -14.990 1.00 92.19 320 THR A N 1
ATOM 2367 C CA . THR A 1 320 ? 1.644 6.386 -14.978 1.00 92.19 320 THR A CA 1
ATOM 2368 C C . THR A 1 320 ? 1.495 7.318 -16.179 1.00 92.19 320 THR A C 1
ATOM 2370 O O . THR A 1 320 ? 1.553 8.538 -16.023 1.00 92.19 320 THR A O 1
ATOM 2373 N N . ASN A 1 321 ? 1.266 6.755 -17.370 1.00 93.06 321 ASN A N 1
ATOM 2374 C CA . ASN A 1 321 ? 1.050 7.520 -18.602 1.00 93.06 321 ASN A CA 1
ATOM 2375 C C . ASN A 1 321 ? -0.358 8.134 -18.651 1.00 93.06 321 ASN A C 1
ATOM 2377 O O . ASN A 1 321 ? -0.569 9.200 -19.223 1.00 93.06 321 ASN A O 1
ATOM 2381 N N . ASP A 1 322 ? -1.328 7.519 -17.985 1.00 93.75 322 ASP A N 1
ATOM 2382 C CA . ASP A 1 322 ? -2.714 7.979 -17.968 1.00 93.75 322 ASP A CA 1
ATOM 2383 C C . ASP A 1 322 ? -2.878 9.302 -17.210 1.00 93.75 322 ASP A C 1
ATOM 2385 O O . ASP A 1 322 ? -3.686 10.141 -17.610 1.00 93.75 322 ASP A O 1
ATOM 2389 N N . TYR A 1 323 ? -2.022 9.595 -16.223 1.00 88.69 323 TYR A N 1
ATOM 2390 C CA . TYR A 1 323 ? -1.996 10.898 -15.536 1.00 88.69 323 TYR A CA 1
ATOM 2391 C C . TYR A 1 323 ? -1.843 12.108 -16.458 1.00 88.69 323 TYR A C 1
ATOM 2393 O O . TYR A 1 323 ? -2.104 13.239 -16.035 1.00 88.69 323 TYR A O 1
ATOM 2401 N N . TYR A 1 324 ? -1.387 11.891 -17.689 1.00 85.06 324 TYR A N 1
ATOM 2402 C CA . TYR A 1 324 ? -1.174 12.936 -18.676 1.00 85.06 324 TYR A CA 1
ATOM 2403 C C . TYR A 1 324 ? -2.430 13.290 -19.465 1.00 85.06 324 TYR A C 1
ATOM 2405 O O . TYR A 1 324 ? -2.473 14.359 -20.073 1.00 85.06 324 TYR A O 1
ATOM 2413 N N . SER A 1 325 ? -3.441 12.419 -19.503 1.00 86.94 325 SER A N 1
ATOM 2414 C CA . SER A 1 325 ? -4.584 12.608 -20.409 1.00 86.94 325 SER A CA 1
ATOM 2415 C C . SER A 1 325 ? -5.906 11.993 -19.939 1.00 86.94 325 SER A C 1
ATOM 2417 O O . SER A 1 325 ? -6.903 12.143 -20.639 1.00 86.94 325 SER A O 1
ATOM 2419 N N . TYR A 1 326 ? -5.939 11.318 -18.788 1.00 90.81 326 TYR A N 1
ATOM 2420 C CA . TYR A 1 326 ? -7.120 10.623 -18.275 1.00 90.81 326 TYR A CA 1
ATOM 2421 C C . TYR A 1 326 ? -7.570 11.179 -16.930 1.00 90.81 326 TYR A C 1
ATOM 2423 O O . TYR A 1 326 ? -6.791 11.311 -15.982 1.00 90.81 326 TYR A O 1
ATOM 2431 N N . THR A 1 327 ? -8.878 11.381 -16.814 1.00 89.81 327 THR A N 1
ATOM 2432 C CA . THR A 1 327 ? -9.556 11.482 -15.518 1.00 89.81 327 THR A CA 1
ATOM 2433 C C . THR A 1 327 ? -9.597 10.115 -14.826 1.00 89.81 327 THR A C 1
ATOM 2435 O O . THR A 1 327 ? -9.546 9.071 -15.481 1.00 89.81 327 THR A O 1
ATOM 2438 N N . ALA A 1 328 ? -9.759 10.098 -13.498 1.00 89.94 328 ALA A N 1
ATOM 2439 C CA . ALA A 1 328 ? -9.916 8.850 -12.743 1.00 89.94 328 ALA A CA 1
ATOM 2440 C C . ALA A 1 328 ? -11.120 8.015 -13.224 1.00 89.94 328 ALA A C 1
ATOM 2442 O O . ALA A 1 328 ? -11.050 6.789 -13.260 1.00 89.94 328 ALA A O 1
ATOM 2443 N N . ALA A 1 329 ? -12.203 8.670 -13.659 1.00 91.62 329 ALA A N 1
ATOM 2444 C CA . ALA A 1 329 ? -13.392 8.001 -14.184 1.00 91.62 329 ALA A CA 1
ATOM 2445 C C . ALA A 1 329 ? -13.121 7.269 -15.511 1.00 91.62 329 ALA A C 1
ATOM 2447 O O . ALA A 1 329 ? -13.522 6.116 -15.662 1.00 91.62 329 ALA A O 1
ATOM 2448 N N . GLN A 1 330 ? -12.404 7.905 -16.448 1.00 94.31 330 GLN A N 1
ATOM 2449 C CA . GLN A 1 330 ? -12.020 7.278 -17.720 1.00 94.31 330 GLN A CA 1
ATOM 2450 C C . GLN A 1 330 ? -11.111 6.069 -17.487 1.00 94.31 330 GLN A C 1
ATOM 2452 O O . GLN A 1 330 ? -11.372 4.994 -18.023 1.00 94.31 330 GLN A O 1
ATOM 2457 N N . PHE A 1 331 ? -10.097 6.220 -16.628 1.00 95.25 331 PHE A N 1
ATOM 2458 C CA . PHE A 1 331 ? -9.213 5.108 -16.286 1.00 95.25 331 PHE A CA 1
ATOM 2459 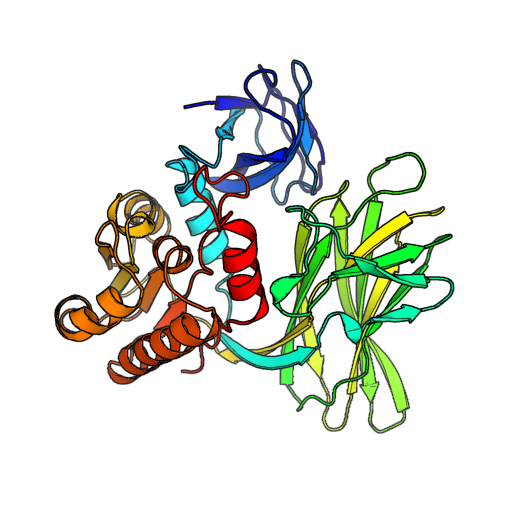C C . PHE A 1 331 ? -9.987 3.957 -15.636 1.00 95.25 331 PHE A C 1
ATOM 2461 O O . PHE A 1 331 ? -9.814 2.805 -16.017 1.00 95.25 331 PHE A O 1
ATOM 2468 N N . SER A 1 332 ? -10.886 4.257 -14.691 1.00 93.88 332 SER A N 1
ATOM 2469 C CA . SER A 1 332 ? -11.707 3.251 -14.007 1.00 93.88 332 SER A CA 1
ATOM 2470 C C . SER A 1 332 ? -12.596 2.457 -14.974 1.00 93.88 332 SER A C 1
ATOM 2472 O O . SER A 1 332 ? -12.700 1.233 -14.862 1.00 93.88 332 SER A O 1
ATOM 2474 N N . ALA A 1 333 ? -13.189 3.120 -15.973 1.00 94.69 333 ALA A N 1
ATOM 2475 C CA . ALA A 1 333 ? -14.016 2.458 -16.982 1.00 94.69 333 ALA A CA 1
ATOM 2476 C C . ALA A 1 333 ? -13.212 1.448 -17.822 1.00 94.69 333 ALA A C 1
ATOM 2478 O O . ALA A 1 333 ? -13.651 0.310 -18.020 1.00 94.69 333 ALA A O 1
ATOM 2479 N N . GLU A 1 334 ? -12.018 1.835 -18.274 1.00 96.38 334 GLU A N 1
ATOM 2480 C CA . GLU A 1 334 ? -11.140 0.975 -19.075 1.00 96.38 334 GLU A CA 1
ATOM 2481 C C . GLU A 1 334 ? -10.481 -0.131 -18.239 1.00 96.38 334 GLU A C 1
ATOM 2483 O O . GLU A 1 334 ? -10.408 -1.279 -18.685 1.00 96.38 334 GLU A O 1
ATOM 2488 N N . LEU A 1 335 ? -10.122 0.155 -16.983 1.00 95.31 335 LEU A N 1
ATOM 2489 C CA . LEU A 1 335 ? -9.707 -0.860 -16.012 1.00 95.31 335 LEU A CA 1
ATOM 2490 C C . LEU A 1 335 ? -10.808 -1.915 -15.819 1.00 95.31 335 LEU A C 1
ATOM 2492 O O . LEU A 1 335 ? -10.528 -3.113 -15.787 1.00 95.31 335 LEU A O 1
ATOM 2496 N N . GLY A 1 336 ? -12.074 -1.486 -15.758 1.00 94.25 336 GLY A N 1
ATOM 2497 C CA . GLY A 1 336 ? -13.235 -2.375 -15.732 1.00 94.25 336 GLY A CA 1
ATOM 2498 C C . GLY A 1 336 ? -13.344 -3.270 -16.972 1.00 94.25 336 GLY A C 1
ATOM 2499 O O . GLY A 1 336 ? -13.745 -4.429 -16.856 1.00 94.25 336 GLY A O 1
ATOM 2500 N N . THR A 1 337 ? -12.950 -2.780 -18.150 1.00 96.25 337 THR A N 1
ATOM 2501 C CA . THR A 1 337 ? -12.867 -3.600 -19.371 1.00 96.25 337 THR A CA 1
ATOM 2502 C C . THR A 1 337 ? -11.767 -4.650 -19.267 1.00 96.25 337 THR A C 1
ATOM 2504 O O . THR A 1 337 ? -12.030 -5.815 -19.552 1.00 96.25 337 THR A O 1
ATOM 2507 N N . ILE A 1 338 ? -10.574 -4.290 -18.784 1.00 96.94 338 ILE A N 1
ATOM 2508 C CA . ILE A 1 338 ? -9.494 -5.262 -18.556 1.00 96.94 338 ILE A CA 1
ATOM 2509 C C . ILE A 1 338 ? -9.916 -6.346 -17.562 1.00 96.94 338 ILE A C 1
ATOM 2511 O O . ILE A 1 338 ? -9.740 -7.528 -17.851 1.00 96.94 338 ILE A O 1
ATOM 2515 N N . LYS A 1 339 ? -10.542 -5.971 -16.439 1.00 94.50 339 LYS A N 1
ATOM 2516 C CA . LYS A 1 339 ? -11.098 -6.929 -15.468 1.00 94.50 339 LYS A CA 1
ATOM 2517 C C . LYS A 1 339 ? -12.037 -7.933 -16.137 1.00 94.50 339 LYS A C 1
ATOM 2519 O O . LYS A 1 339 ? -11.850 -9.136 -15.987 1.00 94.50 339 LYS A O 1
ATOM 2524 N N . ARG A 1 340 ? -13.014 -7.448 -16.915 1.00 94.56 340 ARG A N 1
ATOM 2525 C CA . ARG A 1 340 ? -13.963 -8.309 -17.642 1.00 94.56 340 ARG A CA 1
ATOM 2526 C C . ARG A 1 340 ? -13.271 -9.235 -18.631 1.00 94.56 340 ARG A C 1
ATOM 2528 O O . ARG A 1 340 ? -13.604 -10.413 -18.664 1.00 94.56 340 ARG A O 1
ATOM 2535 N N . ASN A 1 341 ? -12.303 -8.733 -19.390 1.00 97.00 341 ASN A N 1
ATOM 2536 C CA . ASN A 1 341 ? -11.576 -9.547 -20.358 1.00 97.00 341 ASN A CA 1
ATOM 2537 C C . ASN A 1 341 ? -10.774 -10.671 -19.673 1.00 97.00 341 ASN A C 1
ATOM 2539 O O . ASN A 1 341 ? -10.770 -11.799 -20.157 1.00 97.00 341 ASN A O 1
ATOM 2543 N N . ILE A 1 342 ? -10.140 -10.389 -18.527 1.00 96.06 342 ILE A N 1
ATOM 2544 C CA . ILE A 1 342 ? -9.418 -11.396 -17.730 1.00 96.06 342 ILE A CA 1
ATOM 2545 C C . ILE A 1 342 ? -10.385 -12.466 -17.197 1.00 96.06 342 ILE A C 1
ATOM 2547 O O . ILE A 1 342 ? -10.116 -13.657 -17.347 1.00 96.06 342 ILE A O 1
ATOM 2551 N N . MET A 1 343 ? -11.539 -12.058 -16.654 1.00 91.94 343 MET A N 1
ATOM 2552 C CA . MET A 1 343 ? -12.572 -12.997 -16.193 1.00 91.94 343 MET A CA 1
ATOM 2553 C C . MET A 1 343 ? -13.115 -13.865 -17.341 1.00 91.94 343 MET A C 1
ATOM 2555 O O . MET A 1 343 ? -13.300 -15.065 -17.170 1.00 91.94 343 MET A O 1
ATOM 2559 N N . GLN A 1 344 ? -13.319 -13.293 -18.534 1.00 96.12 344 GLN A N 1
ATOM 2560 C CA . GLN A 1 344 ? -13.821 -14.024 -19.708 1.00 96.12 344 GLN A CA 1
ATOM 2561 C C . GLN A 1 344 ? -12.898 -15.156 -20.171 1.00 96.12 344 GLN A C 1
ATOM 2563 O O . GLN A 1 344 ? -13.382 -16.137 -20.731 1.00 96.12 344 GLN A O 1
ATOM 2568 N N . ILE A 1 345 ? -11.589 -15.038 -19.941 1.00 97.19 345 ILE A N 1
ATOM 2569 C CA . ILE A 1 345 ? -10.625 -16.100 -20.261 1.00 97.19 345 ILE A CA 1
ATOM 2570 C C . ILE A 1 345 ? -10.378 -17.061 -19.086 1.00 97.19 345 ILE A C 1
ATOM 2572 O O . ILE A 1 345 ? -9.558 -17.966 -19.215 1.00 97.19 345 ILE A O 1
ATOM 2576 N N . GLY A 1 346 ? -11.068 -16.882 -17.952 1.00 93.50 346 GLY A N 1
ATOM 2577 C CA . GLY A 1 346 ? -10.962 -17.739 -16.764 1.00 93.50 346 GLY A CA 1
ATOM 2578 C C . GLY A 1 346 ? -9.691 -17.542 -15.928 1.00 93.50 346 GLY A C 1
ATOM 2579 O O . GLY A 1 346 ? -9.381 -18.377 -15.075 1.00 93.50 346 GLY A O 1
ATOM 2580 N N . ALA A 1 347 ? -8.948 -16.459 -16.166 1.00 94.06 347 ALA A N 1
ATOM 2581 C CA . ALA A 1 347 ? -7.730 -16.143 -15.430 1.00 94.06 347 ALA A CA 1
ATOM 2582 C C . ALA A 1 347 ? -8.038 -15.331 -14.162 1.00 94.06 347 ALA A C 1
ATOM 2584 O O . ALA A 1 347 ? -9.016 -14.587 -14.095 1.00 94.06 347 ALA A O 1
ATOM 2585 N N . GLN A 1 348 ? -7.172 -15.432 -13.155 1.00 91.25 348 GLN A N 1
ATOM 2586 C CA . GLN A 1 348 ? -7.270 -14.634 -11.940 1.00 91.25 348 GLN A CA 1
ATOM 2587 C C . GLN A 1 348 ? -6.603 -13.267 -12.144 1.00 91.25 348 GLN A C 1
ATOM 2589 O O . GLN A 1 348 ? -5.422 -13.173 -12.489 1.00 91.25 348 GLN A O 1
ATOM 2594 N N . ALA A 1 349 ? -7.360 -12.192 -11.923 1.00 91.50 349 ALA A N 1
ATOM 2595 C CA . ALA A 1 349 ? -6.879 -10.831 -12.127 1.00 91.50 349 ALA A CA 1
ATOM 2596 C C . ALA A 1 349 ? -6.167 -10.281 -10.880 1.00 91.50 349 ALA A C 1
ATOM 2598 O O . ALA A 1 349 ? -6.708 -10.311 -9.774 1.00 91.50 349 ALA A O 1
ATOM 2599 N N . ILE A 1 350 ? -4.968 -9.728 -11.058 1.00 92.38 350 ILE A N 1
ATOM 2600 C CA . ILE A 1 350 ? -4.192 -9.089 -9.992 1.00 92.38 350 ILE A CA 1
ATOM 2601 C C . ILE A 1 350 ? -3.787 -7.696 -10.463 1.00 92.38 350 ILE A C 1
ATOM 2603 O O . ILE A 1 350 ? -3.065 -7.545 -11.441 1.00 92.38 350 ILE A O 1
ATOM 2607 N N . PHE A 1 351 ? -4.254 -6.660 -9.772 1.00 92.56 351 PHE A N 1
ATOM 2608 C CA . PHE A 1 351 ? -3.978 -5.274 -10.142 1.00 92.56 351 PHE A CA 1
ATOM 2609 C C . PHE A 1 351 ? -3.057 -4.626 -9.124 1.00 92.56 351 PHE A C 1
ATOM 2611 O O . PHE A 1 351 ? -3.365 -4.596 -7.929 1.00 92.56 351 PHE A O 1
ATOM 2618 N N . TRP A 1 352 ? -1.962 -4.055 -9.615 1.00 91.88 352 TRP A N 1
ATOM 2619 C CA . TRP A 1 352 ? -1.221 -3.061 -8.860 1.00 91.88 352 TRP A CA 1
ATOM 2620 C C . TRP A 1 352 ? -1.909 -1.709 -8.991 1.00 91.88 352 TRP A C 1
ATOM 2622 O O . TRP A 1 352 ? -2.419 -1.351 -10.055 1.00 91.88 352 TRP A O 1
ATOM 2632 N N . ASN A 1 353 ? -1.895 -0.941 -7.906 1.00 91.50 353 ASN A N 1
ATOM 2633 C CA . ASN A 1 353 ? -2.290 0.456 -7.981 1.00 91.50 353 ASN A CA 1
ATOM 2634 C C . ASN A 1 353 ? -1.324 1.193 -8.913 1.00 91.50 353 ASN A C 1
ATOM 2636 O O . ASN A 1 353 ? -0.128 0.887 -8.950 1.00 91.50 353 ASN A O 1
ATOM 2640 N N . ALA A 1 354 ? -1.838 2.188 -9.630 1.00 91.88 354 ALA A N 1
ATOM 2641 C CA . ALA A 1 354 ? -1.000 3.060 -10.436 1.00 91.88 354 ALA A CA 1
ATOM 2642 C C . ALA A 1 354 ? 0.102 3.717 -9.575 1.00 91.88 354 ALA A C 1
ATOM 2644 O O . ALA A 1 354 ? -0.120 4.056 -8.407 1.00 91.88 354 ALA A O 1
ATOM 2645 N N . SER A 1 355 ? 1.302 3.871 -10.145 1.00 90.44 355 SER A N 1
ATOM 2646 C CA . SER A 1 355 ? 2.464 4.442 -9.450 1.00 90.44 355 SER A CA 1
ATOM 2647 C C . SER A 1 355 ? 2.194 5.867 -8.972 1.00 90.44 355 SER A C 1
ATOM 2649 O O . SER A 1 355 ? 1.541 6.621 -9.673 1.00 90.44 355 SER A O 1
ATOM 2651 N N . VAL A 1 356 ? 2.799 6.322 -7.880 1.00 88.56 356 VAL A N 1
ATOM 2652 C CA . VAL A 1 356 ? 2.631 7.720 -7.451 1.00 88.56 356 VAL A CA 1
ATOM 2653 C C . VAL A 1 356 ? 3.160 8.701 -8.512 1.00 88.56 356 VAL A C 1
ATOM 2655 O O . VAL A 1 356 ? 4.248 8.516 -9.053 1.00 88.56 356 VAL A O 1
ATOM 2658 N N . GLY A 1 357 ? 2.390 9.750 -8.812 1.00 87.50 357 GLY A N 1
ATOM 2659 C CA . GLY A 1 357 ? 2.785 10.799 -9.749 1.00 87.50 357 GLY A CA 1
ATOM 2660 C C . GLY A 1 357 ? 3.685 11.855 -9.099 1.00 87.50 357 GLY A C 1
ATOM 2661 O O . GLY A 1 357 ? 3.513 12.198 -7.931 1.00 87.50 357 GLY A O 1
ATOM 2662 N N . SER A 1 358 ? 4.629 12.402 -9.871 1.00 82.88 358 SER A N 1
ATOM 2663 C CA . SER A 1 358 ? 5.533 13.469 -9.423 1.00 82.88 358 SER A CA 1
ATOM 2664 C C . SER A 1 358 ? 4.806 14.786 -9.115 1.00 82.88 358 SER A C 1
ATOM 2666 O O . SER A 1 358 ? 4.103 15.334 -9.965 1.00 82.88 358 SER A O 1
ATOM 2668 N N . ALA A 1 359 ? 5.056 15.339 -7.925 1.00 77.56 359 ALA A N 1
ATOM 2669 C CA . ALA A 1 359 ? 4.614 16.675 -7.511 1.00 77.56 359 ALA A CA 1
ATOM 2670 C C . ALA A 1 359 ? 5.316 17.835 -8.249 1.00 77.56 359 ALA A C 1
ATOM 2672 O O . ALA A 1 359 ? 4.847 18.967 -8.189 1.00 77.56 359 ALA A O 1
ATOM 2673 N N . TYR A 1 360 ? 6.435 17.575 -8.931 1.00 70.56 360 TYR A N 1
ATOM 2674 C CA . TYR A 1 360 ? 7.288 18.599 -9.548 1.00 70.56 360 TYR A CA 1
ATOM 2675 C C . TYR A 1 360 ? 7.386 18.403 -11.061 1.00 70.56 360 TYR A C 1
ATOM 2677 O O . TYR A 1 360 ? 8.477 18.314 -11.622 1.00 70.56 360 TYR A O 1
ATOM 2685 N N . TYR A 1 361 ? 6.240 18.276 -11.730 1.00 63.44 361 TYR A N 1
ATOM 2686 C CA . TYR A 1 361 ? 6.229 18.141 -13.183 1.00 63.44 361 TYR A CA 1
ATOM 2687 C C . TYR A 1 361 ? 6.354 19.526 -13.853 1.00 63.44 361 TYR A C 1
ATOM 2689 O O . TYR A 1 361 ? 5.563 20.415 -13.542 1.00 63.44 361 TYR A O 1
ATOM 2697 N N . PRO A 1 362 ? 7.322 19.741 -14.765 1.00 56.84 362 PRO A N 1
ATOM 2698 C CA . PRO A 1 362 ? 7.738 21.081 -15.203 1.00 56.84 362 PRO A CA 1
ATOM 2699 C C . PRO A 1 362 ? 6.780 21.797 -16.175 1.00 56.84 362 PRO A C 1
ATOM 2701 O O . PRO A 1 362 ? 7.068 22.921 -16.579 1.00 56.84 362 PRO A O 1
ATOM 2704 N N . ALA A 1 363 ? 5.657 21.188 -16.568 1.00 56.56 363 ALA A N 1
ATOM 2705 C CA . ALA A 1 363 ? 4.722 21.762 -17.537 1.00 56.56 363 ALA A CA 1
ATOM 2706 C C . ALA A 1 363 ? 3.347 22.064 -16.904 1.00 56.56 363 ALA A C 1
ATOM 2708 O O . ALA A 1 363 ? 2.685 21.138 -16.422 1.00 56.56 363 ALA A O 1
ATOM 2709 N N . PRO A 1 364 ? 2.869 23.323 -16.948 1.00 48.59 364 PRO A N 1
ATOM 2710 C CA . PRO A 1 364 ? 1.482 23.655 -16.635 1.00 48.59 364 PRO A CA 1
ATOM 2711 C C . PRO A 1 364 ? 0.501 22.887 -17.544 1.00 48.59 364 PRO A C 1
ATOM 2713 O O . PRO A 1 364 ? 0.833 22.638 -18.705 1.00 48.59 364 PRO A O 1
ATOM 2716 N N . PRO A 1 365 ? -0.717 22.548 -17.078 1.00 50.94 365 PRO A N 1
ATOM 2717 C CA . PRO A 1 365 ? -1.269 22.838 -15.749 1.00 50.94 365 PRO A CA 1
ATOM 2718 C C . PRO A 1 365 ? -0.950 21.824 -14.632 1.00 50.94 365 PRO A C 1
ATOM 2720 O O . PRO A 1 365 ? -1.466 21.993 -13.532 1.00 50.94 365 PRO A O 1
ATOM 2723 N N . PHE A 1 366 ? -0.176 20.758 -14.867 1.00 60.28 366 PHE A N 1
ATOM 2724 C CA . PHE A 1 366 ? -0.319 19.552 -14.040 1.00 60.28 366 PHE A CA 1
ATOM 2725 C C . PHE A 1 366 ? 0.991 19.026 -13.463 1.00 60.28 366 PHE A C 1
ATOM 2727 O O . PHE A 1 366 ? 1.760 18.340 -14.140 1.00 60.28 366 PHE A O 1
ATOM 2734 N N . GLU A 1 367 ? 1.156 19.222 -12.157 1.00 76.62 367 GLU A N 1
ATOM 2735 C CA . GLU A 1 367 ? 1.796 18.197 -11.338 1.00 76.62 367 GLU A CA 1
ATOM 2736 C C . GLU A 1 367 ? 0.979 16.884 -11.412 1.00 76.62 367 GLU A C 1
ATOM 2738 O O . GLU A 1 367 ? -0.219 16.883 -11.707 1.00 76.62 367 GLU A O 1
ATOM 2743 N N . ARG A 1 368 ? 1.637 15.734 -11.242 1.00 85.25 368 ARG A N 1
ATOM 2744 C CA . ARG A 1 368 ? 1.022 14.405 -11.434 1.00 85.25 368 ARG A CA 1
ATOM 2745 C C . ARG A 1 368 ? 0.519 13.789 -10.133 1.00 85.25 368 ARG A C 1
ATOM 2747 O O . ARG A 1 368 ? -0.228 12.808 -10.163 1.00 85.25 368 ARG A O 1
ATOM 2754 N N . LEU A 1 369 ? 0.910 14.353 -8.998 1.00 86.62 369 LEU A N 1
ATOM 2755 C CA . LEU A 1 369 ? 0.492 13.913 -7.681 1.00 86.62 369 LEU A CA 1
ATOM 2756 C C . LEU A 1 369 ? -1.029 14.054 -7.511 1.00 86.62 369 LEU A C 1
ATOM 2758 O O . LEU A 1 369 ? -1.648 13.098 -7.052 1.00 86.62 369 LEU A O 1
ATOM 2762 N N . THR A 1 370 ? -1.666 15.139 -7.961 1.00 84.88 370 THR A N 1
ATOM 2763 C CA . THR A 1 370 ? -3.133 15.288 -7.877 1.00 84.88 370 THR A CA 1
ATOM 2764 C C . THR A 1 370 ? -3.875 14.175 -8.611 1.00 84.88 370 THR A C 1
ATOM 2766 O O . THR A 1 370 ? -4.742 13.531 -8.015 1.00 84.88 370 THR A O 1
ATOM 2769 N N . ASN A 1 371 ? -3.516 13.884 -9.866 1.00 86.69 371 ASN A N 1
ATOM 2770 C CA . ASN A 1 371 ? -4.173 12.820 -10.634 1.00 86.69 371 ASN A CA 1
ATOM 2771 C C . ASN A 1 371 ? -3.903 11.441 -10.022 1.00 86.69 371 ASN A C 1
ATOM 2773 O O . ASN A 1 371 ? -4.832 10.652 -9.855 1.00 86.69 371 ASN A O 1
ATOM 2777 N N . SER A 1 372 ? -2.665 11.165 -9.601 1.00 89.88 372 SER A N 1
ATOM 2778 C CA . SER A 1 372 ? -2.344 9.897 -8.934 1.00 89.88 372 SER A CA 1
ATOM 2779 C C . SER A 1 372 ? -3.096 9.708 -7.613 1.00 89.88 372 SER A C 1
ATOM 2781 O O . SER A 1 372 ? -3.533 8.598 -7.312 1.00 89.88 372 SER A O 1
ATOM 2783 N N . ARG A 1 373 ? -3.356 10.787 -6.860 1.00 89.06 373 ARG A N 1
ATOM 2784 C CA . ARG A 1 373 ? -4.207 10.741 -5.663 1.00 89.06 373 ARG A CA 1
ATOM 2785 C C . ARG A 1 373 ? -5.664 10.484 -5.993 1.00 89.06 373 ARG A C 1
ATOM 2787 O O . ARG A 1 373 ? -6.286 9.669 -5.319 1.00 89.06 373 ARG A O 1
ATOM 2794 N N . ALA A 1 374 ? -6.202 11.138 -7.021 1.00 89.19 374 ALA A N 1
ATOM 2795 C CA . ALA A 1 374 ? -7.552 10.835 -7.485 1.00 89.19 374 ALA A CA 1
ATOM 2796 C C . ALA A 1 374 ? -7.665 9.348 -7.856 1.00 89.19 374 ALA A C 1
ATOM 2798 O O . ALA A 1 374 ? -8.616 8.688 -7.459 1.00 89.19 374 ALA A O 1
ATOM 2799 N N . TYR A 1 375 ? -6.644 8.778 -8.503 1.00 92.31 375 TYR A N 1
ATOM 2800 C CA . TYR A 1 375 ? -6.623 7.355 -8.839 1.00 92.31 375 TYR A CA 1
ATOM 2801 C C . TYR A 1 375 ? -6.574 6.473 -7.590 1.00 92.31 375 TYR A C 1
ATOM 2803 O O . TYR A 1 375 ? -7.333 5.513 -7.489 1.00 92.31 375 TYR A O 1
ATOM 2811 N N . ALA A 1 376 ? -5.715 6.795 -6.621 1.00 89.44 376 ALA A N 1
ATOM 2812 C CA . ALA A 1 376 ? -5.630 6.050 -5.369 1.00 89.44 376 ALA A CA 1
ATOM 2813 C C . ALA A 1 376 ? -6.962 6.058 -4.600 1.00 89.44 376 ALA A C 1
ATOM 2815 O O . ALA A 1 376 ? -7.353 5.035 -4.039 1.00 89.44 376 ALA A O 1
ATOM 2816 N N . MET A 1 377 ? -7.678 7.186 -4.609 1.00 87.88 377 MET A N 1
ATOM 2817 C CA . MET A 1 377 ? -8.921 7.365 -3.858 1.00 87.88 377 MET A CA 1
ATOM 2818 C C . MET A 1 377 ? -10.144 6.815 -4.589 1.00 87.88 377 MET A C 1
ATOM 2820 O O . MET A 1 377 ? -10.993 6.186 -3.960 1.00 87.88 377 MET A O 1
ATOM 2824 N N . ASP A 1 378 ? -10.264 7.046 -5.892 1.00 88.75 378 ASP A N 1
ATOM 2825 C CA . ASP A 1 378 ? -11.512 6.832 -6.633 1.00 88.75 378 ASP A CA 1
ATOM 2826 C C . ASP A 1 378 ? -11.576 5.489 -7.351 1.00 88.75 378 ASP A C 1
ATOM 2828 O O . ASP A 1 378 ? -12.660 5.070 -7.755 1.00 88.75 378 ASP A O 1
ATOM 2832 N N . ILE A 1 379 ? -10.442 4.801 -7.491 1.00 90.19 379 ILE A N 1
ATOM 2833 C CA . ILE A 1 379 ? -10.356 3.586 -8.294 1.00 90.19 379 ILE A CA 1
ATOM 2834 C C . ILE A 1 379 ? -10.280 2.362 -7.387 1.00 90.19 379 ILE A C 1
ATOM 2836 O O . ILE A 1 379 ? -9.427 2.235 -6.499 1.00 90.19 379 ILE A O 1
ATOM 2840 N N . THR A 1 380 ? -11.191 1.428 -7.641 1.00 88.06 380 THR A N 1
ATOM 2841 C CA . THR A 1 380 ? -11.189 0.115 -7.008 1.00 88.06 380 THR A CA 1
ATOM 2842 C C . THR A 1 380 ? -10.315 -0.820 -7.833 1.00 88.06 380 THR A C 1
ATOM 2844 O O . THR A 1 380 ? -10.753 -1.365 -8.842 1.00 88.06 380 THR A O 1
ATOM 2847 N N . TYR A 1 381 ? -9.060 -1.013 -7.430 1.00 86.81 381 TYR A N 1
ATOM 2848 C CA . TYR A 1 381 ? -8.149 -1.956 -8.091 1.00 86.81 381 TYR A CA 1
ATOM 2849 C C . TYR A 1 381 ? -8.432 -3.407 -7.679 1.00 86.81 381 TYR A C 1
ATOM 2851 O O . TYR A 1 381 ? -8.434 -4.300 -8.522 1.00 86.81 381 TYR A O 1
ATOM 2859 N N . HIS A 1 382 ? -8.745 -3.630 -6.402 1.00 73.94 382 HIS A N 1
ATOM 2860 C CA . HIS A 1 382 ? -8.731 -4.951 -5.764 1.00 73.94 382 HIS A CA 1
ATOM 2861 C C . HIS A 1 382 ? -10.088 -5.672 -5.726 1.00 73.94 382 HIS A C 1
ATOM 2863 O O . HIS A 1 382 ? -10.359 -6.400 -4.782 1.00 73.94 382 HIS A O 1
ATOM 2869 N N . ASP A 1 383 ? -10.920 -5.515 -6.759 1.00 65.06 383 ASP A N 1
ATOM 2870 C CA . ASP A 1 383 ? -12.063 -6.422 -6.941 1.00 65.06 383 ASP A CA 1
ATOM 2871 C C . ASP A 1 383 ? -11.581 -7.682 -7.641 1.00 65.06 383 ASP A C 1
ATOM 2873 O O . ASP A 1 383 ? -11.519 -7.731 -8.870 1.00 65.06 383 ASP A O 1
ATOM 2877 N N . GLN A 1 384 ? -11.208 -8.678 -6.843 1.00 57.31 384 GLN A N 1
ATOM 2878 C CA . GLN A 1 384 ? -10.825 -10.007 -7.308 1.00 57.31 384 GLN A CA 1
ATOM 2879 C C . GLN A 1 384 ? -12.006 -10.971 -7.188 1.00 57.31 384 GLN A C 1
ATOM 2881 O O . GLN A 1 384 ? -11.842 -12.100 -6.735 1.00 57.31 384 GLN A O 1
ATOM 2886 N N . ALA A 1 385 ? -13.211 -10.515 -7.547 1.00 46.62 385 ALA A N 1
ATOM 2887 C CA . ALA A 1 385 ? -14.341 -11.424 -7.679 1.00 46.62 385 ALA A CA 1
ATOM 2888 C C . ALA A 1 385 ? -14.004 -12.433 -8.787 1.00 46.62 385 ALA A C 1
ATOM 2890 O O . ALA A 1 385 ? -13.716 -12.023 -9.915 1.00 46.62 385 ALA A O 1
ATOM 2891 N N . ILE A 1 386 ? -13.960 -13.715 -8.421 1.00 42.69 386 ILE A N 1
ATOM 2892 C CA . ILE A 1 386 ? -13.787 -14.839 -9.348 1.00 42.69 386 ILE A CA 1
ATOM 2893 C C . ILE A 1 386 ? -15.126 -15.132 -10.020 1.00 42.69 386 ILE A C 1
ATOM 2895 O O . ILE A 1 386 ? -16.152 -15.144 -9.299 1.00 42.69 386 ILE A O 1
#

Sequence (386 aa):
MVTSTTTRAVDIGSLEIPVIDATVFKADQLICFVGTDNQYYSGVIKSAGSTSILLKTASPAALAAGAPVYNFYRNEAHASEYGNYAIIDGSIRQLTHAEMHVVTQSPASWVGSSSGVVTQDQTFTYNNPGALITGRFGALVTCPGLSAGAASSPVALRAGVYNVQVPINVGQRVGGYAGAVIVDVVETTAAGQTAVIGTQTTLGNDGIRLIKCMFSTQPGSTVHLQARNANSGGAHFSLGQIRYCRVTDKIKNLDSGRHVLFGDSWVANGWVTDRMSAALPNAEIIRKGIPGDFIRGLVARFWTDVAPLKPDFVWVMCGTNDYYSYTAAQFSAELGTIKRNIMQIGAQAIFWNASVGSAYYPAPPFERLTNSRAYAMDITYHDQAI

Organism: Achromobacter denitrificans (NCBI:txid32002)

pLDDT: mean 93.18, std 7.81, range [42.69, 98.81]

Secondary structure (DSSP, 8-state):
--EEEBSS-B-TT-SEEEBS--TTS-TT-EEEEE-TTS-EEEEEEEEE-SSEEEESB--SS-B-TT-EEEESBSSSS-B-HHHHHHHHHHHHHH-SS-EEEEEEE-GGG-EEETT-EEEEE---STT-SSBGGGTB-EEEEEESSTT-EEEPPPEE--SEEEEEEEEEEEEEETTS--EEEEEEEEEE-TTS-EEEEEEEEEEESS-EEEEEEEEEE-TT-EEEEEEEE-SSS-EEEEE--EEEEEE--PPP-SSSSEEEEEESHHHHTSHHHHHHHHH-TTSEEEEEE-TT--HHHHHHHHHHHTGGG--SEEEEE--TTGGGT--HHHHHHHHHHHHHHHHHTTPEEEEPPPPPPPS--SSTT--SHHHHHHHHHH--------

Foldseek 3Di:
DQKWFAQAKDAFQDQKGFTQAQPSDAAQFKKWWAAPVRAIAIFGFRGTDGGMTGTQFTHRHIHGGRTMMGGQCPDQQAGDLSVLRNVLRVQVVVQFFAWAWDDKDQQVQKQWDDPKHWDFAPDPDLLWLAFPVVVRTWIKIKFFFFFTFIKGDKDDDAWAKKKKKKKKFQEAFPVQHKWKKKKFKWKQAPVRDIDGFWIDMTIGRRHIDIDIIMGGDDGRMIIMMTITTRDGGIGIMIIGMMIIIGGDGGDDPLLAWEEEEAEEPNQVVCSNQVSSCVVNVHYHYHGHYYHLDALVNSLVCCVPRPLVVLTQEYEYEHDSNCLVPHALVRSQVSLVSVVVSCVVSVHFYHYDQYDAFAQPDPDPPDGSNNRSSSNVRVHDRRRRDD

=== Feature glossary ===
Legend for the data blocks above and below:

— What the protein is —

The amino-acid sequence is the protein's primary structure: the linear order of residues from the N-terminus to the C-terminus, written in one-letter code. Everything else here — the 3D coordinates, the secondary structure, the domain annotations — is ultimately a consequence of this string.

Database cross-references. InterPro integrates a dozen domain/family signature databases into unified entries with residue-range hits. GO terms attach function/process/location labels with evidence codes. CATH codes position the fold in a four-level structural taxonomy. Organism is the NCBI-taxonomy species name.

— Where its atoms are —

The mmCIF block holds the 3D Cartesian coordinates of each backbone atom (N, Cα, C, O) in ångströms. mmCIF is the PDB's canonical archive format — a tagged-loop text representation of the atomic model.

The six renders are orthographic views along the three Cartesian axes in both directions. Representation (cartoon, sticks, or surface) and color scheme (sequence-rainbow or by-chain) vary across proteins so the training set covers all the common visualization conventions.

— Local backbone conformation —

Secondary structure is the local, repeating backbone conformation. DSSP classifies it into eight states by reading the hydrogen-bond network: three helix types (H, G, I), two β types (E, B), two non-regular types (T, S), and unstructured coil (-).

SS3 is a coarse helix/strand/coil call (letters a/b/c) made by the P-SEA algorithm from inter-Cα distances and dihedrals. It is less detailed than DSSP but needs only Cα positions.

Backbone dihedral angles. Every residue except chain termini has a φ (preceding-C → N → Cα → C) and a ψ (N → Cα → C → next-N). They are reported in degrees following the IUPAC sign convention. Secondary structure is essentially a statement about which (φ, ψ) basin each residue occupies.

— Global shape and packing —

The geometric summary reports three shape descriptors. Rg (radius of gyration) measures how spread out the Cα atoms are about their centre of mass; compact globular proteins have small Rg, elongated or unfolded ones large. Cα contacts (<8 Å, |i−j|>4) count long-range residue pairs in spatial proximity — high for tightly packed folds, near zero for rods or random coil. The bounding-box extents give the protein's footprint along x, y, z in Å.

Solvent accessibility: the surface area of each residue that a 1.4 Å water probe can touch, in Å². When only backbone atoms are present the absolute values are lower than full-atom SASA (side chains contribute most of the area) and are flagged as backbone-only.

Plot images: a contact map (which residues are close in 3D, as an N×N binary image), a Ramachandran scatter (backbone torsion angles, revealing secondary-structure composition at a glance), and — for AlphaFold structures — a PAE heatmap (pairwise prediction confidence).

— Structural neighborhood —

Foldseek's 3Di representation compresses backbone geometry into a per-residue letter drawn from a learned twenty-state alphabet. It captures the tertiary interaction pattern around each residue — which residues are packed against it in space, regardless of where they are in sequence.

Structural nearest neighbors (via Foldseek easy-search vs the PDB). Reported per hit: target PDB id, E-value, and alignment TM-score. A TM-score above ~0.5 is the conventional threshold for 'same fold'.

— Confidence and disorder —

pLDDT (predicted Local Distance Difference Test) is AlphaFold's per-residue confidence score, ranging from 0 to 100. Values above 90 indicate high confidence (typically well-packed cores); 70–90 is confident; 50–70 low confidence; below 50 usually means the region is disordered or the prediction is unreliable there. AlphaFold stores pLDDT in the mmCIF B-factor column.

For experimental (PDB) structures, the B-factor (temperature factor) quantifies the positional spread of each atom in the crystal — a combination of thermal vibration and static disorder — in units of Å². High B-factors mark flexible loops or poorly resolved regions; low B-factors mark the rigid, well-ordered core.

Predicted Aligned Error (PAE) is an AlphaFold confidence matrix: entry (i, j) is the expected error in the position of residue j, in ångströms, when the prediction is superimposed on the true structure at residue i. Low PAE within a block of residues means that block is internally rigid and well-predicted; high PAE between two blocks means their relative placement is uncertain even if each block individually is confident.